Protein 3FMA (pdb70)

Sequence (440 aa):
SVESSWRYIDTQGQIHGPFTTQSQWYIGGYFASTLQISRLGSTPETLGINDIFITLGELTKLEKYDTDPFTTFDKLHVSVESSWRYIDTQGQIHGPFTTQSQWYIGGYFASTLQISRLGSTPETLGINDIFITLGELTKLEKYDTDPFTTFDKLHVQTTPVSVESSWRYIDTQGQIHGPFTTQSQWYIGGYFASTLQISRLGSTPETLGINDIFITLGELTKLEKYDTDPFTTFDKLHVQTTVSVESSWRYIDTQGQIHGPFTTQSQWYIGGYFASTLQISRLGSTPETLGINDIFITLGELTKLEKYDTDPFTTFDKLHVQTTVSVESSWRYIDTQGQIHGPFTTQSQWYIGGYFASTLQISRLGSTPETLGINDIFITLGELTKLEKYDTDPFTTFDKLHVQTTAPPPGLSIAPPPGLAPPPGLAPPPGLSAPPPGLS

Secondary structure (DSSP, 8-state):
----EEEEE-TTS-EEEEEE---HHHHHT---TT-EEEE--SS--SSS-BT--EETTT---SS--SS-HHHHHHHHH-/----EEEEE-TTS-EEEEEE---HHHHTT---TT-EEEE--SS--SSS-BT--EETTT--HHHHT---HHHHHHHHHPPP-/-PPP--EEEEE-TTS-EEEEEE---HHHHTT---TT-EEEE--SS-BSSS-TT--EETTT--HHHHT---HHHHHHHHTB---/-----EEEEE-TTS-EEEEEE---HHHHTT---TT-EEEE--SS--SSS-BT--EETTT--HHHHHT--HHHHHHHHT----/-----EEEEE-TTS-EEEEEE---HHHHTT---TT-EEEE--SS-BSSS-BT--EETTT--HHHHT---HHHHHHHHHB---/-PPTT--/-PPPTT-/-PPTT-/-PPTT--/-PPTT--

Foldseek 3Di:
DDWWFKWWADPVRDIDDRDTLPLVCVLVVNFDQQIWMATDPPDFWDLPGHPHTDGNVVLCSLVDDDSGSSVSRVVPID/DDWWFKWWADPVRDIDDRDTPPVVCVVVVNFDQQIWMATDPPDDDDLPGHPDTDGNVVVCSVVVVCPDPVVCCVVPPDDDD/DDDDWWFKWWADPVRDIDDRDTPPPVCVVVPVFDQQIWMATDPPDDDDLPGHPHTDGNVVVCSVVVVCDDPVVVCVVPPDDDD/DDDWWFKWWADPVRDIDDRDTPPVVCVVVVVFDQQIWMATDPPDDDDLPGHPHTDGNVVVCSVVVVCDDPVVVCVVPPDDDD/DDDWWFKWWADPVRDIDDRDTPPPPCVVVVNFDQQIWMATDPPDDDDLPGHPHTDGNVVVCSVVVVCDDPVVVCCVPPDDDD/DDDPPDD/DDDDPPD/DDDPPD/DDDPPPD/DDDPPDD

Solvent-accessible surface area: 25044 Å² total

Organism: Saccharomyces cerevisiae (strain ATCC 204508 / S288c) (NCBI:txid559292)

Nearest PDB structures (foldseek):
  3fma-assembly4_D  TM=1.008E+00  e=7.419E-15  Saccharomyces cerevisiae
  3k3v-assembly1_A  TM=8.662E-01  e=2.530E-12  Saccharomyces cerevisiae
  1hqz-assembly7_7  TM=4.134E-01  e=5.855E+00  Saccharomyces cerevisiae
  3fma-assembly4_D  TM=1.008E+00  e=5.013E-15  Saccharomyces cerevisiae
  3k3v-assembly1_A  TM=8.641E-01  e=2.522E-12  Saccharomyces cerevisiae

Radius of gyration: 26.79 Å; Cα contacts (8 Å, |Δi|>4): 788; chains: 10; bounding box: 60×78×61 Å

InterPro domains:
  IPR003169 GYF domain [PF02213] (208-246)
  IPR003169 GYF domain [PS50829] (205-261)
  IPR003169 GYF domain [SM00444] (206-260)
  IPR003169 GYF domain [cd00072] (205-261)
  IPR035445 GYF-like domain superfamily [G3DSA:3.30.1490.40] (191-290)
  IPR035445 GYF-like domain superfamily [SSF55277] (197-268)
  IPR051640 GRB10-interacting GYF [PTHR14445] (74-288)

CATH classification: 3.30.1490.40

GO terms:
  GO:0005515 protein binding (F, IDA)
  GO:0005634 nucleus (C, IDA)
  GO:0005789 endoplasmic reticulum membrane (C, IDA)
  GO:0006888 endoplasmic reticulum to Golgi vesicle-mediated transport (P, IGI)
  GO:0005737 cytoplasm (C, HDA)
  GO:0005829 cytosol (C, HDA)
  GO:0032984 protein-containing complex disassembly (P, IMP)
  GO:0071630 nuclear protein quality control by the ubiquitin-proteasome system (P, IMP)
  GO:0006357 regulation of transcription by RNA polymerase II (P, IMP)
  GO:0006888 endoplasmic reticulum to Golgi vesicle-mediated transport (P, IPI)

Structure (mmCIF, N/CA/C/O backbone):
data_3F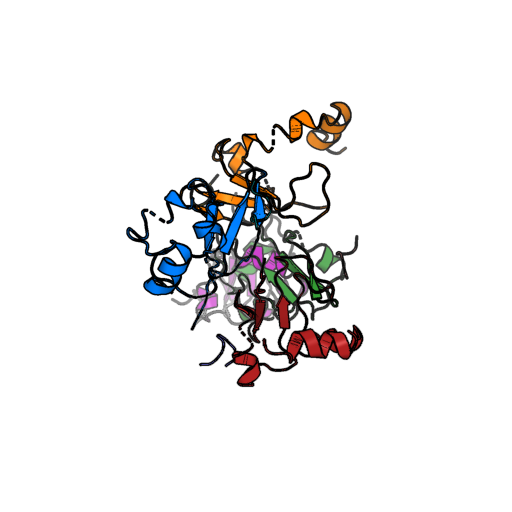MA
#
_entry.id   3FMA
#
_cell.length_a   101.4
_cell.length_b   101.4
_cell.length_c   150.7
_cell.angle_alpha   90.000
_cell.angle_beta   90.000
_cell.angle_gamma   90.000
#
_symmetry.space_group_name_H-M   'P 42 21 2'
#
loop_
_entity.id
_entity.type
_entity.pdbx_description
1 polymer 'Protein SMY2'
2 polymer 'Branchpoint-bridging protein'
3 water water
#
loop_
_atom_site.group_PDB
_atom_site.id
_atom_site.type_symbol
_atom_site.label_atom_id
_atom_site.label_alt_id
_atom_site.label_comp_id
_atom_site.label_asym_id
_atom_site.label_entity_id
_atom_site.label_seq_id
_atom_site.pdbx_PDB_ins_code
_atom_site.Cartn_x
_atom_site.Cartn_y
_atom_site.Cartn_z
_atom_site.occupancy
_atom_site.B_iso_or_equiv
_atom_site.auth_seq_id
_atom_site.auth_comp_id
_atom_site.auth_asym_id
_atom_site.auth_atom_id
_atom_site.pdbx_PDB_model_num
ATOM 1 N N . SER A 1 13 ? -27.127 -65.159 14.150 1.00 37.28 13 SER A N 1
ATOM 2 C CA . SER A 1 13 ? -28.540 -64.706 14.337 1.00 37.35 13 SER A CA 1
ATOM 3 C C . SER A 1 13 ? -28.602 -63.693 15.478 1.00 37.32 13 SER A C 1
ATOM 4 O O . SER A 1 13 ? -28.172 -63.973 16.601 1.00 37.75 13 SER A O 1
ATOM 7 N N . VAL A 1 14 ? -29.145 -62.520 15.178 1.00 36.89 14 VAL A N 1
ATOM 8 C CA . VAL A 1 14 ? -29.148 -61.374 16.092 1.00 36.42 14 VAL A CA 1
ATOM 9 C C . VAL A 1 14 ? -30.456 -61.221 16.886 1.00 36.10 14 VAL A C 1
ATOM 10 O O . VAL A 1 14 ? -31.539 -61.408 16.336 1.00 36.38 14 VAL A O 1
ATOM 14 N N . GLU A 1 15 ? -30.351 -60.884 18.168 1.00 35.38 15 GLU A N 1
ATOM 15 C CA . GLU A 1 15 ? -31.485 -60.467 18.980 1.00 34.68 15 GLU A CA 1
ATOM 16 C C . GLU A 1 15 ? -31.297 -58.971 19.283 1.00 34.41 15 GLU A C 1
ATOM 17 O O . GLU A 1 15 ? -30.186 -58.533 19.596 1.00 34.18 15 GLU A O 1
ATOM 23 N N . SER A 1 16 ? -32.367 -58.187 19.189 1.00 34.08 16 SER A N 1
ATOM 24 C CA . SER A 1 16 ? -32.301 -56.748 19.480 1.00 33.81 16 SER A CA 1
ATOM 25 C C . SER A 1 16 ? -32.202 -56.441 20.977 1.00 33.74 16 SER A C 1
ATOM 26 O O . SER A 1 16 ? -32.522 -57.285 21.809 1.00 33.56 16 SER A O 1
ATOM 29 N N . SER A 1 17 ? -31.749 -55.223 21.285 1.00 33.70 17 SER A N 1
ATOM 30 C CA . SER A 1 17 ? -31.739 -54.673 22.635 1.00 33.55 17 SER A CA 1
ATOM 31 C C . SER A 1 17 ? -32.611 -53.428 22.591 1.00 33.47 17 SER A C 1
ATOM 32 O O . SER A 1 17 ? -32.556 -52.665 21.627 1.00 33.50 17 SER A O 1
ATOM 35 N N . TRP A 1 18 ? -33.407 -53.230 23.641 1.00 33.30 18 TRP A N 1
ATOM 36 C CA . TRP A 1 18 ? -34.413 -52.166 23.686 1.00 32.99 18 TRP A CA 1
ATOM 37 C C . TRP A 1 18 ? -34.307 -51.306 24.932 1.00 32.96 18 TRP A C 1
ATOM 38 O O . TRP A 1 18 ? -33.849 -51.766 25.976 1.00 32.99 18 TRP A O 1
ATOM 49 N N . ARG A 1 19 ? -34.732 -50.057 24.826 1.00 32.80 19 ARG A N 1
ATOM 50 C CA . ARG A 1 19 ? -34.832 -49.199 25.999 1.00 32.92 19 ARG A CA 1
ATOM 51 C C . ARG A 1 19 ? -36.263 -48.682 26.082 1.00 32.33 19 ARG A C 1
ATOM 52 O O . ARG A 1 19 ? -37.020 -48.749 25.108 1.00 32.20 19 ARG A O 1
ATOM 60 N N . TYR A 1 20 ? -36.644 -48.171 27.245 1.00 31.75 20 TYR A N 1
ATOM 61 C CA . TYR A 1 20 ? -37.929 -47.489 27.366 1.00 31.00 20 TYR A CA 1
ATOM 62 C C . TYR A 1 20 ? -37.833 -46.386 28.411 1.00 30.56 20 TYR A C 1
ATOM 63 O O . TYR A 1 20 ? -36.976 -46.418 29.299 1.00 30.15 20 TYR A O 1
ATOM 72 N N . ILE A 1 21 ? -38.736 -45.423 28.280 1.00 30.25 21 ILE A N 1
ATOM 73 C CA . ILE A 1 21 ? -38.809 -44.288 29.181 1.00 30.01 21 ILE A CA 1
ATOM 74 C C . ILE A 1 21 ? -40.047 -44.460 30.058 1.00 29.90 21 ILE A C 1
ATOM 75 O O . ILE A 1 21 ? -41.164 -44.587 29.549 1.00 29.73 21 ILE A O 1
ATOM 80 N N . ASP A 1 22 ? -39.848 -44.451 31.373 1.00 29.79 22 ASP A N 1
ATOM 81 C CA . ASP A 1 22 ? -40.986 -44.502 32.275 1.00 29.86 22 ASP A CA 1
ATOM 82 C C . ASP A 1 22 ? -41.671 -43.138 32.396 1.00 29.94 22 ASP A C 1
ATOM 83 O O . ASP A 1 22 ? -41.242 -42.156 31.785 1.00 30.08 22 ASP A O 1
ATOM 88 N N . THR A 1 23 ? -42.721 -43.077 33.206 1.00 30.01 23 THR A N 1
ATOM 89 C CA . THR A 1 23 ? -43.503 -41.848 33.359 1.00 30.22 23 THR A CA 1
ATOM 90 C C . THR A 1 23 ? -42.772 -40.738 34.160 1.00 30.30 23 THR A C 1
ATOM 91 O O . THR A 1 23 ? -43.182 -39.577 34.104 1.00 30.27 23 THR A O 1
ATOM 95 N N . GLN A 1 24 ? -41.703 -41.088 34.882 1.00 30.38 24 GLN A N 1
ATOM 96 C CA . GLN A 1 24 ? -40.851 -40.109 35.583 1.00 30.52 24 GLN A CA 1
ATOM 97 C C . GLN A 1 24 ? -39.718 -39.657 34.657 1.00 30.50 24 GLN A C 1
ATOM 98 O O . GLN A 1 24 ? -38.845 -38.872 35.049 1.00 30.39 24 GLN A O 1
ATOM 104 N N . GLY A 1 25 ? -39.746 -40.168 33.427 1.00 30.48 25 GLY A N 1
ATOM 105 C CA . GLY A 1 25 ? -38.805 -39.791 32.405 1.00 30.42 25 GLY A CA 1
ATOM 106 C C . GLY A 1 25 ? -37.478 -40.495 32.494 1.00 30.68 25 GLY A C 1
ATOM 107 O O . GLY A 1 25 ? -36.547 -40.105 31.795 1.00 30.87 25 GLY A O 1
ATOM 108 N N . GLN A 1 26 ? -37.380 -41.525 33.338 1.00 30.78 26 GLN A N 1
ATOM 109 C CA . GLN A 1 26 ? -36.161 -42.323 33.448 1.00 30.80 26 GLN A CA 1
ATOM 110 C C . GLN A 1 26 ? -36.111 -43.401 32.366 1.00 30.49 26 GLN A C 1
ATOM 111 O O . GLN A 1 26 ? -37.132 -44.015 32.029 1.00 30.70 26 GLN A O 1
ATOM 117 N N . ILE A 1 27 ? -34.902 -43.606 31.849 1.00 30.00 27 ILE A N 1
ATOM 118 C CA . ILE A 1 27 ? -34.576 -44.540 30.787 1.00 29.36 27 ILE A CA 1
ATOM 119 C C . ILE A 1 27 ? -34.101 -45.829 31.407 1.00 29.49 27 ILE A C 1
ATOM 120 O O . ILE A 1 27 ? -33.132 -45.836 32.174 1.00 29.50 27 ILE A O 1
ATOM 125 N N . HIS A 1 28 ? -34.793 -46.915 31.055 1.00 29.49 28 HIS A N 1
ATOM 126 C CA . HIS A 1 28 ? -34.480 -48.264 31.501 1.00 29.27 28 HIS A CA 1
ATOM 127 C C . HIS A 1 28 ? -34.033 -49.107 30.322 1.00 29.56 28 HIS A C 1
ATOM 128 O O . HIS A 1 28 ? -34.510 -48.926 29.186 1.00 29.59 28 HIS A O 1
ATOM 135 N N . GLY A 1 29 ? -33.124 -50.038 30.602 1.00 29.72 29 GLY A N 1
ATOM 136 C CA . GLY A 1 29 ? -32.568 -50.910 29.574 1.00 29.79 29 GLY A CA 1
ATOM 137 C C . GLY A 1 29 ? -31.065 -50.771 29.467 1.00 30.13 29 GLY A C 1
ATOM 138 O O . GLY A 1 29 ? -30.441 -50.196 30.341 1.00 30.35 29 GLY A O 1
ATOM 139 N N . PRO A 1 30 ? -30.456 -51.314 28.408 1.00 30.51 30 PRO A N 1
ATOM 140 C CA . PRO A 1 30 ? -31.064 -52.124 27.323 1.00 30.62 30 PRO A CA 1
ATOM 141 C C . PRO A 1 30 ? -31.560 -53.475 27.817 1.00 30.61 30 PRO A C 1
ATOM 142 O O . PRO A 1 30 ? -30.871 -54.100 28.617 1.00 30.71 30 PRO A O 1
ATOM 146 N N . PHE A 1 31 ? -32.748 -53.881 27.356 1.00 30.55 31 PHE A N 1
ATOM 147 C CA . PHE A 1 31 ? -33.329 -55.204 27.608 1.00 30.47 31 PHE A CA 1
ATOM 148 C C . PHE A 1 31 ? -33.509 -55.932 26.270 1.00 30.80 31 PHE A C 1
ATOM 149 O O . PHE A 1 31 ? -33.827 -55.313 25.230 1.00 30.96 31 PHE A O 1
ATOM 157 N N . THR A 1 32 ? -33.301 -57.249 26.297 1.00 30.98 32 THR A N 1
ATOM 158 C CA . THR A 1 32 ? -33.400 -58.063 25.078 1.00 30.97 32 THR A CA 1
ATOM 159 C C . THR A 1 32 ? -34.851 -58.201 24.635 1.00 31.13 32 THR A C 1
ATOM 160 O O . THR A 1 32 ? -35.786 -58.041 25.447 1.00 31.28 32 THR A O 1
ATOM 164 N N . THR A 1 33 ? -35.001 -58.502 23.346 1.00 31.15 33 THR A N 1
ATOM 165 C CA . THR A 1 33 ? -36.275 -58.798 22.711 1.00 31.34 33 THR A CA 1
ATOM 166 C C . THR A 1 33 ? -37.065 -59.808 23.532 1.00 31.61 33 THR A C 1
ATOM 167 O O . THR A 1 33 ? -38.228 -59.551 23.828 1.00 31.81 33 THR A O 1
ATOM 171 N N . GLN A 1 34 ? -36.436 -60.920 23.913 1.00 31.78 34 GLN A N 1
ATOM 172 C CA . GLN A 1 34 ? -37.110 -61.937 24.727 1.00 32.23 34 GLN A CA 1
ATOM 173 C C . GLN A 1 34 ? -37.692 -61.347 26.015 1.00 32.09 34 GLN A C 1
ATOM 174 O O . GLN A 1 34 ? -38.853 -61.613 26.338 1.00 32.26 34 GLN A O 1
ATOM 201 N N . SER A 1 37 ? -40.608 -59.051 25.144 1.00 31.77 37 SER A N 1
ATOM 202 C CA . SER A 1 37 ? -41.674 -59.957 24.761 1.00 31.29 37 SER A CA 1
ATOM 203 C C . SER A 1 37 ? -42.468 -60.460 25.976 1.00 31.08 37 SER A C 1
ATOM 204 O O . SER A 1 37 ? -43.691 -60.295 26.037 1.00 30.94 37 SER A O 1
ATOM 207 N N . GLN A 1 38 ? -41.756 -61.062 26.928 1.00 30.75 38 GLN A N 1
ATOM 208 C CA . GLN A 1 38 ? -42.332 -61.556 28.164 1.00 30.72 38 GLN A CA 1
ATOM 209 C C . GLN A 1 38 ? -43.145 -60.492 28.884 1.00 30.52 38 GLN A C 1
ATOM 210 O O . GLN A 1 38 ? -44.286 -60.757 29.255 1.00 30.38 38 GLN A O 1
ATOM 216 N N . TRP A 1 39 ? -42.571 -59.298 29.060 1.00 30.32 39 TRP A N 1
ATOM 217 C CA . TRP A 1 39 ? -43.283 -58.202 29.706 1.00 30.16 39 TRP A CA 1
ATOM 218 C C . TRP A 1 39 ? -44.515 -57.746 28.931 1.00 30.04 39 TRP A C 1
ATOM 219 O O . TRP A 1 39 ? -45.550 -57.459 29.550 1.00 30.16 39 TRP A O 1
ATOM 230 N N . TYR A 1 40 ? -44.394 -57.691 27.599 1.00 29.70 40 TYR A N 1
ATOM 231 C CA . TYR A 1 40 ? -45.520 -57.408 26.710 1.00 29.39 40 TYR A CA 1
ATOM 232 C C . TYR A 1 40 ? -46.673 -58.405 26.943 1.00 29.35 40 TYR A C 1
ATOM 233 O O . TYR A 1 40 ? -47.812 -57.996 27.212 1.00 29.28 40 TYR A O 1
ATOM 242 N N . ILE A 1 41 ? -46.355 -59.700 26.832 1.00 29.24 41 ILE A N 1
ATOM 243 C CA . ILE A 1 41 ? -47.314 -60.795 26.977 1.00 29.09 41 ILE A CA 1
ATOM 244 C C . ILE A 1 41 ? -47.871 -60.763 28.405 1.00 29.37 41 ILE A C 1
ATOM 245 O O . ILE A 1 41 ? -49.019 -61.130 28.624 1.00 29.54 41 ILE A O 1
ATOM 250 N N . GLY A 1 42 ? -47.058 -60.320 29.360 1.00 29.62 42 GLY A N 1
ATOM 251 C CA . GLY A 1 42 ? -47.485 -60.148 30.745 1.00 30.08 42 GLY A CA 1
ATOM 252 C C . GLY A 1 42 ? -48.527 -59.045 30.912 1.00 30.51 42 GLY A C 1
ATOM 253 O O . GLY A 1 42 ? -49.229 -59.019 31.920 1.00 30.56 42 GLY A O 1
ATOM 254 N N . GLY A 1 43 ? -48.630 -58.145 29.931 1.00 30.69 43 GLY A N 1
ATOM 255 C CA . GLY A 1 43 ? -49.601 -57.050 29.941 1.00 30.94 43 GLY A CA 1
ATOM 256 C C . GLY A 1 43 ? -49.097 -55.818 30.675 1.00 31.17 43 GLY A C 1
ATOM 257 O O . GLY A 1 43 ? -49.898 -55.042 31.195 1.00 31.27 43 GLY A O 1
ATOM 258 N N . TYR A 1 44 ? -47.781 -55.625 30.707 1.00 31.18 44 TYR A N 1
ATOM 259 C CA . TYR A 1 44 ? -47.187 -54.585 31.542 1.00 31.32 44 TYR A CA 1
ATOM 260 C C . TYR A 1 44 ? -46.998 -53.249 30.860 1.00 31.52 44 TYR A C 1
ATOM 261 O O . TYR A 1 44 ? -46.880 -52.213 31.527 1.00 31.54 44 TYR A O 1
ATOM 270 N N . PHE A 1 45 ? -46.971 -53.293 29.534 1.00 31.65 45 PHE A N 1
ATOM 271 C CA . PHE A 1 45 ? -46.706 -52.135 28.716 1.00 31.60 45 PHE A CA 1
ATOM 272 C C . PHE A 1 45 ? -47.962 -51.450 28.229 1.00 31.46 45 PHE A C 1
ATOM 273 O O . PHE A 1 45 ? -48.845 -52.098 27.662 1.00 31.34 45 PHE A O 1
ATOM 281 N N . ALA A 1 46 ? -48.026 -50.135 28.449 1.00 31.46 46 ALA A N 1
ATOM 282 C CA . ALA A 1 46 ? -49.096 -49.317 27.875 1.00 31.38 46 ALA A CA 1
ATOM 283 C C . ALA A 1 46 ? -48.718 -48.982 26.436 1.00 31.38 46 ALA A C 1
ATOM 284 O O . ALA A 1 46 ? -47.530 -48.851 26.129 1.00 31.60 46 ALA A O 1
ATOM 286 N N . SER A 1 47 ? -49.700 -48.850 25.548 1.00 31.23 47 SER A N 1
ATOM 287 C CA . SER A 1 47 ? -49.421 -48.459 24.148 1.00 31.23 47 SER A CA 1
ATOM 288 C C . SER A 1 47 ? -48.770 -47.079 23.980 1.00 30.99 47 SER A C 1
ATOM 289 O O . SER A 1 47 ? -48.136 -46.801 22.950 1.00 31.08 47 SER A O 1
ATOM 292 N N . THR A 1 48 ? -48.935 -46.235 25.004 1.00 30.73 48 THR A N 1
ATOM 293 C CA . THR A 1 48 ? -48.326 -44.903 25.102 1.00 30.25 48 THR A CA 1
ATOM 294 C C . THR A 1 48 ? -46.851 -44.946 25.544 1.00 30.29 48 THR A C 1
ATOM 295 O O . THR A 1 48 ? -46.152 -43.935 25.453 1.00 30.50 48 THR A O 1
ATOM 299 N N . LEU A 1 49 ? -46.370 -46.094 26.020 1.00 30.26 49 LEU A N 1
ATOM 300 C CA . LEU A 1 49 ? -44.971 -46.227 26.439 1.00 30.14 49 LEU A CA 1
ATOM 301 C C . LEU A 1 49 ? -44.001 -45.983 25.293 1.00 30.04 49 LEU A C 1
ATOM 302 O O . LEU A 1 49 ? -44.076 -46.647 24.258 1.00 30.24 49 LEU A O 1
ATOM 307 N N . GLN A 1 50 ? -43.105 -45.024 25.507 1.00 29.78 50 GLN A N 1
ATOM 308 C CA . GLN A 1 50 ? -42.029 -44.710 24.577 1.00 29.45 50 GLN A CA 1
ATOM 309 C C . GLN A 1 50 ? -40.947 -45.765 24.694 1.00 29.67 50 GLN A C 1
ATOM 310 O O . GLN A 1 50 ? -40.384 -45.975 25.780 1.00 30.08 50 GLN A O 1
ATOM 316 N N . ILE A 1 51 ? -40.670 -46.425 23.576 1.00 29.60 51 ILE A N 1
ATOM 317 C CA . ILE A 1 51 ? -39.654 -47.470 23.480 1.00 29.56 51 ILE A CA 1
ATOM 318 C C . ILE A 1 51 ? -38.661 -47.159 22.354 1.00 29.45 51 ILE A C 1
ATOM 319 O O . ILE A 1 51 ? -38.934 -46.312 21.497 1.00 29.66 51 ILE A O 1
ATOM 324 N N . SER A 1 52 ? -37.521 -47.844 22.350 1.00 29.21 52 SER A N 1
ATOM 325 C CA . SER A 1 52 ? -36.513 -47.685 21.305 1.00 29.00 52 SER A CA 1
ATOM 326 C C . SER A 1 52 ? -35.720 -48.973 21.020 1.00 29.12 52 SER A C 1
ATOM 327 O O . SER A 1 52 ? -35.262 -49.639 21.950 1.00 29.27 52 SER A O 1
ATOM 330 N N . ARG A 1 53 ? -35.569 -49.313 19.740 1.00 29.01 53 ARG A N 1
ATOM 331 C CA . ARG A 1 53 ? -34.671 -50.365 19.303 1.00 29.03 53 ARG A CA 1
ATOM 332 C C . ARG A 1 53 ? -33.281 -49.759 19.158 1.00 29.13 53 ARG A C 1
ATOM 333 O O . ARG A 1 53 ? -33.096 -48.730 18.478 1.00 29.19 53 ARG A O 1
ATOM 341 N N . LEU A 1 54 ? -32.295 -50.383 19.800 1.00 28.93 54 LEU A N 1
ATOM 342 C CA . LEU A 1 54 ? -30.916 -49.889 19.711 1.00 28.61 54 LEU A CA 1
ATOM 343 C C . LEU A 1 54 ? -30.311 -50.281 18.371 1.00 28.32 54 LEU A C 1
ATOM 344 O O . LEU A 1 54 ? -30.397 -51.433 17.965 1.00 28.55 54 LEU A O 1
ATOM 349 N N . GLY A 1 55 ? -29.717 -49.314 17.682 1.00 27.99 55 GLY A N 1
ATOM 350 C CA . GLY A 1 55 ? -29.126 -49.525 16.358 1.00 27.29 55 GLY A CA 1
ATOM 351 C C . GLY A 1 55 ? -27.889 -50.396 16.372 1.00 26.92 55 GLY A C 1
ATOM 352 O O . GLY A 1 55 ? -26.829 -49.977 15.930 1.00 26.58 55 GLY A O 1
ATOM 353 N N . SER A 1 56 ? -28.025 -51.615 16.889 1.00 26.70 56 SER A N 1
ATOM 354 C CA . SER A 1 56 ? -26.898 -52.543 16.946 1.00 26.62 56 SER A CA 1
ATOM 355 C C . SER A 1 56 ? -26.589 -53.212 15.599 1.00 26.33 56 SER A C 1
ATOM 356 O O . SER A 1 56 ? -25.450 -53.612 15.376 1.00 26.23 56 SER A O 1
ATOM 359 N N . THR A 1 57 ? -27.602 -53.328 14.739 1.00 26.21 57 THR A N 1
ATOM 360 C CA . THR A 1 57 ? -27.500 -53.917 13.395 1.00 26.26 57 THR A CA 1
ATOM 361 C C . THR A 1 57 ? -28.373 -53.113 12.420 1.00 26.45 57 THR A C 1
ATOM 362 O O . THR A 1 57 ? -29.203 -52.301 12.869 1.00 26.39 57 THR A O 1
ATOM 366 N N . PRO A 1 58 ? -28.194 -53.303 11.090 1.00 26.56 58 PRO A N 1
ATOM 367 C CA . PRO A 1 58 ? -29.184 -52.654 10.215 1.00 26.78 58 PRO A CA 1
ATOM 368 C C . PRO A 1 58 ? -30.557 -53.296 10.376 1.00 27.03 58 PRO A C 1
ATOM 369 O O . PRO A 1 58 ? -30.658 -54.410 10.913 1.00 27.16 58 PRO A O 1
ATOM 373 N N . GLU A 1 59 ? -31.594 -52.586 9.939 1.00 27.27 59 GLU A N 1
ATOM 374 C CA . GLU A 1 59 ? -32.981 -53.073 9.992 1.00 27.53 59 GLU A CA 1
ATOM 375 C C . GLU A 1 59 ? -33.867 -52.372 8.971 1.00 27.56 59 GLU A C 1
ATOM 376 O O . GLU A 1 59 ? -33.657 -51.198 8.679 1.00 27.44 59 GLU A O 1
ATOM 382 N N . THR A 1 60 ? -34.865 -53.082 8.459 1.00 27.73 60 THR A N 1
ATOM 383 C CA . THR A 1 60 ? -35.634 -52.578 7.307 1.00 28.06 60 THR A CA 1
ATOM 384 C C . THR A 1 60 ? -36.890 -51.720 7.605 1.00 28.40 60 THR A C 1
ATOM 385 O O . THR A 1 60 ? -37.508 -51.186 6.681 1.00 28.28 60 THR A O 1
ATOM 389 N N . LEU A 1 61 ? -37.266 -51.579 8.874 1.00 28.94 61 LEU A N 1
ATOM 390 C CA . LEU A 1 61 ? -38.442 -50.766 9.207 1.00 29.49 61 LEU A CA 1
ATOM 391 C C . LEU A 1 61 ? -38.095 -49.271 9.303 1.00 29.88 61 LEU A C 1
ATOM 392 O O . LEU A 1 61 ? -38.894 -48.418 8.903 1.00 30.12 61 LEU A O 1
ATOM 397 N N . GLY A 1 62 ? -36.902 -48.970 9.818 1.00 30.15 62 GLY A N 1
ATOM 398 C CA . GLY A 1 62 ? -36.405 -47.605 9.970 1.00 30.29 62 GLY A CA 1
ATOM 399 C C . GLY A 1 62 ? -36.794 -47.046 11.324 1.00 30.45 62 GLY A C 1
ATOM 400 O O . GLY A 1 62 ? -37.529 -46.071 11.387 1.00 30.65 62 GLY A O 1
ATOM 401 N N . ILE A 1 63 ? -36.307 -47.668 12.399 1.00 30.48 63 ILE A N 1
ATOM 402 C CA . ILE A 1 63 ? -36.587 -47.266 13.787 1.00 30.42 63 ILE A CA 1
ATOM 403 C C . ILE A 1 63 ? -35.334 -47.293 14.661 1.00 30.47 63 ILE A C 1
ATOM 404 O O . ILE A 1 63 ? -35.415 -46.995 15.853 1.00 30.76 63 ILE A O 1
ATOM 409 N N . ASN A 1 64 ? -34.186 -47.651 14.091 1.00 30.36 64 ASN A N 1
ATOM 410 C CA . ASN A 1 64 ? -32.937 -47.614 14.842 1.00 30.37 64 ASN A CA 1
ATOM 411 C C . ASN A 1 64 ? -32.788 -46.333 15.637 1.00 30.29 64 ASN A C 1
ATOM 412 O O . ASN A 1 64 ? -32.942 -45.240 15.102 1.00 30.42 64 ASN A O 1
ATOM 417 N N . ASP A 1 65 ? -32.532 -46.500 16.927 1.00 30.31 65 ASP A N 1
ATOM 418 C CA . ASP A 1 65 ? -32.184 -45.413 17.850 1.00 30.42 65 ASP A CA 1
ATOM 419 C C . ASP A 1 65 ? -33.200 -44.256 18.014 1.00 30.38 65 ASP A C 1
ATOM 420 O O . ASP A 1 65 ? -32.855 -43.225 18.599 1.00 30.37 65 ASP A O 1
ATOM 425 N N . ILE A 1 66 ? -34.429 -44.411 17.522 1.00 30.30 66 ILE A N 1
ATOM 426 C CA . ILE A 1 66 ? -35.465 -43.390 17.735 1.00 30.19 66 ILE A CA 1
ATOM 427 C C . ILE A 1 66 ? -36.403 -43.745 18.898 1.00 30.32 66 ILE A C 1
ATOM 428 O O . ILE A 1 66 ? -36.537 -44.913 19.230 1.00 30.43 66 ILE A O 1
ATOM 433 N N . PHE A 1 67 ? -37.036 -42.753 19.525 1.00 30.47 67 PHE A N 1
ATOM 434 C CA . PHE A 1 67 ? -38.082 -43.034 20.526 1.00 30.66 67 PHE A CA 1
ATOM 435 C C . PHE A 1 67 ? -39.488 -42.808 19.955 1.00 30.86 67 PHE A C 1
ATOM 436 O O . PHE A 1 67 ? -39.850 -41.703 19.539 1.00 30.70 67 PHE A O 1
ATOM 444 N N . ILE A 1 68 ? -40.266 -43.888 19.947 1.00 31.17 68 ILE A N 1
ATOM 445 C CA . ILE A 1 68 ? -41.651 -43.905 19.476 1.00 31.38 68 ILE A CA 1
ATOM 446 C C . ILE A 1 68 ? -42.495 -44.658 20.482 1.00 31.87 68 ILE A C 1
ATOM 447 O O . ILE A 1 68 ? -41.968 -45.498 21.227 1.00 31.81 68 ILE A O 1
ATOM 452 N N . THR A 1 69 ? -43.796 -44.365 20.508 1.00 32.42 69 THR A N 1
ATOM 453 C CA . THR A 1 69 ? -44.708 -45.105 21.387 1.00 32.91 69 THR A CA 1
ATOM 454 C C . THR A 1 69 ? -44.843 -46.542 20.876 1.00 33.18 69 THR A C 1
ATOM 455 O O . THR A 1 69 ? -44.658 -46.819 19.672 1.00 32.92 69 THR A O 1
ATOM 459 N N . LEU A 1 70 ? -45.155 -47.441 21.812 1.00 33.68 70 LEU A N 1
ATOM 460 C CA . LEU A 1 70 ? -45.416 -48.854 21.507 1.00 33.99 70 LEU A CA 1
ATOM 461 C C . LEU A 1 70 ? -46.547 -48.976 20.485 1.00 34.21 70 LEU A C 1
ATOM 462 O O . LEU A 1 70 ? -46.458 -49.792 19.575 1.00 34.47 70 LEU A O 1
ATOM 467 N N . GLY A 1 71 ? -47.585 -48.152 20.638 1.00 34.54 71 GLY A N 1
ATOM 468 C CA . GLY A 1 71 ? -48.705 -48.062 19.691 1.00 34.85 71 GLY A CA 1
ATOM 469 C C . GLY A 1 71 ? -48.308 -47.709 18.272 1.00 35.12 71 GLY A C 1
ATOM 470 O O . GLY A 1 71 ? -48.913 -48.188 17.310 1.00 35.14 71 GLY A O 1
ATOM 471 N N . GLU A 1 72 ? -47.284 -46.861 18.159 1.00 35.59 72 GLU A N 1
ATOM 472 C CA . GLU A 1 72 ? -46.758 -46.427 16.871 1.00 35.77 72 GLU A CA 1
ATOM 473 C C . GLU A 1 72 ? -45.872 -47.498 16.243 1.00 35.73 72 GLU A C 1
ATOM 474 O O . GLU A 1 72 ? -45.887 -47.658 15.019 1.00 35.54 72 GLU A O 1
ATOM 480 N N . LEU A 1 73 ? -45.111 -48.218 17.072 1.00 35.76 73 LEU A N 1
ATOM 481 C CA . LEU A 1 73 ? -44.322 -49.342 16.587 1.00 36.01 73 LEU A CA 1
ATOM 482 C C . LEU A 1 73 ? -45.231 -50.344 15.889 1.00 36.37 73 LEU A C 1
ATOM 483 O O . LEU A 1 73 ? -44.862 -50.918 14.861 1.00 36.39 73 LEU A O 1
ATOM 496 N N . THR A 1 75 ? -48.407 -49.774 14.551 1.00 37.00 75 THR A N 1
ATOM 497 C CA . THR A 1 75 ? -48.945 -49.190 13.309 1.00 37.20 75 THR A CA 1
ATOM 498 C C . THR A 1 75 ? -47.961 -49.356 12.141 1.00 37.27 75 THR A C 1
ATOM 499 O O . THR A 1 75 ? -48.388 -49.531 11.002 1.00 37.47 75 THR A O 1
ATOM 503 N N . LYS A 1 76 ? -46.662 -49.304 12.443 1.00 37.45 76 LYS A N 1
ATOM 504 C CA . LYS A 1 76 ? -45.570 -49.487 11.479 1.00 37.71 76 LYS A CA 1
ATOM 505 C C . LYS A 1 76 ? -45.385 -50.925 11.002 1.00 38.06 76 LYS A C 1
ATOM 506 O O . LYS A 1 76 ? -45.099 -51.157 9.824 1.00 38.07 76 LYS A O 1
ATOM 512 N N . LEU A 1 77 ? -45.536 -51.879 11.920 1.00 38.59 77 LEU A N 1
ATOM 513 C CA . LEU A 1 77 ? -45.400 -53.304 11.609 1.00 39.08 77 LEU A CA 1
ATOM 514 C C . LEU A 1 77 ? -46.590 -53.816 10.813 1.00 39.54 77 LEU A C 1
ATOM 515 O O . LEU A 1 77 ? -46.439 -54.697 9.964 1.00 39.52 77 LEU A O 1
ATOM 520 N N . GLU A 1 78 ? -47.757 -53.244 11.118 1.00 40.20 78 GLU A N 1
ATOM 521 C CA . GLU A 1 78 ? -49.065 -53.557 10.512 1.00 40.87 78 GLU A CA 1
ATOM 522 C C . GLU A 1 78 ? -49.584 -54.965 10.831 1.00 41.24 78 GLU A C 1
ATOM 523 O O . GLU A 1 78 ? -50.730 -55.278 10.496 1.00 41.46 78 GLU A O 1
ATOM 529 N N . LYS A 1 79 ? -48.754 -55.795 11.466 1.00 41.69 79 LYS A N 1
ATOM 530 C CA . LYS A 1 79 ? -49.144 -57.125 11.946 1.00 42.18 79 LYS A CA 1
ATOM 531 C C . LYS A 1 79 ? -48.146 -57.607 12.972 1.00 42.54 79 LYS A C 1
ATOM 532 O O . LYS A 1 79 ? -46.942 -57.431 12.780 1.00 42.55 79 LYS A O 1
ATOM 538 N N . TYR A 1 80 ? -48.660 -58.201 14.052 1.00 43.00 80 TYR A N 1
ATOM 539 C CA . TYR A 1 80 ? -47.831 -58.862 15.080 1.00 43.44 80 TYR A CA 1
ATOM 540 C C . TYR A 1 80 ? -48.423 -60.251 15.408 1.00 43.07 80 TYR A C 1
ATOM 541 O O . TYR A 1 80 ? -49.633 -60.480 15.258 1.00 43.00 80 TYR A O 1
ATOM 550 N N . ASP A 1 81 ? -47.546 -61.147 15.861 1.00 42.73 81 ASP A N 1
ATOM 551 C CA . ASP A 1 81 ? -47.881 -62.528 16.183 1.00 42.36 81 ASP A CA 1
ATOM 552 C C . ASP A 1 81 ? -48.283 -62.695 17.666 1.00 41.84 81 ASP A C 1
ATOM 553 O O . ASP A 1 81 ? -49.476 -62.853 17.979 1.00 41.87 81 ASP A O 1
ATOM 558 N N . THR A 1 82 ? -47.291 -62.662 18.560 1.00 41.00 82 THR A N 1
ATOM 559 C CA . THR A 1 82 ? -47.512 -62.744 20.009 1.00 40.04 82 THR A CA 1
ATOM 560 C C . THR A 1 82 ? -47.168 -61.395 20.638 1.00 39.46 82 THR A C 1
ATOM 561 O O . THR A 1 82 ? -47.742 -61.033 21.671 1.00 39.64 82 THR A O 1
ATOM 565 N N . ASP A 1 83 ? -46.236 -60.675 20.005 1.00 38.26 83 ASP A N 1
ATOM 566 C CA . ASP A 1 83 ? -45.741 -59.378 20.464 1.00 37.17 83 ASP A CA 1
ATOM 567 C C . ASP A 1 83 ? -44.942 -58.679 19.352 1.00 36.38 83 ASP A C 1
ATOM 568 O O . ASP A 1 83 ? -44.322 -59.360 18.532 1.00 36.10 83 ASP A O 1
ATOM 573 N N . PRO A 1 84 ? -44.958 -57.323 19.326 1.00 35.65 84 PRO A N 1
ATOM 574 C CA . PRO A 1 84 ? -44.237 -56.516 18.325 1.00 34.91 84 PRO A CA 1
ATOM 575 C C . PRO A 1 84 ? -42.702 -56.653 18.319 1.00 34.17 84 PRO A C 1
ATOM 576 O O . PRO A 1 84 ? -42.099 -56.493 17.253 1.00 33.92 84 PRO A O 1
ATOM 580 N N . PHE A 1 85 ? -42.097 -56.942 19.477 1.00 33.29 85 PHE A N 1
ATOM 581 C CA . PHE A 1 85 ? -40.638 -57.066 19.609 1.00 32.61 85 PHE A CA 1
ATOM 582 C C . PHE A 1 85 ? -40.095 -58.288 18.881 1.00 32.43 85 PHE A C 1
ATOM 583 O O . PHE A 1 85 ? -39.144 -58.162 18.111 1.00 32.46 85 PHE A O 1
ATOM 591 N N . THR A 1 86 ? -40.703 -59.448 19.120 1.00 32.06 86 THR A N 1
ATOM 592 C CA . THR A 1 86 ? -40.330 -60.681 18.451 1.00 31.99 86 THR A CA 1
ATOM 593 C C . THR A 1 86 ? -40.608 -60.542 16.953 1.00 32.19 86 THR A C 1
ATOM 594 O O . THR A 1 86 ? -39.798 -60.994 16.131 1.00 32.27 86 THR A O 1
ATOM 598 N N . THR A 1 87 ? -41.739 -59.913 16.620 1.00 32.27 87 THR A N 1
ATOM 599 C CA . THR A 1 87 ? -42.177 -59.737 15.239 1.00 32.44 87 THR A CA 1
ATOM 600 C C . THR A 1 87 ? -41.122 -58.919 14.487 1.00 32.70 87 THR A C 1
ATOM 601 O O . THR A 1 87 ? -40.687 -59.314 13.389 1.00 32.76 87 THR A O 1
ATOM 605 N N . PHE A 1 88 ? -40.710 -57.806 15.106 1.00 32.74 88 PHE A N 1
ATOM 606 C CA . PHE A 1 88 ? -39.689 -56.923 14.559 1.00 32.59 88 PHE A CA 1
ATOM 607 C C . PHE A 1 88 ? -38.412 -57.676 14.186 1.00 32.50 88 PHE A C 1
ATOM 608 O O . PHE A 1 88 ? -37.987 -57.614 13.042 1.00 32.44 88 PHE A O 1
ATOM 616 N N . ASP A 1 89 ? -37.826 -58.378 15.152 1.00 32.43 89 ASP A N 1
ATOM 617 C CA . ASP A 1 89 ? -36.607 -59.146 14.938 1.00 32.58 89 ASP A CA 1
ATOM 618 C C . ASP A 1 89 ? -36.764 -60.204 13.854 1.00 32.71 89 ASP A C 1
ATOM 619 O O . ASP A 1 89 ? -35.844 -60.399 13.055 1.00 32.98 89 ASP A O 1
ATOM 624 N N . LYS A 1 90 ? -37.918 -60.867 13.826 1.00 32.53 90 LYS A N 1
ATOM 625 C CA . LYS A 1 90 ? -38.218 -61.862 12.804 1.00 32.62 90 LYS A CA 1
ATOM 626 C C . LYS A 1 90 ? -38.294 -61.220 11.403 1.00 32.53 90 LYS A C 1
ATOM 627 O O . LYS A 1 90 ? -37.650 -61.694 10.474 1.00 32.35 90 LYS A O 1
ATOM 633 N N . LEU A 1 91 ? -39.063 -60.139 11.284 1.00 32.55 91 LEU A N 1
ATOM 634 C CA . LEU A 1 91 ? -39.351 -59.507 9.998 1.00 32.60 91 LEU A CA 1
ATOM 635 C C . LEU A 1 91 ? -38.369 -58.440 9.521 1.00 32.68 91 LEU A C 1
ATOM 636 O O . LEU A 1 91 ? -38.254 -58.229 8.316 1.00 32.76 91 LEU A O 1
ATOM 641 N N . HIS A 1 92 ? -37.659 -57.770 10.423 1.00 32.70 92 HIS A N 1
ATOM 642 C CA . HIS A 1 92 ? -36.860 -56.623 9.988 1.00 32.76 92 HIS A CA 1
ATOM 643 C C . HIS A 1 92 ? -35.361 -56.618 10.287 1.00 32.57 92 HIS A C 1
ATOM 644 O O . HIS A 1 92 ? -34.672 -55.733 9.785 1.00 32.80 92 HIS A O 1
ATOM 651 N N . VAL A 1 93 ? -34.847 -57.577 11.049 1.00 32.38 93 VAL A N 1
ATOM 652 C CA . VAL A 1 93 ? -33.429 -57.532 11.461 1.00 32.27 93 VAL A CA 1
ATOM 653 C C . VAL A 1 93 ? -32.486 -58.306 10.521 1.00 32.22 93 VAL A C 1
ATOM 654 O O . VAL A 1 93 ? -32.653 -59.504 10.301 1.00 32.25 93 VAL A O 1
ATOM 658 N N . SER B 1 13 ? -15.217 -24.914 35.672 1.00 36.57 13 SER B N 1
ATOM 659 C CA . SER B 1 13 ? -16.415 -24.193 35.130 1.00 36.50 13 SER B CA 1
ATOM 660 C C . SER B 1 13 ? -17.166 -25.114 34.146 1.00 36.28 13 SER B C 1
ATOM 661 O O . SER B 1 13 ? -16.745 -25.335 32.992 1.00 36.45 13 SER B O 1
ATOM 664 N N . VAL B 1 14 ? -18.278 -25.679 34.604 1.00 35.55 14 VAL B N 1
ATOM 665 C CA . VAL B 1 14 ? -18.954 -26.690 33.803 1.00 34.73 14 VAL B CA 1
ATOM 666 C C . VAL B 1 14 ? -20.056 -26.115 32.932 1.00 33.97 14 VAL B C 1
ATOM 667 O O . VAL B 1 14 ? -20.884 -25.343 33.409 1.00 34.27 14 VAL B O 1
ATOM 671 N N . GLU B 1 15 ? -20.058 -26.496 31.660 1.00 32.73 15 GLU B N 1
ATOM 672 C CA . GLU B 1 15 ? -21.188 -26.213 30.795 1.00 31.55 15 GLU B CA 1
ATOM 673 C C . GLU B 1 15 ? -21.835 -27.560 30.490 1.00 30.96 15 GLU B C 1
ATOM 674 O O . GLU B 1 15 ? -21.132 -28.526 30.191 1.00 31.06 15 GLU B O 1
ATOM 680 N N . SER B 1 16 ? -23.160 -27.626 30.563 1.00 29.99 16 SER B N 1
ATOM 681 C CA . SER B 1 16 ? -23.894 -28.846 30.263 1.00 29.16 16 SER B CA 1
ATOM 682 C C . SER B 1 16 ? -24.033 -29.202 28.768 1.00 29.08 16 SER B C 1
ATOM 683 O O . SER B 1 16 ? -23.850 -28.366 27.888 1.00 29.00 16 SER B O 1
ATOM 686 N N . SER B 1 17 ? -24.351 -30.465 28.499 1.00 28.96 17 SER B N 1
ATOM 687 C CA . SER B 1 17 ? -24.732 -30.945 27.177 1.00 28.75 17 SER B CA 1
ATOM 688 C C . SER B 1 17 ? -26.133 -31.491 27.321 1.00 28.64 17 SER B C 1
ATOM 689 O O . SER B 1 17 ? -26.507 -31.988 28.375 1.00 28.66 17 SER B O 1
ATOM 692 N N . TRP B 1 18 ? -26.898 -31.383 26.245 1.00 28.67 18 TRP B N 1
ATOM 693 C CA . TRP B 1 18 ? -28.315 -31.665 26.250 1.00 28.68 18 TRP B CA 1
ATOM 694 C C . TRP B 1 18 ? -28.675 -32.492 25.028 1.00 28.86 18 TRP B C 1
ATOM 695 O O . TRP B 1 18 ? -28.008 -32.404 23.995 1.00 28.83 18 TRP B O 1
ATOM 706 N N . ARG B 1 19 ? -29.726 -33.293 25.159 1.00 28.89 19 ARG B N 1
ATOM 707 C CA . ARG B 1 19 ? -30.315 -34.004 24.037 1.00 29.38 19 ARG B CA 1
ATOM 708 C C . ARG B 1 19 ? -31.786 -33.634 23.970 1.00 29.06 19 ARG B C 1
ATOM 709 O O . ARG B 1 19 ? -32.347 -33.177 24.962 1.00 29.16 19 ARG B O 1
ATOM 717 N N . TYR B 1 20 ? -32.410 -33.821 22.813 1.00 28.81 20 TYR B N 1
ATOM 718 C CA . TYR B 1 20 ? -33.863 -33.680 22.700 1.00 28.57 20 TYR B CA 1
ATOM 719 C C . TYR B 1 20 ? -34.460 -34.642 21.650 1.00 28.60 20 TYR B C 1
ATOM 720 O O . TYR B 1 20 ? -33.793 -35.071 20.703 1.00 28.40 20 TYR B O 1
ATOM 729 N N . ILE B 1 21 ? -35.731 -34.969 21.855 1.00 28.62 21 ILE B N 1
ATOM 730 C CA . ILE B 1 21 ? -36.470 -35.848 20.981 1.00 28.65 21 ILE B CA 1
ATOM 731 C C . ILE B 1 21 ? -37.367 -34.995 20.076 1.00 28.87 21 ILE B C 1
ATOM 732 O O . ILE B 1 21 ? -38.124 -34.137 20.555 1.00 28.97 21 ILE B O 1
ATOM 737 N N . ASP B 1 22 ? -37.291 -35.216 18.767 1.00 28.98 22 ASP B N 1
ATOM 738 C CA . ASP B 1 22 ? -38.192 -34.487 17.874 1.00 29.25 22 ASP B CA 1
ATOM 739 C C . ASP B 1 22 ? -39.524 -35.235 17.711 1.00 29.39 22 ASP B C 1
ATOM 740 O O . ASP B 1 22 ? -39.758 -36.260 18.361 1.00 29.66 22 ASP B O 1
ATOM 745 N N . THR B 1 23 ? -40.374 -34.714 16.831 1.00 29.51 23 THR B N 1
ATOM 746 C CA . THR B 1 23 ? -41.697 -35.248 16.555 1.00 29.59 23 THR B CA 1
ATOM 747 C C . THR B 1 23 ? -41.645 -36.648 15.913 1.00 29.74 23 THR B C 1
ATOM 748 O O . THR B 1 23 ? -42.592 -37.409 16.096 1.00 29.91 23 THR B O 1
ATOM 752 N N . GLN B 1 24 ? -40.572 -36.992 15.188 1.00 29.77 24 GLN B N 1
ATOM 753 C CA . GLN B 1 24 ? -40.427 -38.339 14.575 1.00 29.78 24 GLN B CA 1
ATOM 754 C C . GLN B 1 24 ? -39.816 -39.340 15.530 1.00 29.53 24 GLN B C 1
ATOM 755 O O . GLN B 1 24 ? -39.662 -40.504 15.174 1.00 29.75 24 GLN B O 1
ATOM 761 N N . GLY B 1 25 ? -39.455 -38.890 16.726 1.00 29.21 25 GLY B N 1
ATOM 762 C CA . GLY B 1 25 ? -38.789 -39.736 17.700 1.00 28.95 25 GLY B CA 1
ATOM 763 C C . GLY B 1 25 ? -37.272 -39.768 17.626 1.00 28.77 25 GLY B C 1
ATOM 764 O O . GLY B 1 25 ? -36.640 -40.555 18.322 1.00 28.61 25 GLY B O 1
ATOM 765 N N . GLN B 1 26 ? -36.684 -38.906 16.798 1.00 28.65 26 GLN B N 1
ATOM 766 C CA . GLN B 1 26 ? -35.238 -38.848 16.649 1.00 28.47 26 GLN B CA 1
ATOM 767 C C . GLN B 1 26 ? -34.572 -38.028 17.763 1.00 28.21 26 GLN B C 1
ATOM 768 O O . GLN B 1 26 ? -35.039 -36.935 18.132 1.00 28.18 26 GLN B O 1
ATOM 774 N N . ILE B 1 27 ? -33.478 -38.586 18.279 1.00 27.81 27 ILE B N 1
ATOM 775 C CA . ILE B 1 27 ? -32.688 -37.997 19.341 1.00 27.41 27 ILE B CA 1
ATOM 776 C C . ILE B 1 27 ? -31.594 -37.141 18.738 1.00 27.40 27 ILE B C 1
ATOM 777 O O . ILE B 1 27 ? -30.718 -37.631 18.012 1.00 27.50 27 ILE B O 1
ATOM 782 N N . HIS B 1 28 ? -31.666 -35.852 19.066 1.00 27.28 28 HIS B N 1
ATOM 783 C CA . HIS B 1 28 ? -30.734 -34.839 18.583 1.00 26.95 28 HIS B CA 1
ATOM 784 C C . HIS B 1 28 ? -29.808 -34.371 19.663 1.00 26.82 28 HIS B C 1
ATOM 785 O O . HIS B 1 28 ? -30.223 -34.176 20.817 1.00 27.12 28 HIS B O 1
ATOM 792 N N . GLY B 1 29 ? -28.552 -34.200 19.271 1.00 26.61 29 GLY B N 1
ATOM 793 C CA . GLY B 1 29 ? -27.526 -33.726 20.168 1.00 26.70 29 GLY B CA 1
ATOM 794 C C . GLY B 1 29 ? -26.387 -34.697 20.312 1.00 26.89 29 GLY B C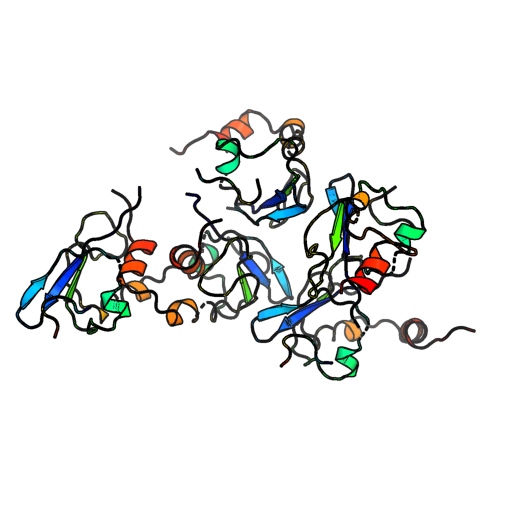 1
ATOM 795 O O . GLY B 1 29 ? -26.197 -35.539 19.442 1.00 27.09 29 GLY B O 1
ATOM 796 N N . PRO B 1 30 ? -25.607 -34.581 21.402 1.00 27.15 30 PRO B N 1
ATOM 797 C CA . PRO B 1 30 ? -25.706 -33.563 22.480 1.00 27.21 30 PRO B CA 1
ATOM 798 C C . PRO B 1 30 ? -25.260 -32.163 22.069 1.00 27.11 30 PRO B C 1
ATOM 799 O O . PRO B 1 30 ? -24.282 -32.021 21.349 1.00 27.22 30 PRO B O 1
ATOM 803 N N . PHE B 1 31 ? -25.988 -31.154 22.542 1.00 27.01 31 PHE B N 1
ATOM 804 C CA . PHE B 1 31 ? -25.722 -29.757 22.250 1.00 26.64 31 PHE B CA 1
ATOM 805 C C . PHE B 1 31 ? -25.472 -29.016 23.559 1.00 27.02 31 PHE B C 1
ATOM 806 O O . PHE B 1 31 ? -26.107 -29.312 24.592 1.00 27.11 31 PHE B O 1
ATOM 814 N N . THR B 1 32 ? -24.559 -28.046 23.522 1.00 27.12 32 THR B N 1
ATOM 815 C CA . THR B 1 32 ? -24.215 -27.279 24.716 1.00 27.32 32 THR B CA 1
ATOM 816 C C . THR B 1 32 ? -25.389 -26.398 25.149 1.00 27.76 32 THR B C 1
ATOM 817 O O . THR B 1 32 ? -26.297 -26.115 24.363 1.00 27.79 32 THR B O 1
ATOM 821 N N . THR B 1 33 ? -25.359 -25.991 26.414 1.00 28.43 33 THR B N 1
ATOM 822 C CA . THR B 1 33 ? -26.289 -25.033 27.001 1.00 29.05 33 THR B CA 1
ATOM 823 C C . THR B 1 33 ? -26.419 -23.797 26.100 1.00 29.61 33 THR B C 1
ATOM 824 O O . THR B 1 33 ? -27.521 -23.387 25.748 1.00 29.90 33 THR B O 1
ATOM 828 N N . GLN B 1 34 ? -25.274 -23.227 25.735 1.00 30.22 34 GLN B N 1
ATOM 829 C CA . GLN B 1 34 ? -25.144 -22.072 24.841 1.00 30.90 34 GLN B CA 1
ATOM 830 C C . GLN B 1 34 ? -26.028 -22.247 23.620 1.00 30.90 34 GLN B C 1
ATOM 831 O O . GLN B 1 34 ? -26.816 -21.357 23.290 1.00 30.86 34 GLN B O 1
ATOM 853 N N . SER B 1 37 ? -29.716 -22.482 24.648 1.00 31.14 37 SER B N 1
ATOM 854 C CA . SER B 1 37 ? -30.061 -21.117 25.000 1.00 31.07 37 SER B CA 1
ATOM 855 C C . SER B 1 37 ? -30.423 -20.283 23.750 1.00 30.98 37 SER B C 1
ATOM 856 O O . SER B 1 37 ? -31.502 -19.694 23.703 1.00 30.89 37 SER B O 1
ATOM 859 N N . GLN B 1 38 ? -29.537 -20.246 22.753 1.00 30.94 38 GLN B N 1
ATOM 860 C CA . GLN B 1 38 ? -29.824 -19.583 21.471 1.00 31.00 38 GLN B CA 1
ATOM 861 C C . GLN B 1 38 ? -31.164 -20.021 20.880 1.00 30.91 38 GLN B C 1
ATOM 862 O O . GLN B 1 38 ? -31.996 -19.180 20.586 1.00 30.78 38 GLN B O 1
ATOM 868 N N . TRP B 1 39 ? -31.377 -21.329 20.737 1.00 31.14 39 TRP B N 1
ATOM 869 C CA . TRP B 1 39 ? -32.630 -21.853 20.167 1.00 31.37 39 TRP B CA 1
ATOM 870 C C . TRP B 1 39 ? -33.891 -21.524 20.972 1.00 31.53 39 TRP B C 1
ATOM 871 O O . TRP B 1 39 ? -34.950 -21.291 20.367 1.00 31.61 39 TRP B O 1
ATOM 882 N N . TYR B 1 40 ? -33.768 -21.511 22.304 1.00 31.60 40 TYR B N 1
ATOM 883 C CA . TYR B 1 40 ? -34.854 -21.117 23.194 1.00 31.77 40 TYR B CA 1
ATOM 884 C C . TYR B 1 40 ? -35.241 -19.653 22.932 1.00 31.96 40 TYR B C 1
ATOM 885 O O . TYR B 1 40 ? -36.414 -19.360 22.677 1.00 32.17 40 TYR B O 1
ATOM 894 N N . ILE B 1 41 ? -34.252 -18.749 22.988 1.00 31.91 41 ILE B N 1
ATOM 895 C CA . ILE B 1 41 ? -34.412 -17.315 22.712 1.00 31.51 41 ILE B CA 1
ATOM 896 C C . ILE B 1 41 ? -35.034 -17.097 21.318 1.00 31.49 41 ILE B C 1
ATOM 897 O O . ILE B 1 41 ? -35.871 -16.202 21.149 1.00 31.52 41 ILE B O 1
ATOM 902 N N . GLY B 1 42 ? -34.635 -17.910 20.339 1.00 31.24 42 GLY B N 1
ATOM 903 C CA . GLY B 1 42 ? -35.231 -17.883 19.000 1.00 31.06 42 GLY B CA 1
ATOM 904 C C . GLY B 1 42 ? -36.677 -18.376 18.935 1.00 31.02 42 GLY B C 1
ATOM 905 O O . GLY B 1 42 ? -37.312 -18.284 17.880 1.00 30.82 42 GLY B O 1
ATOM 906 N N . GLY B 1 43 ? -37.189 -18.899 20.054 1.00 30.90 43 GLY B N 1
ATOM 907 C CA . GLY B 1 43 ? -38.579 -19.345 20.185 1.00 30.92 43 GLY B CA 1
ATOM 908 C C . GLY B 1 43 ? -38.893 -20.656 19.489 1.00 31.03 43 GLY B C 1
ATOM 909 O O . GLY B 1 43 ? -40.037 -20.886 19.112 1.00 31.08 43 GLY B O 1
ATOM 910 N N . TYR B 1 44 ? -37.882 -21.508 19.333 1.00 31.01 44 TYR B N 1
ATOM 911 C CA . TYR B 1 44 ? -37.984 -22.759 18.590 1.00 30.93 44 TYR B CA 1
ATOM 912 C C . TYR B 1 44 ? -38.454 -23.955 19.408 1.00 30.93 44 TYR B C 1
ATOM 913 O O . TYR B 1 44 ? -38.931 -24.945 18.843 1.00 31.00 44 TYR B O 1
ATOM 922 N N . PHE B 1 45 ? -38.312 -23.870 20.725 1.00 30.75 45 PHE B N 1
ATOM 923 C CA . PHE B 1 45 ? -38.665 -24.979 21.589 1.00 30.52 45 PHE B CA 1
ATOM 924 C C . PHE B 1 45 ? -40.069 -24.848 22.158 1.00 30.42 45 PHE B C 1
ATOM 925 O O . PHE B 1 45 ? -40.379 -23.887 22.866 1.00 30.37 45 PHE B O 1
ATOM 933 N N . ALA B 1 46 ? -40.911 -25.827 21.837 1.00 30.37 46 ALA B N 1
ATOM 934 C CA . ALA B 1 46 ? -42.222 -25.952 22.459 1.00 30.32 46 ALA B CA 1
ATOM 935 C C . ALA B 1 46 ? -42.043 -26.423 23.914 1.00 30.34 46 ALA B C 1
ATOM 936 O O . ALA B 1 46 ? -41.071 -27.124 24.239 1.00 30.46 46 ALA B O 1
ATOM 938 N N . SER B 1 47 ? -42.974 -26.023 24.782 1.00 30.14 47 SER B N 1
ATOM 939 C CA . SER B 1 47 ? -42.981 -26.410 26.196 1.00 29.94 47 SER B CA 1
ATOM 940 C C . SER B 1 47 ? -43.122 -27.930 26.398 1.00 29.79 47 SER B C 1
ATOM 941 O O . SER B 1 47 ? -42.741 -28.455 27.453 1.00 29.87 47 SER B O 1
ATOM 944 N N . THR B 1 48 ? -43.665 -28.614 25.387 1.00 29.41 48 THR B N 1
ATOM 945 C CA . THR B 1 48 ? -43.872 -30.063 25.426 1.00 28.95 48 THR B CA 1
ATOM 946 C C . THR B 1 48 ? -42.657 -30.871 24.945 1.00 28.95 48 THR B C 1
ATOM 947 O O . THR B 1 48 ? -42.669 -32.112 25.032 1.00 29.07 48 THR B O 1
ATOM 951 N N . LEU B 1 49 ? -41.625 -30.179 24.451 1.00 28.76 49 LEU B N 1
ATOM 952 C CA . LEU B 1 49 ? -40.411 -30.809 23.916 1.00 28.57 49 LEU B CA 1
ATOM 953 C C . LEU B 1 49 ? -39.660 -31.583 24.985 1.00 28.58 49 LEU B C 1
ATOM 954 O O . LEU B 1 49 ? -39.299 -31.031 26.032 1.00 28.85 49 LEU B O 1
ATOM 959 N N . GLN B 1 50 ? -39.435 -32.863 24.709 1.00 28.40 50 GLN B N 1
ATOM 960 C CA . GLN B 1 50 ? -38.688 -33.726 25.623 1.00 28.04 50 GLN B CA 1
ATOM 961 C C . GLN B 1 50 ? -37.222 -33.434 25.457 1.00 27.97 50 GLN B C 1
ATOM 962 O O . GLN B 1 50 ? -36.704 -33.509 24.337 1.00 28.15 50 GLN B O 1
ATOM 968 N N . ILE B 1 51 ? -36.576 -33.099 26.572 1.00 27.73 51 ILE B N 1
ATOM 969 C CA . ILE B 1 51 ? -35.152 -32.761 26.621 1.00 27.48 51 ILE B CA 1
ATOM 970 C C . ILE B 1 51 ? -34.485 -33.501 27.778 1.00 27.35 51 ILE B C 1
ATOM 971 O O . ILE B 1 51 ? -35.176 -33.997 28.686 1.00 27.37 51 ILE B O 1
ATOM 976 N N . SER B 1 52 ? -33.153 -33.557 27.744 1.00 26.92 52 SER B N 1
ATOM 977 C CA . SER B 1 52 ? -32.361 -34.212 28.779 1.00 26.41 52 SER B CA 1
ATOM 978 C C . SER B 1 52 ? -30.989 -33.576 29.008 1.00 26.26 52 SER B C 1
ATOM 979 O O . SER B 1 52 ? -30.251 -33.285 28.049 1.00 26.03 52 SER B O 1
ATOM 982 N N . ARG B 1 53 ? -30.666 -33.379 30.286 1.00 25.83 53 ARG B N 1
ATOM 983 C CA . ARG B 1 53 ? -29.354 -32.939 30.695 1.00 25.51 53 ARG B CA 1
ATOM 984 C C . ARG B 1 53 ? -28.552 -34.201 30.933 1.00 25.72 53 ARG B C 1
ATOM 985 O O . ARG B 1 53 ? -28.848 -34.991 31.844 1.00 25.87 53 ARG B O 1
ATOM 993 N N . LEU B 1 54 ? -27.537 -34.377 30.100 1.00 25.61 54 LEU B N 1
ATOM 994 C CA . LEU B 1 54 ? -26.587 -35.457 30.229 1.00 25.58 54 LEU B CA 1
ATOM 995 C C . LEU B 1 54 ? -25.870 -35.365 31.567 1.00 25.59 54 LEU B C 1
ATOM 996 O O . LEU B 1 54 ? -25.416 -34.293 31.972 1.00 25.96 54 LEU B O 1
ATOM 1001 N N . GLY B 1 55 ? -25.782 -36.480 32.279 1.00 25.45 55 GLY B N 1
ATOM 1002 C CA . GLY B 1 55 ? -25.206 -36.463 33.621 1.00 25.15 55 GLY B CA 1
ATOM 1003 C C . GLY B 1 55 ? -23.693 -36.395 33.608 1.00 25.05 55 GLY B C 1
ATOM 1004 O O . GLY B 1 55 ? -23.016 -37.318 34.056 1.00 25.26 55 GLY B O 1
ATOM 1005 N N . SER B 1 56 ? -23.146 -35.304 33.093 1.00 24.83 56 SER B N 1
ATOM 1006 C CA . SER B 1 56 ? -21.696 -35.129 33.113 1.00 24.64 56 SER B CA 1
ATOM 1007 C C . SER B 1 56 ? -21.153 -34.790 34.515 1.00 24.24 56 SER B C 1
ATOM 1008 O O . SER B 1 56 ? -20.019 -35.148 34.816 1.00 24.11 56 SER B O 1
ATOM 1011 N N . THR B 1 57 ? -21.944 -34.115 35.353 1.00 23.97 57 THR B N 1
ATOM 1012 C CA . THR B 1 57 ? -21.516 -33.744 36.721 1.00 23.94 57 THR B CA 1
ATOM 1013 C C . THR B 1 57 ? -22.647 -33.913 37.734 1.00 24.15 57 THR B C 1
ATOM 1014 O O . THR B 1 57 ? -23.805 -34.034 37.328 1.00 24.13 57 THR B O 1
ATOM 1018 N N . PRO B 1 58 ? -22.343 -33.894 39.059 1.00 24.55 58 PRO B N 1
ATOM 1019 C CA . PRO B 1 58 ? -23.475 -33.790 40.000 1.00 24.46 58 PRO B CA 1
ATOM 1020 C C . PRO B 1 58 ? -24.212 -32.469 39.821 1.00 24.81 58 PRO B C 1
ATOM 1021 O O . PRO B 1 58 ? -23.643 -31.482 39.334 1.00 24.86 58 PRO B O 1
ATOM 1025 N N . GLU B 1 59 ? -25.480 -32.474 40.204 1.00 25.29 59 GLU B N 1
ATOM 1026 C CA . GLU B 1 59 ? -26.348 -31.309 40.119 1.00 26.06 59 GLU B CA 1
ATOM 1027 C C . GLU B 1 59 ? -27.453 -31.415 41.168 1.00 26.13 59 GLU B C 1
ATOM 1028 O O . GLU B 1 59 ? -27.745 -32.499 41.648 1.00 25.98 59 GLU B O 1
ATOM 1034 N N . THR B 1 60 ? -28.087 -30.298 41.506 1.00 26.40 60 THR B N 1
ATOM 1035 C CA . THR B 1 60 ? -29.020 -30.299 42.646 1.00 26.57 60 THR B CA 1
ATOM 1036 C C . THR B 1 60 ? -30.513 -30.316 42.298 1.00 26.83 60 THR B C 1
ATOM 1037 O O . THR B 1 60 ? -31.329 -30.486 43.200 1.00 27.28 60 THR B O 1
ATOM 1041 N N . LEU B 1 61 ? -30.883 -30.162 41.033 1.00 26.94 61 LEU B N 1
ATOM 1042 C CA . LEU B 1 61 ? -32.301 -30.198 40.680 1.00 27.28 61 LEU B CA 1
ATOM 1043 C C . LEU B 1 61 ? -32.857 -31.627 40.567 1.00 27.54 61 LEU B C 1
ATOM 1044 O O . LEU B 1 61 ? -34.054 -31.812 40.697 1.00 27.85 61 LEU B O 1
ATOM 1049 N N . GLY B 1 62 ? -31.993 -32.618 40.324 1.00 27.74 62 GLY B N 1
ATOM 1050 C CA . GLY B 1 62 ? -32.367 -34.028 40.153 1.00 27.83 62 GLY B CA 1
ATOM 1051 C C . GLY B 1 62 ? -32.983 -34.251 38.786 1.00 27.98 62 GLY B C 1
ATOM 1052 O O . GLY B 1 62 ? -34.166 -34.594 38.695 1.00 28.09 62 GLY B O 1
ATOM 1053 N N . ILE B 1 63 ? -32.185 -34.039 37.734 1.00 27.87 63 ILE B N 1
ATOM 1054 C CA . ILE B 1 63 ? -32.606 -34.198 36.329 1.00 27.69 63 ILE B CA 1
ATOM 1055 C C . ILE B 1 63 ? -31.590 -34.950 35.449 1.00 27.68 63 ILE B C 1
ATOM 1056 O O . ILE B 1 63 ? -31.867 -35.150 34.263 1.00 28.15 63 ILE B O 1
ATOM 1061 N N . ASN B 1 64 ? -30.436 -35.355 35.987 1.00 27.42 64 ASN B N 1
ATOM 1062 C CA . ASN B 1 64 ? -29.429 -36.066 35.184 1.00 27.25 64 ASN B CA 1
ATOM 1063 C C . ASN B 1 64 ? -30.013 -37.225 34.404 1.00 27.22 64 ASN B C 1
ATOM 1064 O O . ASN B 1 64 ? -30.730 -38.038 34.973 1.00 27.37 64 ASN B O 1
ATOM 1069 N N . ASP B 1 65 ? -29.738 -37.266 33.100 1.00 27.12 65 ASP B N 1
ATOM 1070 C CA . ASP B 1 65 ? -30.013 -38.435 32.254 1.00 27.24 65 ASP B CA 1
ATOM 1071 C C . ASP B 1 65 ? -31.474 -38.860 32.133 1.00 27.15 65 ASP B C 1
ATOM 1072 O O . ASP B 1 65 ? -31.735 -39.968 31.685 1.00 27.25 65 ASP B O 1
ATOM 1077 N N . ILE B 1 66 ? -32.418 -38.003 32.509 1.00 27.23 66 ILE B N 1
ATOM 1078 C CA . ILE B 1 66 ? -33.847 -38.306 32.330 1.00 27.29 66 ILE B CA 1
ATOM 1079 C C . ILE B 1 66 ? -34.455 -37.472 31.193 1.00 27.52 66 ILE B C 1
ATOM 1080 O O . ILE B 1 66 ? -33.919 -36.418 30.877 1.00 27.47 66 ILE B O 1
ATOM 1085 N N . PHE B 1 67 ? -35.548 -37.925 30.570 1.00 27.68 67 PHE B N 1
ATOM 1086 C CA . PHE B 1 67 ? -36.228 -37.071 29.592 1.00 27.94 67 PHE B CA 1
ATOM 1087 C C . PHE B 1 67 ? -37.437 -36.423 30.245 1.00 28.30 67 PHE B C 1
ATOM 1088 O O . PHE B 1 67 ? -38.336 -37.113 30.715 1.00 28.44 67 PHE B O 1
ATOM 1096 N N . ILE B 1 68 ? -37.442 -35.092 30.290 1.00 28.61 68 ILE B N 1
ATOM 1097 C CA . ILE B 1 68 ? -38.601 -34.347 30.783 1.00 28.94 68 ILE B CA 1
ATOM 1098 C C . ILE B 1 68 ? -38.947 -33.284 29.773 1.00 29.34 68 ILE B C 1
ATOM 1099 O O . ILE B 1 68 ? -38.100 -32.951 28.941 1.00 29.66 68 ILE B O 1
ATOM 1104 N N . THR B 1 69 ? -40.167 -32.752 29.827 1.00 29.81 69 THR B N 1
ATOM 1105 C CA . THR B 1 69 ? -40.531 -31.680 28.883 1.00 30.29 69 THR B CA 1
ATOM 1106 C C . THR B 1 69 ? -39.901 -30.357 29.318 1.00 30.49 69 THR B C 1
ATOM 1107 O O . THR B 1 69 ? -39.586 -30.170 30.501 1.00 30.43 69 THR B O 1
ATOM 1111 N N . LEU B 1 70 ? -39.728 -29.455 28.346 1.00 30.93 70 LEU B N 1
ATOM 1112 C CA . LEU B 1 70 ? -39.237 -28.096 28.596 1.00 31.14 70 LEU B CA 1
ATOM 1113 C C . LEU B 1 70 ? -40.043 -27.418 29.701 1.00 31.40 70 LEU B C 1
ATOM 1114 O O . LEU B 1 70 ? -39.462 -26.800 30.580 1.00 31.50 70 LEU B O 1
ATOM 1119 N N . GLY B 1 71 ? -41.367 -27.559 29.646 1.00 31.73 71 GLY B N 1
ATOM 1120 C CA . GLY B 1 71 ? -42.282 -27.065 30.666 1.00 32.16 71 GLY B CA 1
ATOM 1121 C C . GLY B 1 71 ? -41.943 -27.580 32.048 1.00 32.63 71 GLY B C 1
ATOM 1122 O O . GLY B 1 71 ? -41.832 -26.781 32.996 1.00 32.69 71 GLY B O 1
ATOM 1123 N N . GLU B 1 72 ? -41.772 -28.904 32.141 1.00 32.88 72 GLU B N 1
ATOM 1124 C CA . GLU B 1 72 ? -41.468 -29.590 33.397 1.00 33.30 72 GLU B CA 1
ATOM 1125 C C . GLU B 1 72 ? -40.137 -29.102 33.985 1.00 33.47 72 GLU B C 1
ATOM 1126 O O . GLU B 1 72 ? -40.017 -28.945 35.209 1.00 33.23 72 GLU B O 1
ATOM 1132 N N . LEU B 1 73 ? -39.157 -28.850 33.112 1.00 33.63 73 LEU B N 1
ATOM 1133 C CA . LEU B 1 73 ? -37.878 -28.300 33.545 1.00 33.98 73 LEU B CA 1
ATOM 1134 C C . LEU B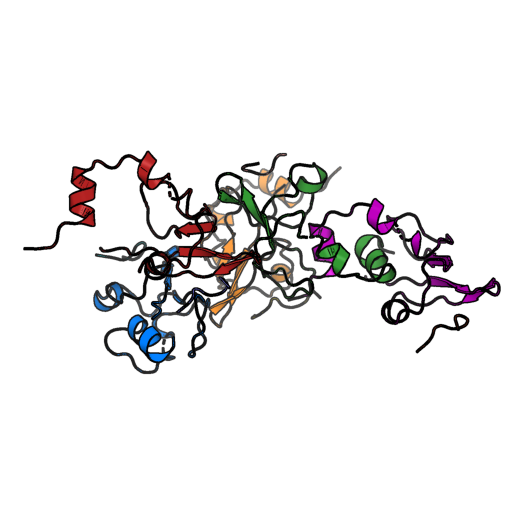 1 73 ? -38.090 -26.941 34.214 1.00 34.39 73 LEU B C 1
ATOM 1135 O O . LEU B 1 73 ? -37.535 -26.674 35.290 1.00 34.50 73 LEU B O 1
ATOM 1148 N N . THR B 1 75 ? -40.885 -25.638 35.475 1.00 34.93 75 THR B N 1
ATOM 1149 C CA . THR B 1 75 ? -41.605 -25.857 36.726 1.00 34.74 75 THR B CA 1
ATOM 1150 C C . THR B 1 75 ? -40.639 -26.301 37.830 1.00 34.79 75 THR B C 1
ATOM 1151 O O . THR B 1 75 ? -40.688 -25.732 38.922 1.00 35.03 75 THR B O 1
ATOM 1155 N N . LYS B 1 76 ? -39.771 -27.278 37.553 1.00 34.64 76 LYS B N 1
ATOM 1156 C CA . LYS B 1 76 ? -38.810 -27.763 38.556 1.00 34.58 76 LYS B CA 1
ATOM 1157 C C . LYS B 1 76 ? -37.915 -26.642 39.085 1.00 34.57 76 LYS B C 1
ATOM 1158 O O . LYS B 1 76 ? -37.699 -26.521 40.300 1.00 34.51 76 LYS B O 1
ATOM 1164 N N . LEU B 1 77 ? -37.410 -25.834 38.152 1.00 34.52 77 LEU B N 1
ATOM 1165 C CA . LEU B 1 77 ? -36.566 -24.691 38.467 1.00 34.34 77 LEU B CA 1
ATOM 1166 C C . LEU B 1 77 ? -37.268 -23.696 39.393 1.00 34.52 77 LEU B C 1
ATOM 1167 O O . LEU B 1 77 ? -36.652 -23.237 40.360 1.00 34.54 77 LEU B O 1
ATOM 1172 N N . GLU B 1 78 ? -38.539 -23.385 39.113 1.00 34.61 78 GLU B N 1
ATOM 1173 C CA . GLU B 1 78 ? -39.320 -22.485 39.965 1.00 34.77 78 GLU B CA 1
ATOM 1174 C C . GLU B 1 78 ? -39.533 -23.089 41.339 1.00 34.55 78 GLU B C 1
ATOM 1175 O O . GLU B 1 78 ? -39.166 -22.472 42.333 1.00 34.74 78 GLU B O 1
ATOM 1181 N N . LYS B 1 79 ? -40.117 -24.289 41.371 1.00 34.17 79 LYS B N 1
ATOM 1182 C CA . LYS B 1 79 ? -40.467 -25.001 42.595 1.00 33.96 79 LYS B CA 1
ATOM 1183 C C . LYS B 1 79 ? -39.305 -25.114 43.572 1.00 33.58 79 LYS B C 1
ATOM 1184 O O . LYS B 1 79 ? -39.523 -25.115 44.799 1.00 33.64 79 LYS B O 1
ATOM 1190 N N . TYR B 1 80 ? -38.091 -25.201 43.025 1.00 32.93 80 TYR B N 1
ATOM 1191 C CA . TYR B 1 80 ? -36.869 -25.318 43.820 1.00 32.38 80 TYR B CA 1
ATOM 1192 C C . TYR B 1 80 ? -36.660 -24.151 44.793 1.00 32.07 80 TYR B C 1
ATOM 1193 O O . TYR B 1 80 ? -36.030 -24.311 45.839 1.00 32.15 80 TYR B O 1
ATOM 1202 N N . ASP B 1 81 ? -37.197 -22.988 44.438 1.00 31.69 81 ASP B N 1
ATOM 1203 C CA . ASP B 1 81 ? -37.151 -21.776 45.262 1.00 31.28 81 ASP B CA 1
ATOM 1204 C C . ASP B 1 81 ? -35.695 -21.372 45.627 1.00 30.62 81 ASP B C 1
ATOM 1205 O O . ASP B 1 81 ? -35.342 -21.240 46.812 1.00 30.45 81 ASP B O 1
ATOM 1210 N N . THR B 1 82 ? -34.847 -21.201 44.603 1.00 29.61 82 THR B N 1
ATOM 1211 C CA . THR B 1 82 ? -33.513 -20.625 44.838 1.00 28.95 82 THR B CA 1
ATOM 1212 C C . THR B 1 82 ? -33.774 -19.155 45.211 1.00 28.53 82 THR B C 1
ATOM 1213 O O . THR B 1 82 ? -34.426 -18.440 44.446 1.00 28.43 82 THR B O 1
ATOM 1217 N N . ASP B 1 83 ? -33.292 -18.720 46.376 1.00 27.87 83 ASP B N 1
ATOM 1218 C CA . ASP B 1 83 ? -33.554 -17.358 46.876 1.00 27.44 83 ASP B CA 1
ATOM 1219 C C . ASP B 1 83 ? -33.256 -16.262 45.812 1.00 27.25 83 ASP B C 1
ATOM 1220 O O . ASP B 1 83 ? -32.271 -16.374 45.029 1.00 27.22 83 ASP B O 1
ATOM 1225 N N . PRO B 1 84 ? -34.111 -15.220 45.772 1.00 26.74 84 PRO B N 1
ATOM 1226 C CA . PRO B 1 84 ? -33.970 -14.134 44.800 1.00 26.48 84 PRO B CA 1
ATOM 1227 C C . PRO B 1 84 ? -32.594 -13.439 44.777 1.00 26.28 84 PRO B C 1
ATOM 1228 O O . PRO B 1 84 ? -32.148 -13.037 43.695 1.00 26.36 84 PRO B O 1
ATOM 1232 N N . PHE B 1 85 ? -31.933 -13.307 45.930 1.00 25.85 85 PHE B N 1
ATOM 1233 C CA . PHE B 1 85 ? -30.654 -12.588 46.012 1.00 25.55 85 PHE B CA 1
ATOM 1234 C C . PHE B 1 85 ? -29.530 -13.373 45.358 1.00 25.66 85 PHE B C 1
ATOM 1235 O O . PHE B 1 85 ? -28.725 -12.787 44.597 1.00 25.56 85 PHE B O 1
ATOM 1243 N N . THR B 1 86 ? -29.484 -14.676 45.657 1.00 25.39 86 THR B N 1
ATOM 1244 C CA . THR B 1 86 ? -28.531 -15.588 45.042 1.00 25.39 86 THR B CA 1
ATOM 1245 C C . THR B 1 86 ? -28.834 -15.697 43.544 1.00 25.57 86 THR B C 1
ATOM 1246 O O . THR B 1 86 ? -27.912 -15.720 42.730 1.00 25.70 86 THR B O 1
ATOM 1250 N N . THR B 1 87 ? -30.116 -15.764 43.186 1.00 25.75 87 THR B N 1
ATOM 1251 C CA . THR B 1 87 ? -30.525 -15.935 41.783 1.00 25.65 87 THR B CA 1
ATOM 1252 C C . THR B 1 87 ? -29.985 -14.739 41.018 1.00 25.44 87 THR B C 1
ATOM 1253 O O . THR B 1 87 ? -29.239 -14.918 40.046 1.00 25.19 87 THR B O 1
ATOM 1257 N N . PHE B 1 88 ? -30.352 -13.542 41.491 1.00 25.38 88 PHE B N 1
ATOM 1258 C CA . PHE B 1 88 ? -29.908 -12.292 40.894 1.00 25.06 88 PHE B CA 1
ATOM 1259 C C . PHE B 1 88 ? -28.400 -12.312 40.705 1.00 25.38 88 PHE B C 1
ATOM 1260 O O . PHE B 1 88 ? -27.935 -12.178 39.572 1.00 25.19 88 PHE B O 1
ATOM 1268 N N . ASP B 1 89 ? -27.659 -12.480 41.801 1.00 25.85 89 ASP B N 1
ATOM 1269 C CA . ASP B 1 89 ? -26.199 -12.577 41.749 1.00 26.64 89 ASP B CA 1
ATOM 1270 C C . ASP B 1 89 ? -25.697 -13.581 40.691 1.00 27.28 89 ASP B C 1
ATOM 1271 O O . ASP B 1 89 ? -24.804 -13.260 39.910 1.00 27.54 89 ASP B O 1
ATOM 1276 N N . LYS B 1 90 ? -26.274 -14.780 40.643 1.00 27.96 90 LYS B N 1
ATOM 1277 C CA . LYS B 1 90 ? -25.804 -15.806 39.707 1.00 28.69 90 LYS B CA 1
ATOM 1278 C C . LYS B 1 90 ? -26.211 -15.534 38.256 1.00 28.98 90 LYS B C 1
ATOM 1279 O O . LYS B 1 90 ? -25.531 -16.002 37.338 1.00 29.57 90 LYS B O 1
ATOM 1285 N N . LEU B 1 91 ? -27.292 -14.786 38.043 1.00 29.00 91 LEU B N 1
ATOM 1286 C CA . LEU B 1 91 ? -27.830 -14.587 36.697 1.00 29.08 91 LEU B CA 1
ATOM 1287 C C . LEU B 1 91 ? -27.616 -13.229 36.050 1.00 29.49 91 LEU B C 1
ATOM 1288 O O . LEU B 1 91 ? -27.524 -13.156 34.823 1.00 29.62 91 LEU B O 1
ATOM 1293 N N . HIS B 1 92 ? -27.531 -12.159 36.843 1.00 29.80 92 HIS B N 1
ATOM 1294 C CA . HIS B 1 92 ? -27.513 -10.815 36.273 1.00 30.03 92 HIS B CA 1
ATOM 1295 C C . HIS B 1 92 ? -26.276 -9.996 36.536 1.00 30.42 92 HIS B C 1
ATOM 1296 O O . HIS B 1 92 ? -26.037 -9.029 35.818 1.00 30.67 92 HIS B O 1
ATOM 1303 N N . VAL B 1 93 ? -25.485 -10.371 37.531 1.00 31.07 93 VAL B N 1
ATOM 1304 C CA . VAL B 1 93 ? -24.310 -9.575 37.898 1.00 31.66 93 VAL B CA 1
ATOM 1305 C C . VAL B 1 93 ? -23.174 -9.709 36.881 1.00 32.51 93 VAL B C 1
ATOM 1306 O O . VAL B 1 93 ? -22.677 -10.803 36.598 1.00 32.73 93 VAL B O 1
ATOM 1310 N N . GLN B 1 94 ? -22.789 -8.562 36.343 1.00 33.50 94 GLN B N 1
ATOM 1311 C CA . GLN B 1 94 ? -21.646 -8.448 35.455 1.00 34.72 94 GLN B CA 1
ATOM 1312 C C . GLN B 1 94 ? -20.434 -8.016 36.282 1.00 35.38 94 GLN B C 1
ATOM 1313 O O . GLN B 1 94 ? -20.580 -7.498 37.391 1.00 35.50 94 GLN B O 1
ATOM 1319 N N . THR B 1 95 ? -19.235 -8.235 35.746 1.00 36.27 95 THR B N 1
ATOM 1320 C CA . THR B 1 95 ? -17.994 -7.960 36.491 1.00 36.87 95 THR B CA 1
ATOM 1321 C C . THR B 1 95 ? -17.751 -6.463 36.693 1.00 37.31 95 THR B C 1
ATOM 1322 O O . THR B 1 95 ? -18.394 -5.597 36.079 1.00 37.57 95 THR B O 1
ATOM 1326 N N . THR B 1 96 ? -16.801 -6.200 37.579 1.00 37.66 96 THR B N 1
ATOM 1327 C CA . THR B 1 96 ? -16.314 -4.883 37.947 1.00 37.91 96 THR B CA 1
ATOM 1328 C C . THR B 1 96 ? -15.587 -4.161 36.801 1.00 37.97 96 THR B C 1
ATOM 1329 O O . THR B 1 96 ? -16.185 -3.744 35.806 1.00 38.04 96 THR B O 1
ATOM 1333 N N . PRO C 1 11 ? -27.604 -19.186 11.293 1.00 38.41 11 PRO C N 1
ATOM 1334 C CA . PRO C 1 11 ? -26.321 -19.857 11.030 1.00 38.38 11 PRO C CA 1
ATOM 1335 C C . PRO C 1 11 ? -25.615 -20.273 12.341 1.00 38.39 11 PRO C C 1
ATOM 1336 O O . PRO C 1 11 ? -24.600 -19.684 12.734 1.00 38.41 11 PRO C O 1
ATOM 1340 N N . VAL C 1 12 ? -26.157 -21.294 13.005 1.00 38.44 12 VAL C N 1
ATOM 1341 C CA . VAL C 1 12 ? -25.743 -21.681 14.387 1.00 38.32 12 VAL C CA 1
ATOM 1342 C C . VAL C 1 12 ? -24.306 -22.203 14.585 1.00 37.99 12 VAL C C 1
ATOM 1343 O O . VAL C 1 12 ? -23.805 -23.044 13.816 1.00 38.24 12 VAL C O 1
ATOM 1347 N N . SER C 1 13 ? -23.672 -21.685 15.636 1.00 37.29 13 SER C N 1
ATOM 1348 C CA . SER C 1 13 ? -22.282 -21.987 15.963 1.00 36.59 13 SER C CA 1
ATOM 1349 C C . SER C 1 13 ? -22.199 -23.204 16.877 1.00 36.00 13 SER C C 1
ATOM 1350 O O . SER C 1 13 ? -22.695 -23.194 18.008 1.00 35.96 13 SER C O 1
ATOM 1353 N N . VAL C 1 14 ? -21.558 -24.251 16.369 1.00 35.14 14 VAL C N 1
ATOM 1354 C CA . VAL C 1 14 ? -21.518 -25.548 17.043 1.00 34.13 14 VAL C CA 1
ATOM 1355 C C . VAL C 1 14 ? -20.264 -25.736 17.900 1.00 33.20 14 VAL C C 1
ATOM 1356 O O . VAL C 1 14 ? -19.149 -25.583 17.405 1.00 33.16 14 VAL C O 1
ATOM 1360 N N . GLU C 1 15 ? -20.462 -26.064 19.175 1.00 31.92 15 GLU C N 1
ATOM 1361 C CA . GLU C 1 15 ? -19.375 -26.466 20.068 1.00 30.70 15 GLU C CA 1
ATOM 1362 C C . GLU C 1 15 ? -19.572 -27.957 20.322 1.00 30.17 15 GLU C C 1
ATOM 1363 O O . GLU C 1 15 ? -20.694 -28.401 20.508 1.00 29.82 15 GLU C O 1
ATOM 1369 N N . SER C 1 16 ? -18.491 -28.726 20.324 1.00 29.53 16 SER C N 1
ATOM 1370 C CA . SER C 1 16 ? -18.596 -30.167 20.490 1.00 28.97 16 SER C CA 1
ATOM 1371 C C . SER C 1 16 ? -18.693 -30.620 21.942 1.00 28.85 16 SER C C 1
ATOM 1372 O O . SER C 1 16 ? -18.347 -29.865 22.846 1.00 28.70 16 SER C O 1
ATOM 1375 N N . SER C 1 17 ? -19.181 -31.851 22.130 1.00 28.69 17 SER C N 1
ATOM 1376 C CA . SER C 1 17 ? -19.154 -32.551 23.411 1.00 28.61 17 SER C CA 1
ATOM 1377 C C . SER C 1 17 ? -18.201 -33.711 23.280 1.00 28.61 17 SER C C 1
ATOM 1378 O O . SER C 1 17 ? -18.120 -34.343 22.231 1.00 28.89 17 SER C O 1
ATOM 1381 N N . TRP C 1 18 ? -17.478 -33.992 24.351 1.00 28.59 18 TRP C N 1
ATOM 1382 C CA . TRP C 1 18 ? -16.459 -35.034 24.335 1.00 28.56 18 TRP C CA 1
ATOM 1383 C C . TRP C 1 18 ? -16.599 -36.011 25.499 1.00 28.54 18 TRP C C 1
ATOM 1384 O O . TRP C 1 18 ? -17.126 -35.655 26.551 1.00 28.47 18 TRP C O 1
ATOM 1395 N N . ARG C 1 19 ? -16.119 -37.231 25.301 1.00 28.53 19 ARG C N 1
ATOM 1396 C CA . ARG C 1 19 ? -16.025 -38.222 26.371 1.00 28.99 19 ARG C CA 1
ATOM 1397 C C . ARG C 1 19 ? -14.593 -38.708 26.454 1.00 28.72 19 ARG C C 1
ATOM 1398 O O . ARG C 1 19 ? -13.859 -38.675 25.469 1.00 28.69 19 ARG C O 1
ATOM 1406 N N . TYR C 1 20 ? -14.188 -39.154 27.633 1.00 28.57 20 TYR C N 1
ATOM 1407 C CA . TYR C 1 20 ? -12.922 -39.869 27.747 1.00 28.35 20 TYR C CA 1
ATOM 1408 C C . TYR C 1 20 ? -13.054 -41.067 28.690 1.00 28.33 20 TYR C C 1
ATOM 1409 O O . TYR C 1 20 ? -13.958 -41.126 29.551 1.00 28.19 20 TYR C O 1
ATOM 1418 N N . ILE C 1 21 ? -12.138 -42.011 28.507 1.00 28.30 21 ILE C N 1
ATOM 1419 C CA . ILE C 1 21 ? -12.077 -43.204 29.333 1.00 28.32 21 ILE C CA 1
ATOM 1420 C C . ILE C 1 21 ? -10.848 -43.068 30.225 1.00 28.47 21 ILE C C 1
ATOM 1421 O O . ILE C 1 21 ? -9.747 -42.867 29.720 1.00 28.50 21 ILE C O 1
ATOM 1426 N N . ASP C 1 22 ? -11.035 -43.171 31.541 1.00 28.69 22 ASP C N 1
ATOM 1427 C CA . ASP C 1 22 ? -9.912 -43.118 32.468 1.00 28.95 22 ASP C CA 1
ATOM 1428 C C . ASP C 1 22 ? -9.247 -44.494 32.523 1.00 29.18 22 ASP C C 1
ATOM 1429 O O . ASP C 1 22 ? -9.774 -45.468 31.969 1.00 29.36 22 ASP C O 1
ATOM 1434 N N . THR C 1 23 ? -8.102 -44.571 33.197 1.00 29.43 23 THR C N 1
ATOM 1435 C CA . THR C 1 23 ? -7.315 -45.811 33.290 1.00 29.49 23 THR C CA 1
ATOM 1436 C C . THR C 1 23 ? -8.040 -46.945 34.029 1.00 29.53 23 THR C C 1
ATOM 1437 O O . THR C 1 23 ? -7.612 -48.087 33.921 1.00 29.71 23 THR C O 1
ATOM 1441 N N . GLN C 1 24 ? -9.118 -46.649 34.756 1.00 29.49 24 GLN C N 1
ATOM 1442 C CA . GLN C 1 24 ? -9.963 -47.709 35.346 1.00 29.42 24 GLN C CA 1
ATOM 1443 C C . GLN C 1 24 ? -11.088 -48.128 34.387 1.00 29.12 24 GLN C C 1
ATOM 1444 O O . GLN C 1 24 ? -11.969 -48.898 34.766 1.00 29.18 24 GLN C O 1
ATOM 1450 N N . GLY C 1 25 ? -11.079 -47.626 33.155 1.00 28.78 25 GLY C N 1
ATOM 1451 C CA . GLY C 1 25 ? -12.129 -47.935 32.203 1.00 28.41 25 GLY C CA 1
ATOM 1452 C C . GLY C 1 25 ? -13.422 -47.148 32.364 1.00 28.35 25 GLY C C 1
ATOM 1453 O O . GLY C 1 25 ? -14.384 -47.376 31.631 1.00 28.29 25 GLY C O 1
ATOM 1454 N N . GLN C 1 26 ? -13.454 -46.213 33.307 1.00 28.23 26 GLN C N 1
ATOM 1455 C CA . GLN C 1 26 ? -14.643 -45.414 33.558 1.00 28.22 26 GLN C CA 1
ATOM 1456 C C . GLN C 1 26 ? -14.797 -44.269 32.557 1.00 27.81 26 GLN C C 1
ATOM 1457 O O . GLN C 1 26 ? -13.831 -43.589 32.258 1.00 27.90 26 GLN C O 1
ATOM 1463 N N . ILE C 1 27 ? -16.017 -44.069 32.063 1.00 27.54 27 ILE C N 1
ATOM 1464 C CA . ILE C 1 27 ? -16.333 -43.090 31.014 1.00 27.23 27 ILE C CA 1
ATOM 1465 C C . ILE C 1 27 ? -16.828 -41.764 31.575 1.00 27.21 27 ILE C C 1
ATOM 1466 O O . ILE C 1 27 ? -17.909 -41.710 32.157 1.00 27.20 27 ILE C O 1
ATOM 1471 N N . HIS C 1 28 ? -16.044 -40.700 31.372 1.00 27.10 28 HIS C N 1
ATOM 1472 C CA . HIS C 1 28 ? -16.402 -39.351 31.831 1.00 26.87 28 HIS C CA 1
ATOM 1473 C C . HIS C 1 28 ? -16.872 -38.444 30.696 1.00 26.74 28 HIS C C 1
ATOM 1474 O O . HIS C 1 28 ? -16.387 -38.528 29.559 1.00 26.83 28 HIS C O 1
ATOM 1481 N N . GLY C 1 29 ? -17.823 -37.578 31.019 1.00 26.60 29 GLY C N 1
ATOM 1482 C CA . GLY C 1 29 ? -18.412 -36.671 30.048 1.00 26.48 29 GLY C CA 1
ATOM 1483 C C . GLY C 1 29 ? -19.925 -36.758 29.920 1.00 26.55 29 GLY C C 1
ATOM 1484 O O . GLY C 1 29 ? -20.575 -37.333 30.778 1.00 26.41 29 GLY C O 1
ATOM 1485 N N . PRO C 1 30 ? -20.506 -36.150 28.866 1.00 26.66 30 PRO C N 1
ATOM 1486 C CA . PRO C 1 30 ? -19.834 -35.245 27.921 1.00 26.71 30 PRO C CA 1
ATOM 1487 C C . PRO C 1 30 ? -19.368 -33.927 28.549 1.00 26.47 30 PRO C C 1
ATOM 1488 O O . PRO C 1 30 ? -20.003 -33.384 29.443 1.00 26.44 30 PRO C O 1
ATOM 1492 N N . PHE C 1 31 ? -18.232 -33.458 28.059 1.00 26.33 31 PHE C N 1
ATOM 1493 C CA . PHE C 1 31 ? -17.658 -32.175 28.392 1.00 25.99 31 PHE C CA 1
ATOM 1494 C C . PHE C 1 31 ? -17.488 -31.384 27.087 1.00 26.34 31 PHE C C 1
ATOM 1495 O O . PHE C 1 31 ? -17.209 -31.957 26.008 1.00 26.13 31 PHE C O 1
ATOM 1503 N N . THR C 1 32 ? -17.656 -30.065 27.180 1.00 26.58 32 THR C N 1
ATOM 1504 C CA . THR C 1 32 ? -17.548 -29.206 26.013 1.00 26.70 32 THR C CA 1
ATOM 1505 C C . THR C 1 32 ? -16.087 -29.088 25.595 1.00 27.06 32 THR C C 1
ATOM 1506 O O . THR C 1 32 ? -15.169 -29.310 26.394 1.00 26.92 32 THR C O 1
ATOM 1510 N N . THR C 1 33 ? -15.894 -28.738 24.329 1.00 27.66 33 THR C N 1
ATOM 1511 C CA . THR C 1 33 ? -14.595 -28.435 23.753 1.00 28.23 33 THR C CA 1
ATOM 1512 C C . THR C 1 33 ? -13.825 -27.468 24.647 1.00 28.97 33 THR C C 1
ATOM 1513 O O . THR C 1 33 ? -12.628 -27.666 24.889 1.00 29.16 33 THR C O 1
ATOM 1517 N N . GLN C 1 34 ? -14.519 -26.440 25.138 1.00 29.60 34 GLN C N 1
ATOM 1518 C CA . GLN C 1 34 ? -13.888 -25.420 25.961 1.00 30.48 34 GLN C CA 1
ATOM 1519 C C . GLN C 1 34 ? -13.289 -25.982 27.248 1.00 30.43 34 GLN C C 1
ATOM 1520 O O . GLN C 1 34 ? -12.169 -25.600 27.603 1.00 30.81 34 GLN C O 1
ATOM 1547 N N . SER C 1 37 ? -10.306 -28.210 26.238 1.00 30.91 37 SER C N 1
ATOM 1548 C CA . SER C 1 37 ? -9.229 -27.273 25.925 1.00 30.92 37 SER C CA 1
ATOM 1549 C C . SER C 1 37 ? -8.441 -26.867 27.172 1.00 30.83 37 SER C C 1
ATOM 1550 O O . SER C 1 37 ? -7.236 -27.055 27.228 1.00 30.85 37 SER C O 1
ATOM 1553 N N . GLN C 1 38 ? -9.137 -26.329 28.167 1.00 30.79 38 GLN C N 1
ATOM 1554 C CA . GLN C 1 38 ? -8.529 -25.926 29.430 1.00 30.91 38 GLN C CA 1
ATOM 1555 C C . GLN C 1 38 ? -7.757 -27.036 30.108 1.00 30.88 38 GLN C C 1
ATOM 1556 O O . GLN C 1 38 ? -6.631 -26.806 30.537 1.00 30.72 38 GLN C O 1
ATOM 1562 N N . TRP C 1 39 ? -8.348 -28.232 30.189 1.00 31.02 39 TRP C N 1
ATOM 1563 C CA . TRP C 1 39 ? -7.643 -29.381 30.758 1.00 31.15 39 TRP C CA 1
ATOM 1564 C C . TRP C 1 39 ? -6.422 -29.773 29.917 1.00 31.36 39 TRP C C 1
ATOM 1565 O O . TRP C 1 39 ? -5.396 -30.161 30.475 1.00 31.49 39 TRP C O 1
ATOM 1576 N N . TYR C 1 40 ? -6.522 -29.666 28.593 1.00 31.55 40 TYR C N 1
ATOM 1577 C CA . TYR C 1 40 ? -5.360 -29.897 27.737 1.00 31.82 40 TYR C CA 1
ATOM 1578 C C . TYR C 1 40 ? -4.308 -28.826 28.013 1.00 31.84 40 TYR C C 1
ATOM 1579 O O . TYR C 1 40 ? -3.152 -29.172 28.247 1.00 32.07 40 TYR C O 1
ATOM 1588 N N . ILE C 1 41 ? -4.727 -27.554 27.987 1.00 31.65 41 ILE C N 1
ATOM 1589 C CA . ILE C 1 41 ? -3.894 -26.368 28.248 1.00 31.38 41 ILE C CA 1
ATOM 1590 C C . ILE C 1 41 ? -3.196 -26.449 29.616 1.00 31.39 41 ILE C C 1
ATOM 1591 O O . ILE C 1 41 ? -2.072 -25.966 29.764 1.00 31.41 41 ILE C O 1
ATOM 1596 N N . GLY C 1 42 ? -3.866 -27.060 30.592 1.00 31.20 42 GLY C N 1
ATOM 1597 C CA . GLY C 1 42 ? -3.305 -27.273 31.920 1.00 31.06 42 GLY C CA 1
ATOM 1598 C C . GLY C 1 42 ? -2.458 -28.527 32.022 1.00 31.08 42 GLY C C 1
ATOM 1599 O O . GLY C 1 42 ? -1.973 -28.850 33.107 1.00 30.94 42 GLY C O 1
ATOM 1600 N N . GLY C 1 43 ? -2.296 -29.225 30.894 1.00 31.12 43 GLY C N 1
ATOM 1601 C CA . GLY C 1 43 ? -1.471 -30.429 30.771 1.00 31.13 43 GLY C CA 1
ATOM 1602 C C . GLY C 1 43 ? -1.910 -31.649 31.553 1.00 31.18 43 GLY C C 1
ATOM 1603 O O . GLY C 1 43 ? -1.072 -32.380 32.085 1.00 31.45 43 GLY C O 1
ATOM 1604 N N . TYR C 1 44 ? -3.213 -31.885 31.626 1.00 31.09 44 TYR C N 1
ATOM 1605 C CA . TYR C 1 44 ? -3.746 -33.002 32.406 1.00 30.91 44 TYR C CA 1
ATOM 1606 C C . TYR C 1 44 ? -3.962 -34.280 31.593 1.00 30.87 44 TYR C C 1
ATOM 1607 O O . TYR C 1 44 ? -4.141 -35.366 32.155 1.00 30.79 44 TYR C O 1
ATOM 1616 N N . PHE C 1 45 ? -3.937 -34.140 30.272 1.00 30.81 45 PHE C N 1
ATOM 1617 C CA . PHE C 1 45 ? -4.192 -35.233 29.356 1.00 30.61 45 PHE C CA 1
ATOM 1618 C C . PHE C 1 45 ? -2.933 -35.911 28.822 1.00 30.62 45 PHE C C 1
ATOM 1619 O O . PHE C 1 45 ? -2.081 -35.261 28.209 1.00 30.60 45 PHE C O 1
ATOM 1627 N N . ALA C 1 46 ? -2.829 -37.222 29.048 1.00 30.58 46 ALA C N 1
ATOM 1628 C CA . ALA C 1 46 ? -1.812 -38.047 28.390 1.00 30.39 46 ALA C CA 1
ATOM 1629 C C . ALA C 1 46 ? -2.191 -38.247 26.913 1.00 30.26 46 ALA C C 1
ATOM 1630 O O . ALA C 1 46 ? -3.371 -38.402 26.590 1.00 30.28 46 ALA C O 1
ATOM 1632 N N . SER C 1 47 ? -1.195 -38.238 26.028 1.00 30.03 47 SER C N 1
ATOM 1633 C CA . SER C 1 47 ? -1.381 -38.502 24.591 1.00 29.83 47 SER C CA 1
ATOM 1634 C C . SER C 1 47 ? -2.075 -39.850 24.308 1.00 29.69 47 SER C C 1
ATOM 1635 O O . SER C 1 47 ? -2.759 -40.014 23.290 1.00 29.71 47 SER C O 1
ATOM 1638 N N . THR C 1 48 ? -1.883 -40.795 25.227 1.00 29.43 48 THR C N 1
ATOM 1639 C CA . THR C 1 48 ? -2.477 -42.131 25.175 1.00 29.12 48 THR C CA 1
ATOM 1640 C C . THR C 1 48 ? -3.967 -42.171 25.545 1.00 29.05 48 THR C C 1
ATOM 1641 O O . THR C 1 48 ? -4.619 -43.198 25.324 1.00 29.05 48 THR C O 1
ATOM 1645 N N . LEU C 1 49 ? -4.491 -41.069 26.096 1.00 28.83 49 LEU C N 1
ATOM 1646 C CA . LEU C 1 49 ? -5.885 -40.972 26.541 1.00 28.55 49 LEU C CA 1
ATOM 1647 C C . LEU C 1 49 ? -6.922 -41.123 25.422 1.00 28.49 49 LEU C C 1
ATOM 1648 O O . LEU C 1 49 ? -6.935 -40.344 24.458 1.00 28.61 49 LEU C O 1
ATOM 1653 N N . GLN C 1 50 ? -7.787 -42.129 25.576 1.00 28.18 50 GLN C N 1
ATOM 1654 C CA . GLN C 1 50 ? -8.883 -42.377 24.646 1.00 27.80 50 GLN C CA 1
ATOM 1655 C C . GLN C 1 50 ? -9.975 -41.331 24.824 1.00 27.69 50 GLN C C 1
ATOM 1656 O O . GLN C 1 50 ? -10.550 -41.176 25.915 1.00 27.86 50 GLN C O 1
ATOM 1662 N N . ILE C 1 51 ? -10.247 -40.615 23.743 1.00 27.25 51 ILE C N 1
ATOM 1663 C CA . ILE C 1 51 ? -11.248 -39.562 23.744 1.00 27.01 51 ILE C CA 1
ATOM 1664 C C . ILE C 1 51 ? -12.276 -39.839 22.664 1.00 26.74 51 ILE C C 1
ATOM 1665 O O . ILE C 1 51 ? -12.038 -40.643 21.773 1.00 26.75 51 ILE C O 1
ATOM 1670 N N . SER C 1 52 ? -13.421 -39.178 22.751 1.00 26.47 52 SER C N 1
ATOM 1671 C CA . SER C 1 52 ? -14.442 -39.333 21.723 1.00 26.14 52 SER C CA 1
ATOM 1672 C C . SER C 1 52 ? -15.242 -38.057 21.517 1.00 25.93 52 SER C C 1
ATOM 1673 O O . SER C 1 52 ? -15.652 -37.409 22.486 1.00 25.65 52 SER C O 1
ATOM 1676 N N . ARG C 1 53 ? -15.456 -37.727 20.245 1.00 25.53 53 ARG C N 1
ATOM 1677 C CA . ARG C 1 53 ? -16.291 -36.602 19.873 1.00 25.41 53 ARG C CA 1
ATOM 1678 C C . ARG C 1 53 ? -17.669 -37.150 19.523 1.00 25.49 53 ARG C C 1
ATOM 1679 O O . ARG C 1 53 ? -17.856 -37.837 18.513 1.00 25.64 53 ARG C O 1
ATOM 1687 N N . LEU C 1 54 ? -18.626 -36.828 20.379 1.00 25.35 54 LEU C N 1
ATOM 1688 C CA . LEU C 1 54 ? -20.020 -37.199 20.215 1.00 25.32 54 LEU C CA 1
ATOM 1689 C C . LEU C 1 54 ? -20.542 -36.682 18.864 1.00 25.30 54 LEU C C 1
ATOM 1690 O O . LEU C 1 54 ? -20.296 -35.533 18.445 1.00 25.23 54 LEU C O 1
ATOM 1695 N N . GLY C 1 55 ? -21.250 -37.557 18.160 1.00 25.20 55 GLY C N 1
ATOM 1696 C CA . GLY C 1 55 ? -21.680 -37.276 16.789 1.00 24.59 55 GLY C CA 1
ATOM 1697 C C . GLY C 1 55 ? -22.857 -36.338 16.704 1.00 24.40 55 GLY C C 1
ATOM 1698 O O . GLY C 1 55 ? -23.839 -36.657 16.048 1.00 24.34 55 GLY C O 1
ATOM 1699 N N . SER C 1 56 ? -22.754 -35.179 17.352 1.00 24.27 56 SER C N 1
ATOM 1700 C CA . SER C 1 56 ? -23.859 -34.208 17.373 1.00 24.25 56 SER C CA 1
ATOM 1701 C C . SER C 1 56 ? -24.119 -33.550 16.007 1.00 23.96 56 SER C C 1
ATOM 1702 O O . SER C 1 56 ? -25.248 -33.135 15.728 1.00 23.65 56 SER C O 1
ATOM 1705 N N . THR C 1 57 ? -23.084 -33.475 15.168 1.00 23.83 57 THR C N 1
ATOM 1706 C CA . THR C 1 57 ? -23.165 -32.838 13.848 1.00 23.71 57 THR C CA 1
ATOM 1707 C C . THR C 1 57 ? -22.243 -33.497 12.835 1.00 23.97 57 THR C C 1
ATOM 1708 O O . THR C 1 57 ? -21.275 -34.142 13.258 1.00 23.95 57 THR C O 1
ATOM 1712 N N . PRO C 1 58 ? -22.515 -33.338 11.509 1.00 24.16 58 PRO C N 1
ATOM 1713 C CA . PRO C 1 58 ? -21.525 -33.779 10.514 1.00 24.42 58 PRO C CA 1
ATOM 1714 C C . PRO C 1 58 ? -20.171 -33.103 10.715 1.00 24.94 58 PRO C C 1
ATOM 1715 O O . PRO C 1 58 ? -20.102 -31.959 11.187 1.00 25.21 58 PRO C O 1
ATOM 1719 N N . GLU C 1 59 ? -19.107 -33.816 10.366 1.00 25.37 59 GLU C N 1
ATOM 1720 C CA . GLU C 1 59 ? -17.743 -33.317 10.504 1.00 25.93 59 GLU C CA 1
ATOM 1721 C C . GLU C 1 59 ? -16.835 -34.025 9.504 1.00 26.07 59 GLU C C 1
ATOM 1722 O O . GLU C 1 59 ? -17.048 -35.202 9.202 1.00 2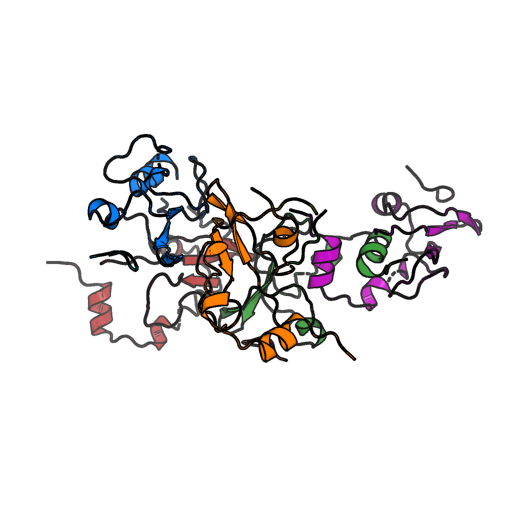5.89 59 GLU C O 1
ATOM 1728 N N . THR C 1 60 ? -15.826 -33.308 9.008 1.00 26.27 60 THR C N 1
ATOM 1729 C CA . THR C 1 60 ? -14.998 -33.797 7.892 1.00 26.43 60 THR C CA 1
ATOM 1730 C C . THR C 1 60 ? -13.792 -34.648 8.281 1.00 26.65 60 THR C C 1
ATOM 1731 O O . THR C 1 60 ? -13.209 -35.279 7.407 1.00 26.55 60 THR C O 1
ATOM 1735 N N . LEU C 1 61 ? -13.411 -34.677 9.560 1.00 26.96 61 LEU C N 1
ATOM 1736 C CA . LEU C 1 61 ? -12.224 -35.455 9.934 1.00 27.17 61 LEU C CA 1
ATOM 1737 C C . LEU C 1 61 ? -12.495 -36.967 9.935 1.00 27.49 61 LEU C C 1
ATOM 1738 O O . LEU C 1 61 ? -11.575 -37.761 9.711 1.00 27.65 61 LEU C O 1
ATOM 1743 N N . GLY C 1 62 ? -13.754 -37.342 10.171 1.00 27.66 62 GLY C N 1
ATOM 1744 C CA . GLY C 1 62 ? -14.187 -38.745 10.265 1.00 27.66 62 GLY C CA 1
ATOM 1745 C C . GLY C 1 62 ? -13.840 -39.334 11.622 1.00 27.65 62 GLY C C 1
ATOM 1746 O O . GLY C 1 62 ? -13.171 -40.366 11.685 1.00 27.88 62 GLY C O 1
ATOM 1747 N N . ILE C 1 63 ? -14.275 -38.682 12.703 1.00 27.41 63 ILE C N 1
ATOM 1748 C CA . ILE C 1 63 ? -14.013 -39.182 14.063 1.00 27.23 63 ILE C CA 1
ATOM 1749 C C . ILE C 1 63 ? -15.279 -39.421 14.909 1.00 27.00 63 ILE C C 1
ATOM 1750 O O . ILE C 1 63 ? -15.185 -40.025 15.976 1.00 26.94 63 ILE C O 1
ATOM 1755 N N . ASN C 1 64 ? -16.435 -38.952 14.434 1.00 26.72 64 ASN C N 1
ATOM 1756 C CA . ASN C 1 64 ? -17.709 -39.070 15.154 1.00 26.74 64 ASN C CA 1
ATOM 1757 C C . ASN C 1 64 ? -17.949 -40.404 15.853 1.00 26.71 64 ASN C C 1
ATOM 1758 O O . ASN C 1 64 ? -17.974 -41.465 15.212 1.00 26.70 64 ASN C O 1
ATOM 1763 N N . ASP C 1 65 ? -18.099 -40.331 17.174 1.00 26.63 65 ASP C N 1
ATOM 1764 C CA . ASP C 1 65 ? -18.498 -41.473 18.005 1.00 26.65 65 ASP C CA 1
ATOM 1765 C C . ASP C 1 65 ? -17.498 -42.617 18.051 1.00 26.74 65 ASP C C 1
ATOM 1766 O O . ASP C 1 65 ? -17.877 -43.728 18.389 1.00 26.98 65 ASP C O 1
ATOM 1771 N N . ILE C 1 66 ? -16.239 -42.364 17.721 1.00 26.82 66 ILE C N 1
ATOM 1772 C CA . ILE C 1 66 ? -15.215 -43.405 17.804 1.00 26.98 66 ILE C CA 1
ATOM 1773 C C . ILE C 1 66 ? -14.303 -43.069 18.972 1.00 27.24 66 ILE C C 1
ATOM 1774 O O . ILE C 1 66 ? -14.304 -41.937 19.415 1.00 27.39 66 ILE C O 1
ATOM 1779 N N . PHE C 1 67 ? -13.551 -44.038 19.484 1.00 27.67 67 PHE C N 1
ATOM 1780 C CA . PHE C 1 67 ? -12.607 -43.793 20.582 1.00 27.98 67 PHE C CA 1
ATOM 1781 C C . PHE C 1 67 ? -11.171 -43.922 20.072 1.00 28.32 67 PHE C C 1
ATOM 1782 O O . PHE C 1 67 ? -10.688 -45.034 19.779 1.00 28.19 67 PHE C O 1
ATOM 1790 N N . ILE C 1 68 ? -10.507 -42.768 19.969 1.00 28.59 68 ILE C N 1
ATOM 1791 C CA . ILE C 1 68 ? -9.096 -42.684 19.554 1.00 28.89 68 ILE C CA 1
ATOM 1792 C C . ILE C 1 68 ? -8.291 -42.003 20.651 1.00 29.36 68 ILE C C 1
ATOM 1793 O O . ILE C 1 68 ? -8.839 -41.232 21.447 1.00 29.32 68 ILE C O 1
ATOM 1798 N N . THR C 1 69 ? -6.995 -42.296 20.687 1.00 29.87 69 THR C N 1
ATOM 1799 C CA . THR C 1 69 ? -6.115 -41.707 21.685 1.00 30.37 69 THR C CA 1
ATOM 1800 C C . THR C 1 69 ? -5.914 -40.255 21.284 1.00 30.64 69 THR C C 1
ATOM 1801 O O . THR C 1 69 ? -6.061 -39.920 20.101 1.00 30.74 69 THR C O 1
ATOM 1805 N N . LEU C 1 70 ? -5.590 -39.403 22.256 1.00 31.05 70 LEU C N 1
ATOM 1806 C CA . LEU C 1 70 ? -5.339 -37.970 22.008 1.00 31.30 70 LEU C CA 1
ATOM 1807 C C . LEU C 1 70 ? -4.249 -37.760 20.959 1.00 31.54 70 LEU C C 1
ATOM 1808 O O . LEU C 1 70 ? -4.351 -36.857 20.116 1.00 31.62 70 LEU C O 1
ATOM 1813 N N . GLY C 1 71 ? -3.222 -38.607 21.037 1.00 31.81 71 GLY C N 1
ATOM 1814 C CA . GLY C 1 71 ? -2.142 -38.663 20.062 1.00 32.30 71 GLY C CA 1
ATOM 1815 C C . GLY C 1 71 ? -2.699 -38.768 18.661 1.00 32.56 71 GLY C C 1
ATOM 1816 O O . GLY C 1 71 ? -2.398 -37.931 17.813 1.00 32.81 71 GLY C O 1
ATOM 1817 N N . GLU C 1 72 ? -3.529 -39.784 18.441 1.00 32.86 72 GLU C N 1
ATOM 1818 C CA . GLU C 1 72 ? -4.126 -40.051 17.133 1.00 33.18 72 GLU C CA 1
ATOM 1819 C C . GLU C 1 72 ? -4.994 -38.912 16.626 1.00 33.28 72 GLU C C 1
ATOM 1820 O O . GLU C 1 72 ? -4.975 -38.638 15.427 1.00 33.18 72 GLU C O 1
ATOM 1826 N N . LEU C 1 73 ? -5.734 -38.256 17.523 1.00 33.61 73 LEU C N 1
ATOM 1827 C CA . LEU C 1 73 ? -6.547 -37.105 17.127 1.00 33.99 73 LEU C CA 1
ATOM 1828 C C . LEU C 1 73 ? -5.664 -36.017 16.506 1.00 34.46 73 LEU C C 1
ATOM 1829 O O . LEU C 1 73 ? -6.000 -35.488 15.441 1.00 34.63 73 LEU C O 1
ATOM 1842 N N . THR C 1 75 ? -2.590 -36.413 15.234 1.00 34.73 75 THR C N 1
ATOM 1843 C CA . THR C 1 75 ? -2.045 -36.982 13.995 1.00 34.53 75 THR C CA 1
ATOM 1844 C C . THR C 1 75 ? -3.055 -36.811 12.856 1.00 34.50 75 THR C C 1
ATOM 1845 O O . THR C 1 75 ? -2.692 -36.340 11.773 1.00 34.53 75 THR C O 1
ATOM 1849 N N . LYS C 1 76 ? -4.311 -37.181 13.115 1.00 34.45 76 LYS C N 1
ATOM 1850 C CA . LYS C 1 76 ? -5.397 -37.020 12.147 1.00 34.40 76 LYS C CA 1
ATOM 1851 C C . LYS C 1 76 ? -5.532 -35.565 11.688 1.00 34.40 76 LYS C C 1
ATOM 1852 O O . LYS C 1 76 ? -5.681 -35.307 10.488 1.00 34.45 76 LYS C O 1
ATOM 1858 N N . LEU C 1 77 ? -5.464 -34.633 12.642 1.00 34.32 77 LEU C N 1
ATOM 1859 C CA . LEU C 1 77 ? -5.577 -33.194 12.360 1.00 34.19 77 LEU C CA 1
ATOM 1860 C C . LEU C 1 77 ? -4.485 -32.672 11.405 1.00 34.15 77 LEU C C 1
ATOM 1861 O O . LEU C 1 77 ? -4.812 -31.989 10.431 1.00 33.94 77 LEU C O 1
ATOM 1866 N N . GLU C 1 78 ? -3.225 -33.014 11.686 1.00 34.24 78 GLU C N 1
ATOM 1867 C CA . GLU C 1 78 ? -2.087 -32.678 10.827 1.00 34.49 78 GLU C CA 1
ATOM 1868 C C . GLU C 1 78 ? -2.253 -33.302 9.458 1.00 34.28 78 GLU C C 1
ATOM 1869 O O . GLU C 1 78 ? -2.244 -32.591 8.452 1.00 34.34 78 GLU C O 1
ATOM 1875 N N . LYS C 1 79 ? -2.421 -34.625 9.446 1.00 33.94 79 LYS C N 1
ATOM 1876 C CA . LYS C 1 79 ? -2.439 -35.418 8.224 1.00 33.64 79 LYS C CA 1
ATOM 1877 C C . LYS C 1 79 ? -3.545 -34.994 7.256 1.00 33.24 79 LYS C C 1
ATOM 1878 O O . LYS C 1 79 ? -3.442 -35.282 6.062 1.00 33.34 79 LYS C O 1
ATOM 1884 N N . TYR C 1 80 ? -4.578 -34.312 7.750 1.00 32.64 80 TYR C N 1
ATOM 1885 C CA . TYR C 1 80 ? -5.652 -33.822 6.884 1.00 32.14 80 TYR C CA 1
ATOM 1886 C C . TYR C 1 80 ? -5.155 -32.741 5.911 1.00 31.97 80 TYR C C 1
ATOM 1887 O O . TYR C 1 80 ? -5.667 -32.605 4.788 1.00 31.98 80 TYR C O 1
ATOM 1896 N N . ASP C 1 81 ? -4.155 -31.981 6.344 1.00 31.48 81 ASP C N 1
ATOM 1897 C CA . ASP C 1 81 ? -3.574 -30.917 5.520 1.00 31.18 81 ASP C CA 1
ATOM 1898 C C . ASP C 1 81 ? -4.640 -29.855 5.148 1.00 30.52 81 ASP C C 1
ATOM 1899 O O . ASP C 1 81 ? -4.914 -29.622 3.964 1.00 30.41 81 ASP C O 1
ATOM 1904 N N . THR C 1 82 ? -5.257 -29.242 6.167 1.00 29.61 82 THR C N 1
ATOM 1905 C CA . THR C 1 82 ? -6.072 -28.056 5.934 1.00 28.89 82 THR C CA 1
ATOM 1906 C C . THR C 1 82 ? -5.045 -26.978 5.530 1.00 28.56 82 THR C C 1
ATOM 1907 O O . THR C 1 82 ? -4.024 -26.800 6.224 1.00 28.35 82 THR C O 1
ATOM 1911 N N . ASP C 1 83 ? -5.299 -26.286 4.411 1.00 27.91 83 ASP C N 1
ATOM 1912 C CA . ASP C 1 83 ? -4.380 -25.243 3.904 1.00 27.29 83 ASP C CA 1
ATOM 1913 C C . ASP C 1 83 ? -4.058 -24.172 4.984 1.00 26.83 83 ASP C C 1
ATOM 1914 O O . ASP C 1 83 ? -4.921 -23.857 5.826 1.00 26.63 83 ASP C O 1
ATOM 1919 N N . PRO C 1 84 ? -2.826 -23.624 4.963 1.00 26.33 84 PRO C N 1
ATOM 1920 C CA . PRO C 1 84 ? -2.428 -22.639 5.967 1.00 26.20 84 PRO C CA 1
ATOM 1921 C C . PRO C 1 84 ? -3.293 -21.369 6.001 1.00 26.01 84 PRO C C 1
ATOM 1922 O O . PRO C 1 84 ? -3.508 -20.810 7.087 1.00 26.17 84 PRO C O 1
ATOM 1926 N N . PHE C 1 85 ? -3.790 -20.942 4.839 1.00 25.60 85 PHE C N 1
ATOM 1927 C CA . PHE C 1 85 ? -4.580 -19.715 4.726 1.00 25.14 85 PHE C CA 1
ATOM 1928 C C . PHE C 1 85 ? -5.917 -19.850 5.440 1.00 25.11 85 PHE C C 1
ATOM 1929 O O . PHE C 1 85 ? -6.262 -18.975 6.243 1.00 25.12 85 PHE C O 1
ATOM 1937 N N . THR C 1 86 ? -6.647 -20.933 5.161 1.00 25.00 86 THR C N 1
ATOM 1938 C CA . THR C 1 86 ? -7.904 -21.238 5.853 1.00 24.94 86 THR C CA 1
ATOM 1939 C C . THR C 1 86 ? -7.629 -21.460 7.345 1.00 25.19 86 THR C C 1
ATOM 1940 O O . THR C 1 86 ? -8.361 -20.938 8.187 1.00 25.20 86 THR C O 1
ATOM 1944 N N . THR C 1 87 ? -6.569 -22.211 7.657 1.00 25.38 87 THR C N 1
ATOM 1945 C CA . THR C 1 87 ? -6.197 -22.531 9.037 1.00 25.49 87 THR C CA 1
ATOM 1946 C C . THR C 1 87 ? -5.994 -21.240 9.817 1.00 25.48 87 THR C C 1
ATOM 1947 O O . THR C 1 87 ? -6.606 -21.066 10.888 1.00 25.31 87 THR C O 1
ATOM 1951 N N . PHE C 1 88 ? -5.156 -20.350 9.266 1.00 25.36 88 PHE C N 1
ATOM 1952 C CA . PHE C 1 88 ? -4.937 -19.028 9.843 1.00 25.14 88 PHE C CA 1
ATOM 1953 C C . PHE C 1 88 ? -6.266 -18.326 10.111 1.00 25.41 88 PHE C C 1
ATOM 1954 O O . PHE C 1 88 ? -6.509 -17.872 11.229 1.00 25.38 88 PHE C O 1
ATOM 1962 N N . ASP C 1 89 ? -7.115 -18.255 9.086 1.00 25.75 89 ASP C N 1
ATOM 1963 C CA . ASP C 1 89 ? -8.384 -17.537 9.183 1.00 26.34 89 ASP C CA 1
ATOM 1964 C C . ASP C 1 89 ? -9.355 -18.080 10.235 1.00 27.06 89 ASP C C 1
ATOM 1965 O O . ASP C 1 89 ? -10.009 -17.303 10.936 1.00 27.20 89 ASP C O 1
ATOM 1970 N N . LYS C 1 90 ? -9.434 -19.403 10.351 1.00 27.84 90 LYS C N 1
ATOM 1971 C CA . LYS C 1 90 ? -10.369 -20.029 11.274 1.00 28.49 90 LYS C CA 1
ATOM 1972 C C . LYS C 1 90 ? -9.897 -20.016 12.724 1.00 28.71 90 LYS C C 1
ATOM 1973 O O . LYS C 1 90 ? -10.718 -20.066 13.641 1.00 28.89 90 LYS C O 1
ATOM 1979 N N . LEU C 1 91 ? -8.584 -19.944 12.913 1.00 28.96 91 LEU C N 1
ATOM 1980 C CA . LEU C 1 91 ? -7.972 -20.061 14.234 1.00 29.07 91 LEU C CA 1
ATOM 1981 C C . LEU C 1 91 ? -7.468 -18.771 14.850 1.00 29.47 91 LEU C C 1
ATOM 1982 O O . LEU C 1 91 ? -7.539 -18.621 16.063 1.00 29.66 91 LEU C O 1
ATOM 1987 N N . HIS C 1 92 ? -6.975 -17.837 14.040 1.00 29.94 92 HIS C N 1
ATOM 1988 C CA . HIS C 1 92 ? -6.296 -16.655 14.587 1.00 30.35 92 HIS C CA 1
ATOM 1989 C C . HIS C 1 92 ? -6.938 -15.294 14.375 1.00 30.67 92 HIS C C 1
ATOM 1990 O O . HIS C 1 92 ? -6.640 -14.355 15.120 1.00 30.74 92 HIS C O 1
ATOM 1997 N N . VAL C 1 93 ? -7.814 -15.192 13.385 1.00 31.05 93 VAL C N 1
ATOM 1998 C CA . VAL C 1 93 ? -8.413 -13.914 13.027 1.00 31.44 93 VAL C CA 1
ATOM 1999 C C . VAL C 1 93 ? -9.470 -13.518 14.047 1.00 32.14 93 VAL C C 1
ATOM 2000 O O . VAL C 1 93 ? -10.467 -14.209 14.225 1.00 32.17 93 VAL C O 1
ATOM 2004 N N . GLN C 1 94 ? -9.207 -12.407 14.720 1.00 33.16 94 GLN C N 1
ATOM 2005 C CA . GLN C 1 94 ? -10.188 -11.761 15.585 1.00 34.31 94 GLN C CA 1
ATOM 2006 C C . GLN C 1 94 ? -10.971 -10.773 14.706 1.00 34.98 94 GLN C C 1
ATOM 2007 O O . GLN C 1 94 ? -10.672 -10.588 13.519 1.00 34.94 94 GLN C O 1
ATOM 2013 N N . THR C 1 95 ? -11.968 -10.116 15.286 1.00 35.78 95 THR C N 1
ATOM 2014 C CA . THR C 1 95 ? -12.917 -9.343 14.488 1.00 36.47 95 THR C CA 1
ATOM 2015 C C . THR C 1 95 ? -12.582 -7.861 14.379 1.00 36.78 95 THR C C 1
ATOM 2016 O O . THR C 1 95 ? -11.830 -7.303 15.181 1.00 37.00 95 THR C O 1
ATOM 2020 N N . THR C 1 96 ? -13.167 -7.259 13.351 1.00 37.08 96 THR C N 1
ATOM 2021 C CA . THR C 1 96 ? -13.215 -5.828 13.103 1.00 37.38 96 THR C CA 1
ATOM 2022 C C . THR C 1 96 ? -13.669 -5.034 14.331 1.00 37.47 96 THR C C 1
ATOM 2023 O O . THR C 1 96 ? -12.859 -4.474 15.070 1.00 37.69 96 THR C O 1
ATOM 2027 N N . VAL D 1 12 ? -37.417 -63.538 37.162 1.00 39.27 12 VAL D N 1
ATOM 2028 C CA . VAL D 1 12 ? -37.240 -62.457 36.123 1.00 39.22 12 VAL D CA 1
ATOM 2029 C C . VAL D 1 12 ? -35.830 -62.533 35.486 1.00 38.95 12 VAL D C 1
ATOM 2030 O O . VAL D 1 12 ? -34.881 -61.869 35.967 1.00 39.31 12 VAL D O 1
ATOM 2034 N N . SER D 1 13 ? -35.692 -63.325 34.416 1.00 38.06 13 SER D N 1
ATOM 2035 C CA . SER D 1 13 ? -34.365 -63.676 33.868 1.00 37.27 13 SER D CA 1
ATOM 2036 C C . SER D 1 13 ? -33.706 -62.642 32.925 1.00 36.60 13 SER D C 1
ATOM 2037 O O . SER D 1 13 ? -34.136 -62.412 31.785 1.00 36.68 13 SER D O 1
ATOM 2040 N N . VAL D 1 14 ? -32.639 -62.036 33.431 1.00 35.61 14 VAL D N 1
ATOM 2041 C CA . VAL D 1 14 ? -31.916 -60.977 32.740 1.00 34.52 14 VAL D CA 1
ATOM 2042 C C . VAL D 1 14 ? -30.775 -61.514 31.879 1.00 33.64 14 VAL D C 1
ATOM 2043 O O . VAL D 1 14 ? -29.980 -62.350 32.319 1.00 33.67 14 VAL D O 1
ATOM 2047 N N . GLU D 1 15 ? -30.712 -61.021 30.650 1.00 32.39 15 GLU D N 1
ATOM 2048 C CA . GLU D 1 15 ? -29.595 -61.291 29.779 1.00 31.24 15 GLU D CA 1
ATOM 2049 C C . GLU D 1 15 ? -28.974 -59.937 29.453 1.00 30.63 15 GLU D C 1
ATOM 2050 O O . GLU D 1 15 ? -29.663 -59.036 29.008 1.00 30.25 15 GLU D O 1
ATOM 2056 N N . SER D 1 16 ? -27.672 -59.816 29.678 1.00 29.94 16 SER D N 1
ATOM 2057 C CA . SER D 1 16 ? -26.942 -58.584 29.448 1.00 29.33 16 SER D CA 1
ATOM 2058 C C . SER D 1 16 ? -26.755 -58.237 27.976 1.00 29.33 16 SER D C 1
ATOM 2059 O O . SER D 1 16 ? -26.858 -59.113 27.109 1.00 29.47 16 SER D O 1
ATOM 2062 N N . SER D 1 17 ? -26.508 -56.945 27.717 1.00 29.00 17 SER D N 1
ATOM 2063 C CA . SER D 1 17 ? -26.064 -56.444 26.422 1.00 28.71 17 SER D CA 1
ATOM 2064 C C . SER D 1 17 ? -24.657 -55.936 26.628 1.00 28.74 17 SER D C 1
ATOM 2065 O O . SER D 1 17 ? -24.292 -55.537 27.741 1.00 28.87 17 SER D O 1
ATOM 2068 N N . TRP D 1 18 ? -23.876 -55.958 25.552 1.00 28.63 18 TRP D N 1
ATOM 2069 C CA . TRP D 1 18 ? -22.467 -55.625 25.592 1.00 28.60 18 TRP D CA 1
ATOM 2070 C C . TRP D 1 18 ? -22.084 -54.761 24.406 1.00 28.71 18 TRP D C 1
ATOM 2071 O O . TRP D 1 18 ? -22.724 -54.808 23.349 1.00 28.59 18 TRP D O 1
ATOM 2082 N N . ARG D 1 19 ? -21.034 -53.975 24.606 1.00 28.80 19 ARG D N 1
ATOM 2083 C CA . ARG D 1 19 ? -20.403 -53.223 23.535 1.00 29.14 19 ARG D CA 1
ATOM 2084 C C . ARG D 1 19 ? -18.930 -53.588 23.495 1.00 28.83 19 ARG D C 1
ATOM 2085 O O . ARG D 1 19 ? -18.359 -53.989 24.508 1.00 28.66 19 ARG D O 1
ATOM 2093 N N . TYR D 1 20 ? -18.323 -53.451 22.323 1.00 28.66 20 TYR D N 1
ATOM 2094 C CA . TYR D 1 20 ? -16.876 -53.551 22.202 1.00 28.50 20 TYR D CA 1
ATOM 2095 C C . TYR D 1 20 ? -16.326 -52.464 21.271 1.00 28.52 20 TYR D C 1
ATOM 2096 O O . TYR D 1 20 ? -17.033 -51.975 20.376 1.00 28.47 20 TYR D O 1
ATOM 2105 N N . ILE D 1 21 ? -15.065 -52.102 21.504 1.00 28.54 21 ILE D N 1
ATOM 2106 C CA . ILE D 1 21 ? -14.341 -51.143 20.675 1.00 28.55 21 ILE D CA 1
ATOM 2107 C C . ILE D 1 21 ? -13.334 -51.904 19.817 1.00 28.85 21 ILE D C 1
ATOM 2108 O O . ILE D 1 21 ? -12.520 -52.684 20.345 1.00 28.88 21 ILE D O 1
ATOM 2113 N N . ASP D 1 22 ? -13.391 -51.675 18.503 1.00 29.05 22 ASP D N 1
ATOM 2114 C CA . ASP D 1 22 ? -12.458 -52.332 17.580 1.00 29.35 22 ASP D CA 1
ATOM 2115 C C . ASP D 1 22 ? -11.146 -51.547 17.514 1.00 29.46 22 ASP D C 1
ATOM 2116 O O . ASP D 1 22 ? -10.979 -50.552 18.225 1.00 29.64 22 ASP D O 1
ATOM 2121 N N . THR D 1 23 ? -10.238 -51.998 16.655 1.00 29.43 23 THR D N 1
ATOM 2122 C CA . THR D 1 23 ? -8.926 -51.393 16.488 1.00 29.44 23 THR D CA 1
ATOM 2123 C C . THR D 1 23 ? -8.964 -50.031 15.755 1.00 29.55 23 THR D C 1
ATOM 2124 O O . THR D 1 23 ? -7.998 -49.276 15.841 1.00 29.62 23 THR D O 1
ATOM 2128 N N . GLN D 1 24 ? -10.055 -49.717 15.045 1.00 29.61 24 GLN D N 1
ATOM 2129 C CA . GLN D 1 24 ? -10.249 -48.393 14.411 1.00 29.55 24 GLN D CA 1
ATOM 2130 C C . GLN D 1 24 ? -10.929 -47.417 15.371 1.00 29.32 24 GLN D C 1
ATOM 2131 O O . GLN D 1 24 ? -11.161 -46.257 15.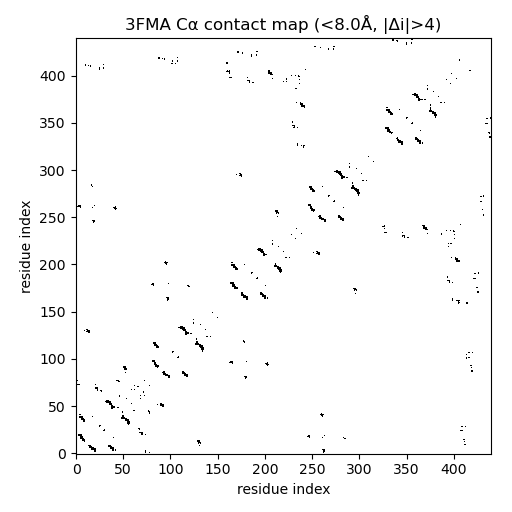008 1.00 29.30 24 GLN D O 1
ATOM 2137 N N . GLY D 1 25 ? -11.251 -47.886 16.581 1.00 29.10 25 GLY D N 1
ATOM 2138 C CA . GLY D 1 25 ? -11.914 -47.078 17.602 1.00 28.68 25 GLY D CA 1
ATOM 2139 C C . GLY D 1 25 ? -13.429 -47.055 17.514 1.00 28.61 25 GLY D C 1
ATOM 2140 O O . GLY D 1 25 ? -14.079 -46.385 18.308 1.00 28.51 25 GLY D O 1
ATOM 2141 N N . GLN D 1 26 ? -13.992 -47.795 16.560 1.00 28.54 26 GLN D N 1
ATOM 2142 C CA . GLN D 1 26 ? -15.436 -47.889 16.379 1.00 28.54 26 GLN D CA 1
ATOM 2143 C C . GLN D 1 26 ? -16.096 -48.775 17.448 1.00 28.16 26 GLN D C 1
ATOM 2144 O O . GLN D 1 26 ? -15.541 -49.804 17.838 1.00 28.16 26 GLN D O 1
ATOM 2150 N N . ILE D 1 27 ? -17.275 -48.349 17.905 1.00 27.83 27 ILE D N 1
ATOM 2151 C CA . ILE D 1 27 ? -18.062 -49.004 18.962 1.00 27.28 27 ILE D CA 1
ATOM 2152 C C . ILE D 1 27 ? -19.165 -49.855 18.352 1.00 27.24 27 ILE D C 1
ATOM 2153 O O . ILE D 1 27 ? -20.007 -49.320 17.622 1.00 27.25 27 ILE D O 1
ATOM 2158 N N . HIS D 1 28 ? -19.164 -51.156 18.657 1.00 27.13 28 HIS D N 1
ATOM 2159 C CA . HIS D 1 28 ? -20.166 -52.097 18.122 1.00 27.02 28 HIS D CA 1
ATOM 2160 C C . HIS D 1 28 ? -21.060 -52.663 19.200 1.00 26.93 28 HIS D C 1
ATOM 2161 O O . HIS D 1 28 ? -20.597 -53.015 20.287 1.00 26.95 28 HIS D O 1
ATOM 2168 N N . GLY D 1 29 ? -22.342 -52.747 18.874 1.00 26.81 29 GLY D N 1
ATOM 2169 C CA . GLY D 1 29 ? -23.345 -53.239 19.803 1.00 26.79 29 GLY D CA 1
ATOM 2170 C C . GLY D 1 29 ? -24.521 -52.293 19.980 1.00 26.80 29 GLY D C 1
ATOM 2171 O O . GLY D 1 29 ? -24.707 -51.400 19.163 1.00 26.88 29 GLY D O 1
ATOM 2172 N N . PRO D 1 30 ? -25.346 -52.485 21.029 1.00 26.84 30 PRO D N 1
ATOM 2173 C CA . PRO D 1 30 ? -25.298 -53.548 22.052 1.00 26.86 30 PRO D CA 1
ATOM 2174 C C . PRO D 1 30 ? -25.571 -54.931 21.459 1.00 26.70 30 PRO D C 1
ATOM 2175 O O . PRO D 1 30 ? -26.491 -55.067 20.664 1.00 26.92 30 PRO D O 1
ATOM 2179 N N . PHE D 1 31 ? -24.766 -55.930 21.815 1.00 26.54 31 PHE D N 1
ATOM 2180 C CA . PHE D 1 31 ? -25.027 -57.324 21.443 1.00 26.12 31 PHE D CA 1
ATOM 2181 C C . PHE D 1 31 ? -25.279 -58.133 22.720 1.00 26.34 31 PHE D C 1
ATOM 2182 O O . PHE D 1 31 ? -24.662 -57.868 23.755 1.00 26.09 31 PHE D O 1
ATOM 2190 N N . THR D 1 32 ? -26.175 -59.120 22.637 1.00 26.74 32 THR D N 1
ATOM 2191 C CA . THR D 1 32 ? -26.560 -59.964 23.783 1.00 27.07 32 THR D CA 1
ATOM 2192 C C . THR D 1 32 ? -25.417 -60.874 24.244 1.00 27.52 32 THR D C 1
ATOM 2193 O O . THR D 1 32 ? -24.517 -61.192 23.467 1.00 27.66 32 THR D O 1
ATOM 2197 N N . THR D 1 33 ? -25.472 -61.288 25.506 1.00 28.14 33 THR D N 1
ATOM 2198 C CA . THR D 1 33 ? -24.538 -62.249 26.093 1.00 28.81 33 THR D CA 1
ATOM 2199 C C . THR D 1 33 ? -24.383 -63.464 25.188 1.00 29.49 33 THR D C 1
ATOM 2200 O O . THR D 1 33 ? -23.263 -63.907 24.950 1.00 29.79 33 THR D O 1
ATOM 2204 N N . GLN D 1 34 ? -25.507 -63.971 24.682 1.00 30.17 34 GLN D N 1
ATOM 2205 C CA . GLN D 1 34 ? -25.534 -65.135 23.815 1.00 30.98 34 GLN D CA 1
ATOM 2206 C C . GLN D 1 34 ? -24.669 -64.937 22.567 1.00 31.23 34 GLN D C 1
ATOM 2207 O O . GLN D 1 34 ? -23.916 -65.843 22.185 1.00 31.27 34 GLN D O 1
ATOM 2229 N N . SER D 1 37 ? -21.053 -64.782 23.607 1.00 31.30 37 SER D N 1
ATOM 2230 C CA . SER D 1 37 ? -20.674 -66.132 23.987 1.00 31.24 37 SER D CA 1
ATOM 2231 C C . SER D 1 37 ? -20.250 -66.896 22.747 1.00 31.09 37 SER D C 1
ATOM 2232 O O . SER D 1 37 ? -19.152 -67.447 22.710 1.00 31.21 37 SER D O 1
ATOM 2235 N N . GLN D 1 38 ? -21.118 -66.906 21.743 1.00 30.97 38 GLN D N 1
ATOM 2236 C CA . GLN D 1 38 ? -20.849 -67.574 20.469 1.00 31.12 38 GLN D CA 1
ATOM 2237 C C . GLN D 1 38 ? -19.562 -67.113 19.763 1.00 31.13 38 GLN D C 1
ATOM 2238 O O . GLN D 1 38 ? -18.814 -67.952 19.246 1.00 31.08 38 GLN D O 1
ATOM 2244 N N . TRP D 1 39 ? -19.312 -65.796 19.757 1.00 31.26 39 TRP D N 1
ATOM 2245 C CA . TRP D 1 39 ? -18.087 -65.219 19.179 1.00 31.30 39 TRP D CA 1
ATOM 2246 C C . TRP D 1 39 ? -16.820 -65.559 19.960 1.00 31.39 39 TRP D C 1
ATOM 2247 O O . TRP D 1 39 ? -15.770 -65.808 19.348 1.00 31.33 39 TRP D O 1
ATOM 2258 N N . TYR D 1 40 ? -16.924 -65.555 21.291 1.00 31.43 40 TYR D N 1
ATOM 2259 C CA . TYR D 1 40 ? -15.836 -65.995 22.143 1.00 31.68 40 TYR D CA 1
ATOM 2260 C C . TYR D 1 40 ? -15.514 -67.459 21.804 1.00 31.73 40 TYR D C 1
ATOM 2261 O O . TYR D 1 40 ? -14.358 -67.804 21.539 1.00 31.83 40 TYR D O 1
ATOM 2270 N N . ILE D 1 41 ? -16.556 -68.295 21.802 1.00 31.54 41 ILE D N 1
ATOM 2271 C CA . ILE D 1 41 ? -16.462 -69.724 21.523 1.00 31.37 41 ILE D CA 1
ATOM 2272 C C . ILE D 1 41 ? -15.787 -69.983 20.168 1.00 31.37 41 ILE D C 1
ATOM 2273 O O . ILE D 1 41 ? -15.071 -70.973 20.020 1.00 31.47 41 ILE D O 1
ATOM 2278 N N . GLY D 1 42 ? -16.003 -69.099 19.201 1.00 31.16 42 GLY D N 1
ATOM 2279 C CA . GLY D 1 42 ? -15.335 -69.203 17.910 1.00 31.05 42 GLY D CA 1
ATOM 2280 C C . GLY D 1 42 ? -13.925 -68.625 17.853 1.00 31.03 42 GLY D C 1
ATOM 2281 O O . GLY D 1 42 ? -13.314 -68.613 16.775 1.00 30.96 42 GLY D O 1
ATOM 2282 N N . GLY D 1 43 ? -13.414 -68.147 18.991 1.00 30.90 43 GLY D N 1
ATOM 2283 C CA . GLY D 1 43 ? -12.073 -67.562 19.096 1.00 30.91 43 GLY D CA 1
ATOM 2284 C C . GLY D 1 43 ? -11.842 -66.214 18.423 1.00 31.05 43 GLY D C 1
ATOM 2285 O O . GLY D 1 43 ? -10.695 -65.809 18.224 1.00 31.05 43 GLY D O 1
ATOM 2286 N N . TYR D 1 44 ? -12.919 -65.509 18.083 1.00 31.10 44 TYR D N 1
ATOM 2287 C CA . TYR D 1 44 ? -12.841 -64.223 17.379 1.00 31.04 44 TYR D CA 1
ATOM 2288 C C . TYR D 1 44 ? -12.413 -63.018 18.224 1.00 30.97 44 TYR D C 1
ATOM 2289 O O . TYR D 1 44 ? -12.206 -61.934 17.677 1.00 31.06 44 TYR D O 1
ATOM 2298 N N . PHE D 1 45 ? -12.288 -63.193 19.538 1.00 30.90 45 PHE D N 1
ATOM 2299 C CA . PHE D 1 45 ? -11.950 -62.099 20.456 1.00 30.63 45 PHE D CA 1
ATOM 2300 C C . PHE D 1 45 ? -10.548 -62.213 21.050 1.00 30.53 45 PHE D C 1
ATOM 2301 O O . PHE D 1 45 ? -10.241 -63.186 21.740 1.00 30.56 45 PHE D O 1
ATOM 2309 N N . ALA D 1 46 ? -9.703 -61.220 20.788 1.00 30.51 46 ALA D N 1
ATOM 2310 C CA . ALA D 1 46 ? -8.402 -61.109 21.453 1.00 30.39 46 ALA D CA 1
ATOM 2311 C C . ALA D 1 46 ? -8.615 -60.699 22.913 1.00 30.38 46 ALA D C 1
ATOM 2312 O O . ALA D 1 46 ? -9.557 -59.952 23.215 1.00 30.59 46 ALA D O 1
ATOM 2314 N N . SER D 1 47 ? -7.754 -61.180 23.813 1.00 30.14 47 SER D N 1
ATOM 2315 C CA . SER D 1 47 ? -7.815 -60.821 25.242 1.00 29.81 47 SER D CA 1
ATOM 2316 C C . SER D 1 47 ? -7.723 -59.306 25.504 1.00 29.66 47 SER D C 1
ATOM 2317 O O . SER D 1 47 ? -8.219 -58.833 26.523 1.00 29.87 47 SER D O 1
ATOM 2320 N N . THR D 1 48 ? -7.103 -58.563 24.582 1.00 29.36 48 THR D N 1
ATOM 2321 C CA . THR D 1 48 ? -6.921 -57.111 24.685 1.00 28.92 48 THR D CA 1
ATOM 2322 C C . THR D 1 48 ? -8.150 -56.290 24.274 1.00 28.87 48 THR D C 1
ATOM 2323 O O . THR D 1 48 ? -8.201 -55.095 24.568 1.00 28.96 48 THR D O 1
ATOM 2327 N N . LEU D 1 49 ? -9.122 -56.912 23.603 1.00 28.68 49 LEU D N 1
ATOM 2328 C CA . LEU D 1 49 ? -10.349 -56.237 23.149 1.00 28.49 49 LEU D CA 1
ATOM 2329 C C . LEU D 1 49 ? -11.138 -55.568 24.276 1.00 28.39 49 LEU D C 1
ATOM 2330 O O . LEU D 1 49 ? -11.513 -56.226 25.254 1.00 28.56 49 LEU D O 1
ATOM 2335 N N . GLN D 1 50 ? -11.391 -54.268 24.132 1.00 28.17 50 GLN D N 1
ATOM 2336 C CA . GLN D 1 50 ? -12.167 -53.525 25.138 1.00 27.74 50 GLN D CA 1
ATOM 2337 C C . GLN D 1 50 ? -13.648 -53.828 24.991 1.00 27.74 50 GLN D C 1
ATOM 2338 O O . GLN D 1 50 ? -14.229 -53.679 23.902 1.00 27.81 50 GLN D O 1
ATOM 2344 N N . ILE D 1 51 ? -14.233 -54.260 26.105 1.00 27.38 51 ILE D N 1
ATOM 2345 C CA . ILE D 1 51 ? -15.634 -54.644 26.178 1.00 27.11 51 ILE D CA 1
ATOM 2346 C C . ILE D 1 51 ? -16.351 -53.876 27.295 1.00 26.80 51 ILE D C 1
ATOM 2347 O O . ILE D 1 51 ? -15.712 -53.314 28.189 1.00 26.79 51 ILE D O 1
ATOM 2352 N N . SER D 1 52 ? -17.677 -53.861 27.240 1.00 26.38 52 SER D N 1
ATOM 2353 C CA . SER D 1 52 ? -18.481 -53.186 28.251 1.00 26.12 52 SER D CA 1
ATOM 2354 C C . SER D 1 52 ? -19.842 -53.829 28.422 1.00 26.02 52 SER D C 1
ATOM 2355 O O . SER D 1 52 ? -20.544 -54.085 27.440 1.00 25.90 52 SER D O 1
ATOM 2358 N N . ARG D 1 53 ? -20.193 -54.067 29.680 1.00 25.62 53 ARG D N 1
ATOM 2359 C CA . ARG D 1 53 ? -21.495 -54.542 30.016 1.00 25.39 53 ARG D CA 1
ATOM 2360 C C . ARG D 1 53 ? -22.326 -53.320 30.304 1.00 25.51 53 ARG D C 1
ATOM 2361 O O . ARG D 1 53 ? -22.050 -52.571 31.251 1.00 25.71 53 ARG D O 1
ATOM 2369 N N . LEU D 1 54 ? -23.358 -53.130 29.496 1.00 25.44 54 LEU D N 1
ATOM 2370 C CA . LEU D 1 54 ? -24.294 -52.044 29.718 1.00 25.59 54 LEU D CA 1
ATOM 2371 C C . LEU D 1 54 ? -25.036 -52.268 31.040 1.00 25.57 54 LEU D C 1
ATOM 2372 O O . LEU D 1 54 ? -25.561 -53.359 31.307 1.00 25.83 54 LEU D O 1
ATOM 2377 N N . GLY D 1 55 ? -25.045 -51.219 31.865 1.00 25.37 55 GLY D N 1
ATOM 2378 C CA . GLY D 1 55 ? -25.645 -51.233 33.191 1.00 24.75 55 GLY D CA 1
ATOM 2379 C C . GLY D 1 55 ? -27.156 -51.287 33.240 1.00 24.65 55 GLY D C 1
ATOM 2380 O O . GLY D 1 55 ? -27.794 -50.447 33.881 1.00 24.28 55 GLY D O 1
ATOM 2381 N N . SER D 1 56 ? -27.735 -52.288 32.577 1.00 24.65 56 SER D N 1
ATOM 2382 C CA . SER D 1 56 ? -29.197 -52.479 32.585 1.00 24.45 56 SER D CA 1
ATOM 2383 C C . SER D 1 56 ? -29.739 -53.012 33.924 1.00 24.01 56 SER D C 1
ATOM 2384 O O . SER D 1 56 ? -30.921 -52.862 34.211 1.00 23.82 56 SER D O 1
ATOM 2387 N N . THR D 1 57 ? -28.888 -53.636 34.729 1.00 23.64 57 THR D N 1
ATOM 2388 C CA . THR D 1 57 ? -29.293 -54.097 36.062 1.00 23.52 57 THR D CA 1
ATOM 2389 C C . THR D 1 57 ? -28.146 -53.901 37.043 1.00 23.77 57 THR D C 1
ATOM 2390 O O . THR D 1 57 ? -26.992 -53.748 36.597 1.00 23.63 57 THR D O 1
ATOM 2394 N N . PRO D 1 58 ? -28.448 -53.922 38.367 1.00 23.86 58 PRO D N 1
ATOM 2395 C CA . PRO D 1 58 ? -27.355 -54.080 39.323 1.00 24.15 58 PRO D CA 1
ATOM 2396 C C . PRO D 1 58 ? -26.638 -55.407 39.092 1.00 24.51 58 PRO D C 1
ATOM 2397 O O . PRO D 1 58 ? -27.241 -56.364 38.594 1.00 24.51 58 PRO D O 1
ATOM 2401 N N . GLU D 1 59 ? -25.360 -55.439 39.453 1.00 25.05 59 GLU D N 1
ATOM 2402 C CA . GLU D 1 59 ? -24.496 -56.613 39.343 1.00 25.81 59 GLU D CA 1
ATOM 2403 C C . GLU D 1 59 ? -23.414 -56.536 40.400 1.00 25.83 59 GLU D C 1
ATOM 2404 O O . GLU D 1 59 ? -23.052 -55.451 40.820 1.00 25.54 59 GLU D O 1
ATOM 2410 N N . THR D 1 60 ? -22.879 -57.676 40.823 1.00 26.29 60 THR D N 1
ATOM 2411 C CA . THR D 1 60 ? -21.961 -57.670 41.984 1.00 26.63 60 THR D CA 1
ATOM 2412 C C . THR D 1 60 ? -20.463 -57.546 41.649 1.00 26.91 60 THR D C 1
ATOM 2413 O O . THR D 1 60 ? -19.656 -57.388 42.566 1.00 26.89 60 THR D O 1
ATOM 2417 N N . LEU D 1 61 ? -20.092 -57.601 40.366 1.00 27.14 61 LEU D N 1
ATOM 2418 C CA . LEU D 1 61 ? -18.674 -57.582 39.990 1.00 27.30 61 LEU D CA 1
ATOM 2419 C C . LEU D 1 61 ? -18.063 -56.183 40.003 1.00 27.47 61 LEU D C 1
ATOM 2420 O O . LEU D 1 61 ? -16.855 -56.033 40.247 1.00 27.68 61 LEU D O 1
ATOM 2425 N N . GLY D 1 62 ? -18.897 -55.178 39.733 1.00 27.59 62 GLY D N 1
ATOM 2426 C CA . GLY D 1 62 ? -18.486 -53.771 39.643 1.00 27.47 62 GLY D CA 1
ATOM 2427 C C . GLY D 1 62 ? -17.951 -53.444 38.259 1.00 27.56 62 GLY D C 1
ATOM 2428 O O . GLY D 1 62 ? -16.850 -52.905 38.148 1.00 27.68 62 GLY D O 1
ATOM 2429 N N . ILE D 1 63 ? -18.707 -53.775 37.205 1.00 27.48 63 ILE D N 1
ATOM 2430 C CA . ILE D 1 63 ? -18.301 -53.479 35.815 1.00 27.23 63 ILE D CA 1
ATOM 2431 C C . ILE D 1 63 ? -19.325 -52.681 34.982 1.00 27.12 63 ILE D C 1
ATOM 2432 O O . ILE D 1 63 ? -19.026 -52.330 33.852 1.00 27.42 63 ILE D O 1
ATOM 2437 N N . ASN D 1 64 ? -20.519 -52.405 35.502 1.00 26.95 64 ASN D N 1
ATOM 2438 C CA . ASN D 1 64 ? -21.508 -51.621 34.755 1.00 26.78 64 ASN D CA 1
ATOM 2439 C C . ASN D 1 64 ? -20.914 -50.397 34.071 1.00 26.76 64 ASN D C 1
ATOM 2440 O O . ASN D 1 64 ? -20.228 -49.600 34.694 1.00 26.41 64 ASN D O 1
ATOM 2445 N N . ASP D 1 65 ? -21.172 -50.312 32.765 1.00 26.87 65 ASP D N 1
ATOM 2446 C CA . ASP D 1 65 ? -20.856 -49.172 31.914 1.00 26.95 65 ASP D CA 1
ATOM 2447 C C . ASP D 1 65 ? -19.370 -48.798 31.805 1.00 27.08 65 ASP D C 1
ATOM 2448 O O . ASP D 1 65 ? -19.062 -47.683 31.397 1.00 27.19 65 ASP D O 1
ATOM 2453 N N . ILE D 1 66 ? -18.448 -49.695 32.145 1.00 27.18 66 ILE D N 1
ATOM 2454 C CA . ILE D 1 66 ? -17.019 -49.363 31.983 1.00 27.33 66 ILE D CA 1
ATOM 2455 C C . ILE D 1 66 ? -16.404 -50.098 30.785 1.00 27.59 66 ILE D C 1
ATOM 2456 O O . ILE D 1 66 ? -16.955 -51.099 30.350 1.00 27.69 66 ILE D O 1
ATOM 2461 N N . PHE D 1 67 ? -15.296 -49.610 30.234 1.00 27.83 67 PHE D N 1
ATOM 2462 C CA . PHE D 1 67 ? -14.596 -50.390 29.199 1.00 28.16 67 PHE D CA 1
ATOM 2463 C C . PHE D 1 67 ? -13.373 -51.027 29.819 1.00 28.40 67 PHE D C 1
ATOM 2464 O O . PHE D 1 67 ? -12.459 -50.330 30.273 1.00 28.62 67 PHE D O 1
ATOM 2472 N N . ILE D 1 68 ? -13.378 -52.353 29.854 1.00 28.60 68 ILE D N 1
ATOM 2473 C CA . ILE D 1 68 ? -12.205 -53.121 30.274 1.00 28.91 68 ILE D CA 1
ATOM 2474 C C . ILE D 1 68 ? -11.907 -54.151 29.193 1.00 29.28 68 ILE D C 1
ATOM 2475 O O . ILE D 1 68 ? -12.801 -54.512 28.416 1.00 29.29 68 ILE D O 1
ATOM 2480 N N . THR D 1 69 ? -10.654 -54.599 29.146 1.00 29.68 69 THR D N 1
ATOM 2481 C CA . THR D 1 69 ? -10.224 -55.590 28.172 1.00 30.16 69 THR D CA 1
ATOM 2482 C C . THR D 1 69 ? -10.824 -56.940 28.569 1.00 30.55 69 THR D C 1
ATOM 2483 O O . THR D 1 69 ? -11.140 -57.166 29.762 1.00 30.55 69 THR D O 1
ATOM 2487 N N . LEU D 1 70 ? -10.970 -57.824 27.577 1.00 30.93 70 LEU D N 1
ATOM 2488 C CA . LEU D 1 70 ? -11.488 -59.195 27.798 1.00 31.34 70 LEU D CA 1
ATOM 2489 C C . LEU D 1 70 ? -10.712 -59.949 28.887 1.00 31.52 70 LEU D C 1
ATOM 2490 O O . LEU D 1 70 ? -11.332 -60.642 29.705 1.00 31.41 70 LEU D O 1
ATOM 2495 N N . GLY D 1 71 ? -9.383 -59.784 28.869 1.00 31.73 71 GLY D N 1
ATOM 2496 C CA . GLY D 1 71 ? -8.464 -60.350 29.845 1.00 32.17 71 GLY D CA 1
ATOM 2497 C C . GLY D 1 71 ? -8.784 -59.881 31.247 1.00 32.54 71 GLY D C 1
ATOM 2498 O O . GLY D 1 71 ? -8.860 -60.694 32.182 1.00 32.68 71 GLY D O 1
ATOM 2499 N N . GLU D 1 72 ? -8.987 -58.571 31.378 1.00 32.85 72 GLU D N 1
ATOM 2500 C CA . GLU D 1 72 ? -9.286 -57.949 32.663 1.00 33.24 72 GLU D CA 1
ATOM 2501 C C . GLU D 1 72 ? -10.623 -58.429 33.205 1.00 33.37 72 GLU D C 1
ATOM 2502 O O . GLU D 1 72 ? -10.748 -58.624 34.426 1.00 33.29 72 GLU D O 1
ATOM 2508 N N . LEU D 1 73 ? -11.598 -58.632 32.310 1.00 33.55 73 LEU D N 1
ATOM 2509 C CA . LEU D 1 73 ? -12.899 -59.182 32.712 1.00 33.84 73 LEU D CA 1
ATOM 2510 C C . LEU D 1 73 ? -12.719 -60.540 33.381 1.00 34.22 73 LEU D C 1
ATOM 2511 O O . LEU D 1 73 ? -13.338 -60.805 34.413 1.00 34.23 73 LEU D O 1
ATOM 2524 N N . THR D 1 75 ? -9.902 -61.898 34.742 1.00 34.70 75 THR D N 1
ATOM 2525 C CA . THR D 1 75 ? -9.179 -61.682 35.992 1.00 34.50 75 THR D CA 1
ATOM 2526 C C . THR D 1 75 ? -10.149 -61.221 37.087 1.00 34.48 75 THR D C 1
ATOM 2527 O O . THR D 1 75 ? -10.065 -61.698 38.219 1.00 34.46 75 THR D O 1
ATOM 2531 N N . LYS D 1 76 ? -11.060 -60.305 36.743 1.00 34.41 76 LYS D N 1
ATOM 2532 C CA . LYS D 1 76 ? -12.077 -59.813 37.674 1.00 34.40 76 LYS D CA 1
ATOM 2533 C C . LYS D 1 76 ? -12.927 -60.990 38.160 1.00 34.32 76 LYS D C 1
ATOM 2534 O O . LYS D 1 76 ? -13.151 -61.131 39.363 1.00 34.42 76 LYS D O 1
ATOM 2540 N N . LEU D 1 77 ? -13.381 -61.830 37.229 1.00 34.17 77 LEU D N 1
ATOM 2541 C CA . LEU D 1 77 ? -14.172 -63.030 37.558 1.00 34.01 77 LEU D CA 1
ATOM 2542 C C . LEU D 1 77 ? -13.455 -63.961 38.533 1.00 34.09 77 LEU D C 1
ATOM 2543 O O . LEU D 1 77 ? -14.061 -64.354 39.531 1.00 34.05 77 LEU D O 1
ATOM 2548 N N . GLU D 1 78 ? -12.185 -64.278 38.255 1.00 34.20 78 GLU D N 1
ATOM 2549 C CA . GLU D 1 78 ? -11.368 -65.129 39.138 1.00 34.42 78 GLU D CA 1
ATOM 2550 C C . GLU D 1 78 ? -11.129 -64.489 40.495 1.00 34.25 78 GLU D C 1
ATOM 2551 O O . GLU D 1 78 ? -11.412 -65.118 41.509 1.00 34.31 78 GLU D O 1
ATOM 2557 N N . LYS D 1 79 ? -10.622 -63.252 40.500 1.00 34.01 79 LYS D N 1
ATOM 2558 C CA . LYS D 1 79 ? -10.280 -62.531 41.734 1.00 33.69 79 LYS D CA 1
ATOM 2559 C C . LYS D 1 79 ? -11.446 -62.323 42.688 1.00 33.29 79 LYS D C 1
ATOM 2560 O O . LYS D 1 79 ? -11.215 -62.231 43.890 1.00 33.32 79 LYS D O 1
ATOM 2566 N N . TYR D 1 80 ? -12.672 -62.265 42.160 1.00 32.81 80 TYR D N 1
ATOM 2567 C CA . TYR D 1 80 ? -13.890 -62.162 42.982 1.00 32.31 80 TYR D CA 1
ATOM 2568 C C . TYR D 1 80 ? -14.028 -63.349 43.943 1.00 32.14 80 TYR D C 1
ATOM 2569 O O . TYR D 1 80 ? -14.557 -63.214 45.057 1.00 32.26 80 TYR D O 1
ATOM 2578 N N . ASP D 1 81 ? -13.539 -64.498 43.484 1.00 31.61 81 ASP D N 1
ATOM 2579 C CA . ASP D 1 81 ? -13.545 -65.753 44.221 1.00 31.24 81 ASP D CA 1
ATOM 2580 C C . ASP D 1 81 ? -14.962 -66.202 44.654 1.00 30.56 81 ASP D C 1
ATOM 2581 O O . ASP D 1 81 ? -15.218 -66.472 45.835 1.00 30.69 81 ASP D O 1
ATOM 2586 N N . THR D 1 82 ? -15.878 -66.272 43.688 1.00 29.56 82 THR D N 1
ATOM 2587 C CA . THR D 1 82 ? -17.166 -66.921 43.906 1.00 28.77 82 THR D CA 1
ATOM 2588 C C . THR D 1 82 ? -16.832 -68.365 44.336 1.00 28.34 82 THR D C 1
ATOM 2589 O O . THR D 1 82 ? -15.957 -69.016 43.742 1.00 28.07 82 THR D O 1
ATOM 2593 N N . ASP D 1 83 ? -17.498 -68.864 45.375 1.00 27.72 83 ASP D N 1
ATOM 2594 C CA . ASP D 1 83 ? -17.176 -70.206 45.867 1.00 27.33 83 ASP D CA 1
ATOM 2595 C C . ASP D 1 83 ? -17.3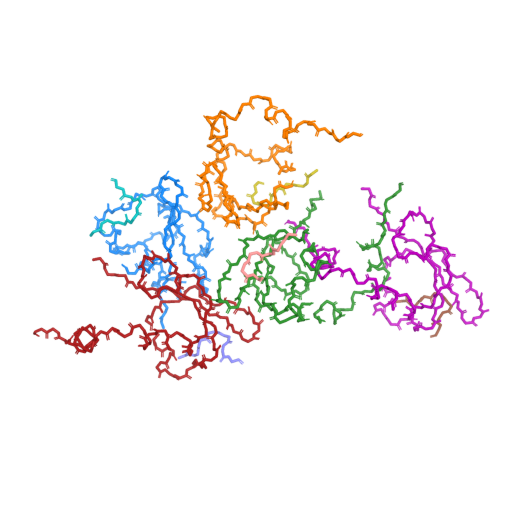98 -71.270 44.766 1.00 26.96 83 ASP D C 1
ATOM 2596 O O . ASP D 1 83 ? -18.311 -71.118 43.939 1.00 26.91 83 ASP D O 1
ATOM 2601 N N . PRO D 1 84 ? -16.563 -72.332 44.754 1.00 26.57 84 PRO D N 1
ATOM 2602 C CA . PRO D 1 84 ? -16.691 -73.373 43.740 1.00 26.35 84 PRO D CA 1
ATOM 2603 C C . PRO D 1 84 ? -18.032 -74.115 43.738 1.00 26.16 84 PRO D C 1
ATOM 2604 O O . PRO D 1 84 ? -18.418 -74.638 42.680 1.00 26.35 84 PRO D O 1
ATOM 2608 N N . PHE D 1 85 ? -18.719 -74.159 44.885 1.00 25.64 85 PHE D N 1
ATOM 2609 C CA . PHE D 1 85 ? -19.981 -74.898 45.024 1.00 25.17 85 PHE D CA 1
ATOM 2610 C C . PHE D 1 85 ? -21.098 -74.167 44.291 1.00 25.25 85 PHE D C 1
ATOM 2611 O O . PHE D 1 85 ? -21.808 -74.782 43.476 1.00 24.96 85 PHE D O 1
ATOM 2619 N N . THR D 1 86 ? -21.227 -72.868 44.582 1.00 25.19 86 THR D N 1
ATOM 2620 C CA . THR D 1 86 ? -22.176 -71.984 43.918 1.00 25.23 86 THR D CA 1
ATOM 2621 C C . THR D 1 86 ? -21.870 -71.935 42.416 1.00 25.48 86 THR D C 1
ATOM 2622 O O . THR D 1 86 ? -22.788 -72.076 41.597 1.00 25.62 86 THR D O 1
ATOM 2626 N N . THR D 1 87 ? -20.594 -71.751 42.067 1.00 25.56 87 THR D N 1
ATOM 2627 C CA . THR D 1 87 ? -20.150 -71.727 40.667 1.00 25.52 87 THR D CA 1
ATOM 2628 C C . THR D 1 87 ? -20.658 -72.965 39.920 1.00 25.48 87 THR D C 1
ATOM 2629 O O . THR D 1 87 ? -21.295 -72.832 38.863 1.00 25.52 87 THR D O 1
ATOM 2633 N N . PHE D 1 88 ? -20.387 -74.141 40.488 1.00 25.37 88 PHE D N 1
ATOM 2634 C CA . PHE D 1 88 ? -20.792 -75.413 39.907 1.00 25.14 88 PHE D CA 1
ATOM 2635 C C . PHE D 1 88 ? -22.300 -75.437 39.698 1.00 25.47 88 PHE D C 1
ATOM 2636 O O . PHE D 1 88 ? -22.749 -75.785 38.618 1.00 25.47 88 PHE D O 1
ATOM 2644 N N . ASP D 1 89 ? -23.067 -75.064 40.721 1.00 25.90 89 ASP D N 1
ATOM 2645 C CA . ASP D 1 89 ? -24.522 -75.020 40.608 1.00 26.54 89 ASP D CA 1
ATOM 2646 C C . ASP D 1 89 ? -25.031 -74.008 39.577 1.00 27.11 89 ASP D C 1
ATOM 2647 O O . ASP D 1 89 ? -25.980 -74.292 38.855 1.00 27.20 89 ASP D O 1
ATOM 2652 N N . LYS D 1 90 ? -24.411 -72.839 39.487 1.00 27.87 90 LYS D N 1
ATOM 2653 C CA . LYS D 1 90 ? -24.881 -71.861 38.510 1.00 28.77 90 LYS D CA 1
ATOM 2654 C C . LYS D 1 90 ? -24.511 -72.208 37.052 1.00 28.93 90 LYS D C 1
ATOM 2655 O O . LYS D 1 90 ? -25.263 -71.870 36.140 1.00 29.31 90 LYS D O 1
ATOM 2661 N N . LEU D 1 91 ? -23.377 -72.878 36.851 1.00 29.01 91 LEU D N 1
ATOM 2662 C CA . LEU D 1 91 ? -22.828 -73.165 35.524 1.00 29.02 91 LEU D CA 1
ATOM 2663 C C . LEU D 1 91 ? -23.024 -74.569 34.957 1.00 29.42 91 LEU D C 1
ATOM 2664 O O . LEU D 1 91 ? -23.208 -74.712 33.754 1.00 29.54 91 LEU D O 1
ATOM 2669 N N . HIS D 1 92 ? -23.006 -75.602 35.797 1.00 29.80 92 HIS D N 1
ATOM 2670 C CA . HIS D 1 92 ? -23.006 -76.994 35.290 1.00 30.23 92 HIS D CA 1
ATOM 2671 C C . HIS D 1 92 ? -24.220 -77.868 35.559 1.00 30.51 92 HIS D C 1
ATOM 2672 O O . HIS D 1 92 ? -24.421 -78.835 34.834 1.00 30.76 92 HIS D O 1
ATOM 2679 N N . VAL D 1 93 ? -25.011 -77.538 36.570 1.00 30.96 93 VAL D N 1
ATOM 2680 C CA . VAL D 1 93 ? -26.189 -78.308 36.934 1.00 31.43 93 VAL D CA 1
ATOM 2681 C C . VAL D 1 93 ? -27.318 -78.123 35.920 1.00 32.29 93 VAL D C 1
ATOM 2682 O O . VAL D 1 93 ? -27.756 -77.020 35.652 1.00 32.44 93 VAL D O 1
ATOM 2686 N N . GLN D 1 94 ? -27.759 -79.247 35.367 1.00 33.61 94 GLN D N 1
ATOM 2687 C CA . GLN D 1 94 ? -28.897 -79.355 34.459 1.00 34.63 94 GLN D CA 1
ATOM 2688 C C . GLN D 1 94 ? -30.069 -79.869 35.287 1.00 35.29 94 GLN D C 1
ATOM 2689 O O . GLN D 1 94 ? -29.863 -80.510 36.328 1.00 35.49 94 GLN D O 1
ATOM 2695 N N . THR D 1 95 ? -31.291 -79.592 34.831 1.00 36.08 95 THR D N 1
ATOM 2696 C CA . THR D 1 95 ? -32.528 -79.881 35.595 1.00 36.64 95 THR D CA 1
ATOM 2697 C C . THR D 1 95 ? -32.799 -81.385 35.788 1.00 37.04 95 THR D C 1
ATOM 2698 O O . THR D 1 95 ? -32.085 -82.239 35.239 1.00 37.32 95 THR D O 1
ATOM 2702 N N . THR D 1 96 ? -33.830 -81.704 36.568 1.00 37.33 96 THR D N 1
ATOM 2703 C CA . THR D 1 96 ? -34.195 -83.086 36.879 1.00 37.49 96 THR D CA 1
ATOM 2704 C C . THR D 1 96 ? -34.843 -83.810 35.696 1.00 37.49 96 THR D C 1
ATOM 2705 O O . THR D 1 96 ? -34.358 -83.732 34.570 1.00 37.49 96 THR D O 1
ATOM 2709 N N . VAL E 1 12 ? -20.374 -11.781 12.109 1.00 37.36 12 VAL E N 1
ATOM 2710 C CA . VAL E 1 12 ? -19.611 -10.680 11.391 1.00 37.74 12 VAL E CA 1
ATOM 2711 C C . VAL E 1 12 ? -18.277 -11.237 10.802 1.00 37.56 12 VAL E C 1
ATOM 2712 O O . VAL E 1 12 ? -17.163 -10.832 11.174 1.00 37.88 12 VAL E O 1
ATOM 2716 N N . SER E 1 13 ? -18.423 -12.173 9.864 1.00 37.15 13 SER E N 1
ATOM 2717 C CA . SER E 1 13 ? -17.331 -13.058 9.472 1.00 36.61 13 SER E CA 1
ATOM 2718 C C . SER E 1 13 ? -16.291 -12.433 8.573 1.00 36.13 13 SER E C 1
ATOM 2719 O O . SER E 1 13 ? -16.609 -11.832 7.543 1.00 36.21 13 SER E O 1
ATOM 2722 N N . VAL E 1 14 ? -15.042 -12.596 8.991 1.00 35.33 14 VAL E N 1
ATOM 2723 C CA . VAL E 1 14 ? -13.899 -12.013 8.287 1.00 34.40 14 VAL E CA 1
ATOM 2724 C C . VAL E 1 14 ? -13.168 -13.062 7.453 1.00 33.50 14 VAL E C 1
ATOM 2725 O O . VAL E 1 14 ? -12.829 -14.137 7.964 1.00 33.46 14 VAL E O 1
ATOM 2729 N N . GLU E 1 15 ? -12.948 -12.733 6.182 1.00 32.06 15 GLU E N 1
ATOM 2730 C CA . GLU E 1 15 ? -12.057 -13.476 5.315 1.00 30.84 15 GLU E CA 1
ATOM 2731 C C . GLU E 1 15 ? -10.873 -12.550 4.978 1.00 30.30 15 GLU E C 1
ATOM 2732 O O . GLU E 1 15 ? -11.077 -11.390 4.628 1.00 30.10 15 GLU E O 1
ATOM 2738 N N . SER E 1 16 ? -9.652 -13.070 5.075 1.00 29.49 16 SER E N 1
ATOM 2739 C CA . SER E 1 16 ? -8.442 -12.308 4.787 1.00 28.97 16 SER E CA 1
ATOM 2740 C C . SER E 1 16 ? -8.111 -12.097 3.307 1.00 28.92 16 SER E C 1
ATOM 2741 O O . SER E 1 16 ? -8.575 -12.829 2.426 1.00 28.96 16 SER E O 1
ATOM 2744 N N . SER E 1 17 ? -7.304 -11.070 3.074 1.00 28.80 17 SER E N 1
ATOM 2745 C CA . SER E 1 17 ? -6.676 -10.785 1.795 1.00 28.74 17 SER E CA 1
ATOM 2746 C C . SER E 1 17 ? -5.185 -10.956 1.983 1.00 28.75 17 SER E C 1
ATOM 2747 O O . SER E 1 17 ? -4.622 -10.666 3.045 1.00 28.82 17 SER E O 1
ATOM 2750 N N . TRP E 1 18 ? -4.569 -11.438 0.921 1.00 28.78 18 TRP E N 1
ATOM 2751 C CA . TRP E 1 18 ? -3.198 -11.870 0.920 1.00 28.76 18 TRP E CA 1
ATOM 2752 C C . TRP E 1 18 ? -2.465 -11.346 -0.305 1.00 28.81 18 TRP E C 1
ATOM 2753 O O . TRP E 1 18 ? -3.083 -11.104 -1.360 1.00 28.83 18 TRP E O 1
ATOM 2764 N N . ARG E 1 19 ? -1.154 -11.198 -0.163 1.00 28.62 19 ARG E N 1
ATOM 2765 C CA . ARG E 1 19 ? -0.282 -10.869 -1.271 1.00 28.95 19 ARG E CA 1
ATOM 2766 C C . ARG E 1 19 ? 0.844 -11.869 -1.329 1.00 28.72 19 ARG E C 1
ATOM 2767 O O . ARG E 1 19 ? 1.184 -12.497 -0.309 1.00 28.60 19 ARG E O 1
ATOM 2775 N N . TYR E 1 20 ? 1.431 -12.011 -2.513 1.00 28.35 20 TYR E N 1
ATOM 2776 C CA . TYR E 1 20 ? 2.663 -12.779 -2.645 1.00 28.19 20 TYR E CA 1
ATOM 2777 C C . TYR E 1 20 ? 3.663 -12.128 -3.614 1.00 28.29 20 TYR E C 1
ATOM 2778 O O . TYR E 1 20 ? 3.314 -11.250 -4.412 1.00 28.14 20 TYR E O 1
ATOM 2787 N N . ILE E 1 21 ? 4.911 -12.572 -3.519 1.00 28.36 21 ILE E N 1
ATOM 2788 C CA . ILE E 1 21 ? 5.991 -12.049 -4.341 1.00 28.44 21 ILE E CA 1
ATOM 2789 C C . ILE E 1 21 ? 6.454 -13.198 -5.217 1.00 28.58 21 ILE E C 1
ATOM 2790 O O . ILE E 1 21 ? 6.833 -14.268 -4.715 1.00 28.53 21 ILE E O 1
ATOM 2795 N N . ASP E 1 22 ? 6.419 -12.971 -6.527 1.00 28.77 22 ASP E N 1
ATOM 2796 C CA . ASP E 1 22 ? 6.931 -13.980 -7.441 1.00 29.16 22 ASP E CA 1
ATOM 2797 C C . ASP E 1 22 ? 8.461 -13.898 -7.503 1.00 29.40 22 ASP E C 1
ATOM 2798 O O . ASP E 1 22 ? 9.084 -13.017 -6.887 1.00 29.45 22 ASP E O 1
ATOM 2803 N N . THR E 1 23 ? 9.047 -14.818 -8.264 1.00 29.55 23 THR E N 1
ATOM 2804 C CA . THR E 1 23 ? 10.494 -14.920 -8.429 1.00 29.59 23 THR E CA 1
ATOM 2805 C C . THR E 1 23 ? 11.108 -13.710 -9.158 1.00 29.75 23 THR E C 1
ATOM 2806 O O . THR E 1 23 ? 12.327 -13.522 -9.091 1.00 29.98 23 THR E O 1
ATOM 2810 N N . GLN E 1 24 ? 10.292 -12.892 -9.832 1.00 29.69 24 GLN E N 1
ATOM 2811 C CA . GLN E 1 24 ? 10.786 -11.686 -10.521 1.00 29.66 24 GLN E CA 1
ATOM 2812 C C . GLN E 1 24 ? 10.702 -10.437 -9.641 1.00 29.41 24 GLN E C 1
ATOM 2813 O O . GLN E 1 24 ? 11.061 -9.339 -10.084 1.00 29.29 24 GLN E O 1
ATOM 2819 N N . GLY E 1 25 ? 10.219 -10.608 -8.406 1.00 29.20 25 GLY E N 1
ATOM 2820 C CA . GLY E 1 25 ? 10.055 -9.515 -7.454 1.00 28.63 25 GLY E CA 1
ATOM 2821 C C . GLY E 1 25 ? 8.712 -8.809 -7.510 1.00 28.46 25 GLY E C 1
ATOM 2822 O O . GLY E 1 25 ? 8.458 -7.896 -6.724 1.00 28.30 25 GLY E O 1
ATOM 2823 N N . GLN E 1 26 ? 7.843 -9.229 -8.426 1.00 28.27 26 GLN E N 1
ATOM 2824 C CA . GLN E 1 26 ? 6.524 -8.625 -8.571 1.00 28.13 26 GLN E CA 1
ATOM 2825 C C . GLN E 1 26 ? 5.550 -9.124 -7.500 1.00 27.68 26 GLN E C 1
ATOM 2826 O O . GLN E 1 26 ? 5.516 -10.313 -7.170 1.00 27.55 26 GLN E O 1
ATOM 2832 N N . ILE E 1 27 ? 4.778 -8.174 -6.983 1.00 27.28 27 ILE E N 1
ATOM 2833 C CA . ILE E 1 27 ? 3.815 -8.360 -5.923 1.00 26.90 27 ILE E CA 1
ATOM 2834 C C . ILE E 1 27 ? 2.429 -8.536 -6.512 1.00 27.04 27 ILE E C 1
ATOM 2835 O O . ILE E 1 27 ? 1.916 -7.624 -7.172 1.00 27.21 27 ILE E O 1
ATOM 2840 N N . HIS E 1 28 ? 1.816 -9.690 -6.248 1.00 26.93 28 HIS E N 1
ATOM 2841 C CA . HIS E 1 28 ? 0.488 -10.002 -6.758 1.00 26.81 28 HIS E CA 1
ATOM 2842 C C . HIS E 1 28 ? -0.545 -10.001 -5.645 1.00 26.83 28 HIS E C 1
ATOM 2843 O O . HIS E 1 28 ? -0.257 -10.352 -4.497 1.00 27.40 28 HIS E O 1
ATOM 2850 N N . GLY E 1 29 ? -1.753 -9.595 -5.990 1.00 26.45 29 GLY E N 1
ATOM 2851 C CA . GLY E 1 29 ? -2.829 -9.563 -5.048 1.00 26.43 29 GLY E CA 1
ATOM 2852 C C . GLY E 1 29 ? -3.400 -8.185 -4.850 1.00 26.62 29 GLY E C 1
ATOM 2853 O O . GLY E 1 29 ? -3.198 -7.330 -5.685 1.00 26.55 29 GLY E O 1
ATOM 2854 N N . PRO E 1 30 ? -4.141 -7.957 -3.747 1.00 26.82 30 PRO E N 1
ATOM 2855 C CA . PRO E 1 30 ? -4.512 -8.958 -2.740 1.00 26.93 30 PRO E CA 1
ATOM 2856 C C . PRO E 1 30 ? -5.542 -9.996 -3.225 1.00 26.79 30 PRO E C 1
ATOM 2857 O O . PRO E 1 30 ? -6.506 -9.658 -3.885 1.00 27.01 30 PRO E O 1
ATOM 2861 N N . PHE E 1 31 ? -5.316 -11.255 -2.893 1.00 26.50 31 PHE E N 1
ATOM 2862 C CA . PHE E 1 31 ? -6.274 -12.302 -3.184 1.00 26.17 31 PHE E CA 1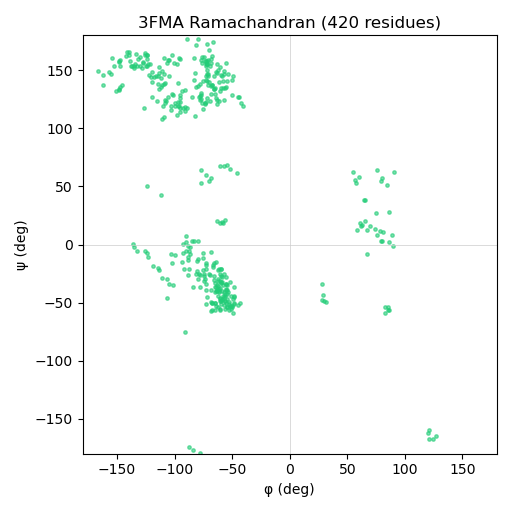
ATOM 2863 C C . PHE E 1 31 ? -6.881 -12.793 -1.869 1.00 26.51 31 PHE E C 1
ATOM 2864 O O . PHE E 1 31 ? -6.225 -12.760 -0.809 1.00 26.39 31 PHE E O 1
ATOM 2872 N N . THR E 1 32 ? -8.136 -13.232 -1.931 1.00 26.60 32 THR E N 1
ATOM 2873 C CA . THR E 1 32 ? -8.829 -13.741 -0.747 1.00 26.73 32 THR E CA 1
ATOM 2874 C C . THR E 1 32 ? -8.259 -15.108 -0.362 1.00 27.06 32 THR E C 1
ATOM 2875 O O . THR E 1 32 ? -7.706 -15.823 -1.192 1.00 27.09 32 THR E O 1
ATOM 2879 N N . THR E 1 33 ? -8.391 -15.450 0.909 1.00 27.74 33 THR E N 1
ATOM 2880 C CA . THR E 1 33 ? -8.087 -16.783 1.440 1.00 28.38 33 THR E CA 1
ATOM 2881 C C . THR E 1 33 ? -8.608 -17.930 0.545 1.00 28.90 33 THR E C 1
ATOM 2882 O O . THR E 1 33 ? -7.859 -18.852 0.212 1.00 29.00 33 THR E O 1
ATOM 2886 N N . GLN E 1 34 ? -9.879 -17.857 0.163 1.00 29.36 34 GLN E N 1
ATOM 2887 C CA . GLN E 1 34 ? -10.504 -18.861 -0.689 1.00 30.43 34 GLN E CA 1
ATOM 2888 C C . GLN E 1 34 ? -9.663 -19.101 -1.960 1.00 30.60 34 GLN E C 1
ATOM 2889 O O . GLN E 1 34 ? -9.361 -20.253 -2.307 1.00 30.49 34 GLN E O 1
ATOM 2911 N N . SER E 1 37 ? -6.316 -20.609 -0.985 1.00 31.15 37 SER E N 1
ATOM 2912 C CA . SER E 1 37 ? -6.580 -22.031 -0.709 1.00 31.00 37 SER E CA 1
ATOM 2913 C C . SER E 1 37 ? -6.615 -22.885 -1.989 1.00 30.86 37 SER E C 1
ATOM 2914 O O . SER E 1 37 ? -5.827 -23.829 -2.128 1.00 30.76 37 SER E O 1
ATOM 2917 N N . GLN E 1 38 ? -7.515 -22.545 -2.912 1.00 30.78 38 GLN E N 1
ATOM 2918 C CA . GLN E 1 38 ? -7.613 -23.225 -4.212 1.00 30.75 38 GLN E CA 1
ATOM 2919 C C . GLN E 1 38 ? -6.239 -23.441 -4.852 1.00 30.79 38 GLN E C 1
ATOM 2920 O O . GLN E 1 38 ? -5.900 -24.557 -5.212 1.00 30.64 38 GLN E O 1
ATOM 2926 N N . TRP E 1 39 ? -5.444 -22.375 -4.957 1.00 31.12 39 TRP E N 1
ATOM 2927 C CA . TRP E 1 39 ? -4.106 -22.467 -5.531 1.00 31.32 39 TRP E CA 1
ATOM 2928 C C . TRP E 1 39 ? -3.138 -23.364 -4.753 1.00 31.64 39 TRP E C 1
ATOM 2929 O O . TRP E 1 39 ? -2.288 -24.025 -5.370 1.00 31.69 39 TRP E O 1
ATOM 2940 N N . TYR E 1 40 ? -3.274 -23.374 -3.423 1.00 31.91 40 TYR E N 1
ATOM 2941 C CA . TYR E 1 40 ? -2.497 -24.255 -2.554 1.00 32.17 40 TYR E CA 1
ATOM 2942 C C . TYR E 1 40 ? -2.933 -25.707 -2.814 1.00 32.22 40 TYR E C 1
ATOM 2943 O O . TYR E 1 40 ? -2.086 -26.540 -3.154 1.00 32.44 40 TYR E O 1
ATOM 2952 N N . ILE E 1 41 ? -4.231 -26.007 -2.672 1.00 32.04 41 ILE E N 1
ATOM 2953 C CA . ILE E 1 41 ? -4.794 -27.335 -2.994 1.00 31.62 41 ILE E CA 1
ATOM 2954 C C . ILE E 1 41 ? -4.311 -27.819 -4.385 1.00 31.53 41 ILE E C 1
ATOM 2955 O O . ILE E 1 41 ? -4.052 -29.009 -4.568 1.00 31.60 41 ILE E O 1
ATOM 2960 N N . GLY E 1 42 ? -4.180 -26.902 -5.342 1.00 31.32 42 GLY E N 1
ATOM 2961 C CA . GLY E 1 42 ? -3.689 -27.217 -6.689 1.00 31.05 42 GLY E CA 1
ATOM 2962 C C . GLY E 1 42 ? -2.183 -27.364 -6.844 1.00 30.98 42 GLY E C 1
ATOM 2963 O O . GLY E 1 42 ? -1.700 -27.569 -7.959 1.00 30.97 42 GLY E O 1
ATOM 2964 N N . GLY E 1 43 ? -1.446 -27.258 -5.738 1.00 30.91 43 GLY E N 1
ATOM 2965 C CA . GLY E 1 43 ? 0.015 -27.403 -5.704 1.00 30.96 43 GLY E CA 1
ATOM 2966 C C . GLY E 1 43 ? 0.820 -26.357 -6.460 1.00 31.06 43 GLY E C 1
ATOM 2967 O O . GLY E 1 43 ? 1.841 -26.674 -7.074 1.00 31.17 43 GLY E O 1
ATOM 2968 N N . TYR E 1 44 ? 0.372 -25.108 -6.415 1.00 31.03 44 TYR E N 1
ATOM 2969 C CA . TYR E 1 44 ? 1.016 -24.056 -7.197 1.00 30.98 44 TYR E CA 1
ATOM 2970 C C . TYR E 1 44 ? 1.984 -23.186 -6.404 1.00 30.86 44 TYR E C 1
ATOM 2971 O O . TYR E 1 44 ? 2.697 -22.374 -6.984 1.00 30.88 44 TYR E O 1
ATOM 2980 N N . PHE E 1 45 ? 1.997 -23.358 -5.088 1.00 30.76 45 PHE E N 1
ATOM 2981 C CA . PHE E 1 45 ? 2.835 -22.567 -4.213 1.00 30.58 45 PHE E CA 1
ATOM 2982 C C . PHE E 1 45 ? 3.982 -23.392 -3.656 1.00 30.55 45 PHE E C 1
ATOM 2983 O O . PHE E 1 45 ? 3.752 -24.412 -2.998 1.00 30.70 45 PHE E O 1
ATOM 2991 N N . ALA E 1 46 ? 5.209 -22.944 -3.922 1.00 30.48 46 ALA E N 1
ATOM 2992 C CA . ALA E 1 46 ? 6.408 -23.507 -3.303 1.00 30.31 46 ALA E CA 1
ATOM 2993 C C . ALA E 1 46 ? 6.451 -23.049 -1.843 1.00 30.32 46 ALA E C 1
ATOM 2994 O O . ALA E 1 46 ? 5.904 -21.991 -1.506 1.00 30.42 46 ALA E O 1
ATOM 2996 N N . SER E 1 47 ? 7.096 -23.831 -0.976 1.00 30.16 47 SER E N 1
ATOM 2997 C CA . SER E 1 47 ? 7.196 -23.495 0.454 1.00 29.92 47 SER E CA 1
ATOM 2998 C C . SER E 1 47 ? 8.044 -22.236 0.712 1.00 29.76 47 SER E C 1
ATOM 2999 O O . SER E 1 47 ? 7.955 -21.638 1.794 1.00 29.82 47 SER E O 1
ATOM 3002 N N . THR E 1 48 ? 8.844 -21.850 -0.286 1.00 29.36 48 THR E N 1
ATOM 3003 C CA . THR E 1 48 ? 9.712 -20.672 -0.226 1.00 29.08 48 THR E CA 1
ATOM 3004 C C . THR E 1 48 ? 9.039 -19.354 -0.654 1.00 29.01 48 THR E C 1
ATOM 3005 O O . THR E 1 48 ? 9.633 -18.277 -0.506 1.00 29.08 48 THR E O 1
ATOM 3009 N N . LEU E 1 49 ? 7.819 -19.439 -1.187 1.00 28.81 49 LEU E N 1
ATOM 3010 C CA . LEU E 1 49 ? 7.079 -18.266 -1.665 1.00 28.53 49 LEU E CA 1
ATOM 3011 C C . LEU E 1 49 ? 6.759 -17.332 -0.507 1.00 28.39 49 LEU E C 1
ATOM 3012 O O . LEU E 1 49 ? 6.184 -17.744 0.509 1.00 28.46 49 LEU E O 1
ATOM 3017 N N . GLN E 1 50 ? 7.159 -16.080 -0.682 1.00 28.19 50 GLN E N 1
ATOM 3018 C CA . GLN E 1 50 ? 6.915 -15.026 0.300 1.00 27.91 50 GLN E CA 1
ATOM 3019 C C . GLN E 1 50 ? 5.484 -14.583 0.153 1.00 27.85 50 GLN E C 1
ATOM 3020 O O . GLN E 1 50 ? 5.024 -14.266 -0.955 1.00 27.96 50 GLN E O 1
ATOM 3026 N N . ILE E 1 51 ? 4.787 -14.582 1.283 1.00 27.58 51 ILE E N 1
ATOM 3027 C CA . ILE E 1 51 ? 3.362 -14.268 1.331 1.00 27.25 51 ILE E CA 1
ATOM 3028 C C . ILE E 1 51 ? 3.116 -13.264 2.445 1.00 26.88 51 ILE E C 1
ATOM 3029 O O . ILE E 1 51 ? 3.923 -13.133 3.374 1.00 26.79 51 ILE E O 1
ATOM 3034 N N . SER E 1 52 ? 1.997 -12.564 2.362 1.00 26.51 52 SER E N 1
ATOM 3035 C CA . SER E 1 52 ? 1.662 -11.619 3.413 1.00 26.21 52 SER E CA 1
ATOM 3036 C C . SER E 1 52 ? 0.173 -11.573 3.635 1.00 26.10 52 SER E C 1
ATOM 3037 O O . SER E 1 52 ? -0.601 -11.551 2.665 1.00 26.03 52 SER E O 1
ATOM 3040 N N . ARG E 1 53 ? -0.206 -11.553 4.910 1.00 25.66 53 ARG E N 1
ATOM 3041 C CA . ARG E 1 53 ? -1.589 -11.354 5.294 1.00 25.38 53 ARG E CA 1
ATOM 3042 C C . ARG E 1 53 ? -1.774 -9.874 5.587 1.00 25.39 53 ARG E C 1
ATOM 3043 O O . ARG E 1 53 ? -1.162 -9.320 6.495 1.00 25.54 53 ARG E O 1
ATOM 3051 N N . LEU E 1 54 ? -2.633 -9.235 4.810 1.00 25.29 54 LEU E N 1
ATOM 3052 C CA . LEU E 1 54 ? -2.916 -7.821 5.009 1.00 25.37 54 LEU E CA 1
ATOM 3053 C C . LEU E 1 54 ? -3.610 -7.619 6.349 1.00 25.37 54 LEU E C 1
ATOM 3054 O O . LEU E 1 54 ? -4.551 -8.360 6.711 1.00 25.73 54 LEU E O 1
ATOM 3059 N N . GLY E 1 55 ? -3.129 -6.628 7.094 1.00 25.00 55 GLY E N 1
ATOM 3060 C CA . GLY E 1 55 ? -3.630 -6.357 8.428 1.00 24.37 55 GLY E CA 1
ATOM 3061 C C . GLY E 1 55 ? -5.004 -5.729 8.447 1.00 24.16 55 GLY E C 1
ATOM 3062 O O . GLY E 1 55 ? -5.160 -4.647 8.967 1.00 23.92 55 GLY E O 1
ATOM 3063 N N . SER E 1 56 ? -6.010 -6.401 7.896 1.00 24.15 56 SER E N 1
ATOM 3064 C CA . SER E 1 56 ? -7.369 -5.856 7.914 1.00 24.28 56 SER E CA 1
ATOM 3065 C C . SER E 1 56 ? -8.056 -5.973 9.282 1.00 24.09 56 SER E C 1
ATOM 3066 O O . SER E 1 56 ? -8.983 -5.214 9.550 1.00 24.13 56 SER E O 1
ATOM 3069 N N . THR E 1 57 ? -7.605 -6.894 10.137 1.00 23.84 57 THR E N 1
ATOM 3070 C CA . THR E 1 57 ? -8.183 -7.097 11.478 1.00 23.80 57 THR E CA 1
ATOM 3071 C C . THR E 1 57 ? -7.117 -7.540 12.480 1.00 24.26 57 THR E C 1
ATOM 3072 O O . THR E 1 57 ? -6.080 -8.076 12.051 1.00 24.41 57 THR E O 1
ATOM 3076 N N . PRO E 1 58 ? -7.358 -7.360 13.806 1.00 24.47 58 PRO E N 1
ATOM 3077 C CA . PRO E 1 58 ? -6.467 -8.024 14.779 1.00 24.70 58 PRO E CA 1
ATOM 3078 C C . PRO E 1 58 ? -6.403 -9.538 14.528 1.00 25.12 58 PRO E C 1
ATOM 3079 O O . PRO E 1 58 ? -7.318 -10.108 13.924 1.00 25.36 58 PRO E O 1
ATOM 3083 N N . GLU E 1 59 ? -5.322 -10.170 14.970 1.00 25.51 59 GLU E N 1
ATOM 3084 C CA . GLU E 1 59 ? -5.095 -11.596 14.772 1.00 26.14 59 GLU E CA 1
ATOM 3085 C C . GLU E 1 59 ? -4.031 -12.080 15.755 1.00 26.38 59 GLU E C 1
ATOM 3086 O O . GLU E 1 59 ? -3.100 -11.348 16.073 1.00 26.40 59 GLU E O 1
ATOM 3092 N N . THR E 1 60 ? -4.167 -13.320 16.216 1.00 26.55 60 THR E N 1
ATOM 3093 C CA . THR E 1 60 ? -3.344 -13.826 17.324 1.00 26.56 60 THR E CA 1
ATOM 3094 C C . THR E 1 60 ? -1.997 -14.458 16.947 1.00 26.85 60 THR E C 1
ATOM 3095 O O . THR E 1 60 ? -1.190 -14.711 17.841 1.00 27.08 60 THR E O 1
ATOM 3099 N N . LEU E 1 61 ? -1.740 -14.709 15.664 1.00 27.15 61 LEU E N 1
ATOM 3100 C CA . LEU E 1 61 ? -0.476 -15.351 15.270 1.00 27.45 61 LEU E CA 1
ATOM 3101 C C . LEU E 1 61 ? 0.715 -14.379 15.172 1.00 27.68 61 LEU E C 1
ATOM 3102 O O . LEU E 1 61 ? 1.863 -14.811 15.315 1.00 27.83 61 LEU E O 1
ATOM 3107 N N . GLY E 1 62 ? 0.440 -13.093 14.931 1.00 27.82 62 GLY E N 1
ATOM 3108 C CA . GLY E 1 62 ? 1.471 -12.056 14.760 1.00 27.92 62 GLY E CA 1
ATOM 3109 C C . GLY E 1 62 ? 2.097 -12.035 13.369 1.00 27.99 62 GLY E C 1
ATOM 3110 O O . GLY E 1 62 ? 3.318 -12.165 13.222 1.00 28.28 62 GLY E O 1
ATOM 3111 N N . ILE E 1 63 ? 1.269 -11.877 12.340 1.00 27.88 63 ILE E N 1
ATOM 3112 C CA . ILE E 1 63 ? 1.749 -11.871 10.944 1.00 27.65 63 ILE E CA 1
ATOM 3113 C C . ILE E 1 63 ? 1.197 -10.710 10.106 1.00 27.43 63 ILE E C 1
ATOM 3114 O O . ILE E 1 63 ? 1.605 -10.548 8.952 1.00 27.82 63 ILE E O 1
ATOM 3119 N N . ASN E 1 64 ? 0.282 -9.925 10.673 1.00 27.04 64 ASN E N 1
ATOM 3120 C CA . ASN E 1 64 ? -0.247 -8.751 9.999 1.00 26.77 64 ASN E CA 1
ATOM 3121 C C . ASN E 1 64 ? 0.852 -7.986 9.302 1.00 26.71 64 ASN E C 1
ATOM 3122 O O . ASN E 1 64 ? 1.829 -7.603 9.924 1.00 26.57 64 ASN E O 1
ATOM 3127 N N . ASP E 1 65 ? 0.686 -7.832 7.992 1.00 26.71 65 ASP E N 1
ATOM 3128 C CA . ASP E 1 65 ? 1.532 -6.982 7.151 1.00 26.75 65 ASP E CA 1
ATOM 3129 C C . ASP E 1 65 ? 3.010 -7.360 7.038 1.00 26.68 65 ASP E C 1
ATOM 3130 O O . ASP E 1 65 ? 3.780 -6.530 6.608 1.00 26.70 65 ASP E O 1
ATOM 3135 N N . ILE E 1 66 ? 3.416 -8.573 7.397 1.00 26.81 66 ILE E N 1
ATOM 3136 C CA . ILE E 1 66 ? 4.822 -8.976 7.204 1.00 27.05 66 ILE E CA 1
ATOM 3137 C C . ILE E 1 66 ? 4.997 -9.890 5.982 1.00 27.33 66 ILE E C 1
ATOM 3138 O O . ILE E 1 66 ? 4.023 -10.429 5.489 1.00 27.71 66 ILE E O 1
ATOM 3143 N N . PHE E 1 67 ? 6.211 -10.060 5.471 1.00 27.59 67 PHE E N 1
ATOM 3144 C CA . PHE E 1 67 ? 6.443 -11.054 4.413 1.00 27.85 67 PHE E CA 1
ATOM 3145 C C . PHE E 1 67 ? 7.247 -12.228 4.984 1.00 28.31 67 PHE E C 1
ATOM 3146 O O . PHE E 1 67 ? 8.438 -12.093 5.319 1.00 28.15 67 PHE E O 1
ATOM 3154 N N . ILE E 1 68 ? 6.559 -13.368 5.099 1.00 28.70 68 ILE E N 1
ATOM 3155 C CA . ILE E 1 68 ? 7.157 -14.639 5.512 1.00 29.06 68 ILE E CA 1
ATOM 3156 C C . ILE E 1 68 ? 6.902 -15.680 4.432 1.00 29.52 68 ILE E C 1
ATOM 3157 O O . ILE E 1 68 ? 5.929 -15.548 3.662 1.00 29.70 68 ILE E O 1
ATOM 3162 N N . THR E 1 69 ? 7.764 -16.700 4.374 1.00 29.87 69 THR E N 1
ATOM 3163 C CA . THR E 1 69 ? 7.610 -17.759 3.369 1.00 30.27 69 THR E CA 1
ATOM 3164 C C . THR E 1 69 ? 6.442 -18.659 3.763 1.00 30.50 69 THR E C 1
ATOM 3165 O O . THR E 1 69 ? 6.056 -18.729 4.941 1.00 30.49 69 THR E O 1
ATOM 3169 N N . LEU E 1 70 ? 5.890 -19.348 2.769 1.00 30.90 70 LEU E N 1
ATOM 3170 C CA . LEU E 1 70 ? 4.793 -20.289 3.009 1.00 31.31 70 LEU E CA 1
ATOM 3171 C C . LEU E 1 70 ? 5.182 -21.313 4.072 1.00 31.61 70 LEU E C 1
ATOM 3172 O O . LEU E 1 70 ? 4.366 -21.621 4.947 1.00 31.73 70 LEU E O 1
ATOM 3177 N N . GLY E 1 71 ? 6.422 -21.807 3.970 1.00 31.87 71 GLY E N 1
ATOM 3178 C CA . GLY E 1 71 ? 7.042 -22.719 4.923 1.00 32.26 71 GLY E CA 1
ATOM 3179 C C . GLY E 1 71 ? 6.913 -22.213 6.343 1.00 32.64 71 GLY E C 1
ATOM 3180 O O . GLY E 1 71 ? 6.405 -22.924 7.223 1.00 32.69 71 GLY E O 1
ATOM 3181 N N . GLU E 1 72 ? 7.359 -20.972 6.537 1.00 32.98 72 GLU E N 1
ATOM 3182 C CA . GLU E 1 72 ? 7.368 -20.305 7.839 1.00 33.35 72 GLU E CA 1
ATOM 3183 C C . GLU E 1 72 ? 5.973 -20.068 8.386 1.00 33.59 72 GLU E C 1
ATOM 3184 O O . GLU E 1 72 ? 5.795 -20.115 9.609 1.00 33.61 72 GLU E O 1
ATOM 3190 N N . LEU E 1 73 ? 4.997 -19.821 7.505 1.00 33.85 73 LEU E N 1
ATOM 3191 C CA . LEU E 1 73 ? 3.616 -19.637 7.959 1.00 34.28 73 LEU E CA 1
ATOM 3192 C C . LEU E 1 73 ? 3.087 -20.914 8.620 1.00 34.69 73 LEU E C 1
ATOM 3193 O O . LEU E 1 73 ? 2.457 -20.867 9.684 1.00 34.96 73 LEU E O 1
ATOM 3206 N N . THR E 1 75 ? 4.914 -23.447 9.914 1.00 34.82 75 THR E N 1
ATOM 3207 C CA . THR E 1 75 ? 5.696 -23.621 11.138 1.00 34.61 75 THR E CA 1
ATOM 3208 C C . THR E 1 75 ? 5.061 -22.789 12.256 1.00 34.59 75 THR E C 1
ATOM 3209 O O . THR E 1 75 ? 4.820 -23.320 13.343 1.00 34.59 75 THR E O 1
ATOM 3213 N N . LYS E 1 76 ? 4.783 -21.512 11.972 1.00 34.49 76 LYS E N 1
ATOM 3214 C CA . LYS E 1 76 ? 4.133 -20.603 12.927 1.00 34.55 76 LYS E CA 1
ATOM 3215 C C . LYS E 1 76 ? 2.804 -21.143 13.459 1.00 34.60 76 LYS E C 1
ATOM 3216 O O . LYS E 1 76 ? 2.630 -21.221 14.681 1.00 34.81 76 LYS E O 1
ATOM 3222 N N . LEU E 1 77 ? 1.892 -21.515 12.551 1.00 34.51 77 LEU E N 1
ATOM 3223 C CA . LEU E 1 77 ? 0.583 -22.106 12.901 1.00 34.26 77 LEU E CA 1
ATOM 3224 C C . LEU E 1 77 ? 0.716 -23.321 13.800 1.00 34.23 77 LEU E C 1
ATOM 3225 O O . LEU E 1 77 ? -0.077 -23.491 14.725 1.00 34.14 77 LEU E O 1
ATOM 3230 N N . GLU E 1 78 ? 1.731 -24.134 13.510 1.00 34.34 78 GLU E N 1
ATOM 3231 C CA . GLU E 1 78 ? 2.041 -25.343 14.255 1.00 34.53 78 GLU E CA 1
ATOM 3232 C C . GLU E 1 78 ? 2.547 -25.006 15.652 1.00 34.39 78 GLU E C 1
ATOM 3233 O O . GLU E 1 78 ? 1.958 -25.455 16.639 1.00 34.37 78 GLU E O 1
ATOM 3239 N N . LYS E 1 79 ? 3.620 -24.211 15.714 1.00 34.10 79 LYS E N 1
ATOM 3240 C CA . LYS E 1 79 ? 4.275 -23.844 16.970 1.00 33.79 79 LYS E CA 1
ATOM 3241 C C . LYS E 1 79 ? 3.360 -23.102 17.943 1.00 33.43 79 LYS E C 1
ATOM 3242 O O . LYS E 1 79 ? 3.627 -23.088 19.149 1.00 33.60 79 LYS E O 1
ATOM 3248 N N . TYR E 1 80 ? 2.287 -22.502 17.432 1.00 32.87 80 TYR E N 1
ATOM 3249 C CA . TYR E 1 80 ? 1.293 -21.847 18.284 1.00 32.32 80 TYR E CA 1
ATOM 3250 C C . TYR E 1 80 ? 0.632 -22.822 19.277 1.00 32.15 80 TYR E C 1
ATOM 3251 O O . TYR E 1 80 ? 0.245 -22.432 20.382 1.00 32.26 80 TYR E O 1
ATOM 3260 N N . ASP E 1 81 ? 0.511 -24.082 18.866 1.00 31.67 81 ASP E N 1
ATOM 3261 C CA . ASP E 1 81 ? -0.130 -25.134 19.639 1.00 31.29 81 ASP E CA 1
ATOM 3262 C C . ASP E 1 81 ? -1.567 -24.767 20.055 1.00 30.69 81 ASP E C 1
ATOM 3263 O O . ASP E 1 81 ? -1.864 -24.651 21.244 1.00 30.88 81 ASP E O 1
ATOM 3268 N N . THR E 1 82 ? -2.452 -24.564 19.081 1.00 29.76 82 THR E N 1
ATOM 3269 C CA . THR E 1 82 ? -3.873 -24.459 19.386 1.00 29.02 82 THR E CA 1
ATOM 3270 C C . THR E 1 82 ? -4.311 -25.882 19.746 1.00 28.68 82 THR E C 1
ATOM 3271 O O . THR E 1 82 ? -4.085 -26.816 18.959 1.00 28.47 82 THR E O 1
ATOM 3275 N N . ASP E 1 83 ? -4.921 -26.046 20.925 1.00 27.98 83 ASP E N 1
ATOM 3276 C CA . ASP E 1 83 ? -5.374 -27.362 21.396 1.00 27.31 83 ASP E CA 1
ATOM 3277 C C . ASP E 1 83 ? -6.193 -28.126 20.314 1.00 26.89 83 ASP E C 1
ATOM 3278 O O . ASP E 1 83 ? -6.928 -27.489 19.530 1.00 26.72 83 ASP E O 1
ATOM 3283 N N . PRO E 1 84 ? -6.059 -29.474 20.273 1.00 26.32 84 PRO E N 1
ATOM 3284 C CA . PRO E 1 84 ? -6.720 -30.290 19.247 1.00 26.10 84 PRO E CA 1
ATOM 3285 C C . PRO E 1 84 ? -8.250 -30.209 19.216 1.00 25.89 84 PRO E C 1
ATOM 3286 O O . PRO E 1 84 ? -8.834 -30.317 18.129 1.00 26.04 84 PRO E O 1
ATOM 3290 N N . PHE E 1 85 ? -8.876 -30.018 20.378 1.00 25.50 85 PHE E N 1
ATOM 3291 C CA . PHE E 1 85 ? -10.335 -29.944 20.478 1.00 25.14 85 PHE E CA 1
ATOM 3292 C C . PHE E 1 85 ? -10.862 -28.673 19.795 1.00 25.21 85 PHE E C 1
ATOM 3293 O O . PHE E 1 85 ? -11.775 -28.756 18.957 1.00 25.03 85 PHE E O 1
ATOM 3301 N N . THR E 1 86 ? -10.289 -27.513 20.135 1.00 25.15 86 THR E N 1
ATOM 3302 C CA . THR E 1 86 ? -10.615 -26.264 19.425 1.00 25.10 86 THR E CA 1
ATOM 3303 C C . THR E 1 86 ? -10.248 -26.370 17.948 1.00 25.37 86 THR E C 1
ATOM 3304 O O . THR E 1 86 ? -11.007 -25.915 17.082 1.00 25.58 86 THR E O 1
ATOM 3308 N N . THR E 1 87 ? -9.096 -26.975 17.665 1.00 25.53 87 THR E N 1
ATOM 3309 C CA . THR E 1 87 ? -8.634 -27.144 16.290 1.00 25.57 87 THR E CA 1
ATOM 3310 C C . THR E 1 87 ? -9.729 -27.857 15.501 1.00 25.45 87 THR E C 1
ATOM 3311 O O . THR E 1 87 ? -10.180 -27.349 14.455 1.00 25.30 87 THR E O 1
ATOM 3315 N N . PHE E 1 88 ? -10.151 -29.007 16.034 1.00 25.30 88 PHE E N 1
ATOM 3316 C CA . PHE E 1 88 ? -11.214 -29.816 15.438 1.00 25.13 88 PHE E CA 1
ATOM 3317 C C . PHE E 1 88 ? -12.493 -29.010 15.179 1.00 25.39 88 PHE E C 1
ATOM 3318 O O . PHE E 1 88 ? -13.013 -29.037 14.058 1.00 25.28 88 PHE E O 1
ATOM 3326 N N . ASP E 1 89 ? -12.979 -28.307 16.204 1.00 25.82 89 ASP E N 1
ATOM 3327 C CA . ASP E 1 89 ? -14.204 -27.500 16.112 1.00 26.43 89 ASP E CA 1
ATOM 3328 C C . ASP E 1 89 ? -14.094 -26.395 15.060 1.00 27.04 89 ASP E C 1
ATOM 3329 O O . ASP E 1 89 ? -14.998 -26.208 14.236 1.00 27.08 89 ASP E O 1
ATOM 3334 N N . LYS E 1 90 ? -12.977 -25.677 15.074 1.00 27.76 90 LYS E N 1
ATOM 3335 C CA . LYS E 1 90 ? -12.799 -24.594 14.130 1.00 28.59 90 LYS E CA 1
ATOM 3336 C C . LYS E 1 90 ? -12.605 -25.056 12.664 1.00 28.84 90 LYS E C 1
ATOM 3337 O O . LYS E 1 90 ? -12.920 -24.291 11.749 1.00 29.10 90 LYS E O 1
ATOM 3343 N N . LEU E 1 91 ? -12.110 -26.273 12.446 1.00 28.84 91 LEU E N 1
ATOM 3344 C CA . LEU E 1 91 ? -11.776 -26.720 11.094 1.00 29.15 91 LEU E CA 1
ATOM 3345 C C . LEU E 1 91 ? -12.738 -27.738 10.479 1.00 29.53 91 LEU E C 1
ATOM 3346 O O . LEU E 1 91 ? -13.136 -27.575 9.327 1.00 29.51 91 LEU E O 1
ATOM 3351 N N . HIS E 1 92 ? -13.117 -28.771 11.239 1.00 29.84 92 HIS E N 1
ATOM 3352 C CA . HIS E 1 92 ? -13.905 -29.876 10.690 1.00 30.25 92 HIS E CA 1
ATOM 3353 C C . HIS E 1 92 ? -15.402 -29.905 11.003 1.00 30.64 92 HIS E C 1
ATOM 3354 O O . HIS E 1 92 ? -16.139 -30.622 10.320 1.00 30.81 92 HIS E O 1
ATOM 3361 N N . VAL E 1 93 ? -15.858 -29.148 11.999 1.00 31.20 93 VAL E N 1
ATOM 3362 C CA . VAL E 1 93 ? -17.278 -29.185 12.387 1.00 31.75 93 VAL E CA 1
ATOM 3363 C C . VAL E 1 93 ? -18.148 -28.355 11.445 1.00 32.53 93 VAL E C 1
ATOM 3364 O O . VAL E 1 93 ? -17.893 -27.174 11.191 1.00 32.57 93 VAL E O 1
ATOM 3368 N N . GLN E 1 94 ? -19.170 -29.039 10.945 1.00 33.57 94 GLN E N 1
ATOM 3369 C CA . GLN E 1 94 ? -20.188 -28.498 10.059 1.00 34.61 94 GLN E CA 1
ATOM 3370 C C . GLN E 1 94 ? -21.454 -28.303 10.884 1.00 35.20 94 GLN E C 1
ATOM 3371 O O . GLN E 1 94 ? -21.623 -28.933 11.933 1.00 35.19 94 GLN E O 1
ATOM 3377 N N . THR E 1 95 ? -22.342 -27.434 10.409 1.00 35.98 95 THR E N 1
ATOM 3378 C CA . THR E 1 95 ? -23.547 -27.065 11.165 1.00 36.58 95 THR E CA 1
ATOM 3379 C C . THR E 1 95 ? -24.584 -28.173 11.208 1.00 36.92 95 THR E C 1
ATOM 3380 O O . THR E 1 95 ? -24.453 -29.203 10.539 1.00 37.24 95 THR E O 1
ATOM 3384 N N . THR E 1 96 ? -25.613 -27.931 12.012 1.00 37.25 96 THR E N 1
ATOM 3385 C CA . THR E 1 96 ? -26.761 -28.806 12.155 1.00 37.44 96 THR E CA 1
ATOM 3386 C C . THR E 1 96 ? -27.635 -28.726 10.902 1.00 37.41 96 THR E C 1
ATOM 3387 O O . THR E 1 96 ? -28.042 -29.741 10.342 1.00 37.64 96 THR E O 1
ATOM 3391 N N . ALA F 2 4 ? -43.057 -61.080 36.450 1.00 35.52 4 ALA L N 1
ATOM 3392 C CA . ALA F 2 4 ? -42.597 -59.952 37.338 1.00 35.83 4 ALA L CA 1
ATOM 3393 C C . ALA F 2 4 ? -42.343 -58.597 36.609 1.00 35.92 4 ALA L C 1
ATOM 3394 O O . ALA F 2 4 ? -41.676 -58.567 35.557 1.00 35.90 4 ALA L O 1
ATOM 3396 N N . PRO F 2 5 ? -42.863 -57.477 37.178 1.00 35.93 5 PRO L N 1
ATOM 3397 C CA . PRO F 2 5 ? -42.989 -56.202 36.458 1.00 35.93 5 PRO L CA 1
ATOM 3398 C C . PRO F 2 5 ? -41.683 -55.581 35.991 1.00 36.04 5 PRO L C 1
ATOM 3399 O O . PRO F 2 5 ? -40.661 -55.793 36.644 1.00 36.23 5 PRO L O 1
ATOM 3403 N N . PRO F 2 6 ? -41.723 -54.824 34.869 1.00 36.01 6 PRO L N 1
ATOM 3404 C CA . PRO F 2 6 ? -40.554 -54.092 34.390 1.00 36.12 6 PRO L CA 1
ATOM 3405 C C . PRO F 2 6 ? -40.269 -52.931 35.323 1.00 36.22 6 PRO L C 1
ATOM 3406 O O . PRO F 2 6 ? -41.229 -52.340 35.861 1.00 36.40 6 PRO L O 1
ATOM 3410 N N . PRO F 2 7 ? -38.975 -52.600 35.524 1.00 36.26 7 PRO L N 1
ATOM 3411 C CA . PRO F 2 7 ? -38.631 -51.479 36.413 1.00 36.26 7 PRO L CA 1
ATOM 3412 C C . PRO F 2 7 ? -39.259 -50.160 35.975 1.00 36.48 7 PRO L C 1
ATOM 3413 O O . PRO F 2 7 ? -39.346 -49.869 34.779 1.00 36.71 7 PRO L O 1
ATOM 3417 N N . GLY F 2 8 ? -39.710 -49.389 36.955 1.00 36.80 8 GLY L N 1
ATOM 3418 C CA . GLY F 2 8 ? -40.249 -48.066 36.737 1.00 37.30 8 GLY L CA 1
ATOM 3419 C C . GLY F 2 8 ? -41.667 -47.994 36.231 1.00 37.94 8 GLY L C 1
ATOM 3420 O O . GLY F 2 8 ? -42.161 -46.902 35.978 1.00 38.22 8 GLY L O 1
ATOM 3421 N N . LEU F 2 9 ? -42.335 -49.132 36.074 1.00 38.62 9 LEU L N 1
ATOM 3422 C CA . LEU F 2 9 ? -43.730 -49.163 35.597 1.00 39.18 9 LEU L CA 1
ATOM 3423 C C . LEU F 2 9 ? -44.649 -49.955 36.539 1.00 39.83 9 LEU L C 1
ATOM 3424 O O . LEU F 2 9 ? -44.447 -51.168 36.747 1.00 40.11 9 LEU L O 1
ATOM 3429 N N . SER F 2 10 ? -45.645 -49.279 37.116 1.00 40.44 10 SER L N 1
ATOM 3430 C CA . SER F 2 10 ? -46.682 -49.968 37.921 1.00 41.06 10 SER L CA 1
ATOM 3431 C C . SER F 2 10 ? -48.023 -49.223 37.9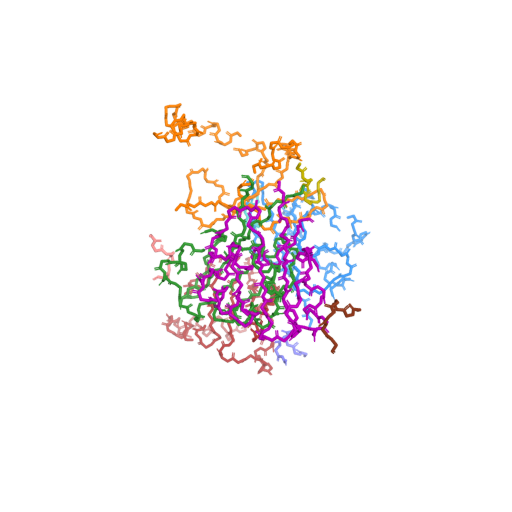94 1.00 41.22 10 SER L C 1
ATOM 3432 O O . SER F 2 10 ? -49.089 -49.859 37.989 1.00 41.49 10 SER L O 1
ATOM 3435 N N . ILE G 2 3 ? -30.707 -16.506 13.624 1.00 34.80 3 ILE M N 1
ATOM 3436 C CA . ILE G 2 3 ? -30.470 -17.833 14.289 1.00 34.76 3 ILE M CA 1
ATOM 3437 C C . ILE G 2 3 ? -31.101 -18.967 13.493 1.00 34.53 3 ILE M C 1
ATOM 3438 O O . ILE G 2 3 ? -32.315 -18.955 13.295 1.00 34.66 3 ILE M O 1
ATOM 3443 N N . ALA G 2 4 ? -30.296 -19.935 13.051 1.00 34.29 4 ALA M N 1
ATOM 3444 C CA . ALA G 2 4 ? -30.798 -21.113 12.312 1.00 34.03 4 ALA M CA 1
ATOM 3445 C C . ALA G 2 4 ? -31.611 -22.073 13.207 1.00 33.88 4 ALA M C 1
ATOM 3446 O O . ALA G 2 4 ? -31.227 -22.299 14.369 1.00 33.91 4 ALA M O 1
ATOM 3448 N N . PRO G 2 5 ? -32.731 -22.634 12.682 1.00 33.59 5 PRO M N 1
ATOM 3449 C CA . PRO G 2 5 ? -33.564 -23.604 13.423 1.00 33.25 5 PRO M CA 1
ATOM 3450 C C . PRO G 2 5 ? -32.811 -24.849 13.906 1.00 33.02 5 PRO M C 1
ATOM 3451 O O . PRO G 2 5 ? -31.888 -25.281 13.207 1.00 33.08 5 PRO M O 1
ATOM 3455 N N . PRO G 2 6 ? -33.190 -25.418 15.083 1.00 32.65 6 PRO M N 1
ATOM 3456 C CA . PRO G 2 6 ? -32.571 -26.653 15.552 1.00 32.40 6 PRO M CA 1
ATOM 3457 C C . PRO G 2 6 ? -33.026 -27.809 14.676 1.00 32.12 6 PRO M C 1
ATOM 3458 O O . PRO G 2 6 ? -34.167 -27.767 14.213 1.00 32.06 6 PRO M O 1
ATOM 3462 N N . PRO G 2 7 ? -32.163 -28.831 14.451 1.00 32.01 7 PRO M N 1
ATOM 3463 C CA . PRO G 2 7 ? -32.571 -29.911 13.523 1.00 31.79 7 PRO M CA 1
ATOM 3464 C C . PRO G 2 7 ? -33.800 -30.682 14.012 1.00 31.60 7 PRO M C 1
ATOM 3465 O O . PRO G 2 7 ? -34.024 -30.836 15.231 1.00 31.50 7 PRO M O 1
ATOM 3469 N N . GLY G 2 8 ? -34.584 -31.140 13.042 1.00 31.35 8 GLY M N 1
ATOM 3470 C CA . GLY G 2 8 ? -35.796 -31.905 13.292 1.00 31.08 8 GLY M CA 1
ATOM 3471 C C . GLY G 2 8 ? -36.964 -31.196 13.955 1.00 31.00 8 GLY M C 1
ATOM 3472 O O . GLY G 2 8 ? -37.892 -31.873 14.381 1.00 31.23 8 GLY M O 1
ATOM 3473 N N . LEU G 2 9 ? -36.953 -29.866 14.061 1.00 30.92 9 LEU M N 1
ATOM 3474 C CA . LEU G 2 9 ? -38.110 -29.143 14.624 1.00 30.79 9 LEU M CA 1
ATOM 3475 C C . LEU G 2 9 ? -38.734 -28.111 13.674 1.00 30.86 9 LEU M C 1
ATOM 3476 O O . LEU G 2 9 ? -38.055 -27.484 12.859 1.00 30.88 9 LEU M O 1
ATOM 3481 N N . ALA H 2 4 ? -7.979 -26.826 37.810 1.00 34.85 4 ALA N N 1
ATOM 3482 C CA . ALA H 2 4 ? -8.862 -27.841 38.479 1.00 35.03 4 ALA N CA 1
ATOM 3483 C C . ALA H 2 4 ? -8.925 -29.182 37.698 1.00 35.03 4 ALA N C 1
ATOM 3484 O O . ALA H 2 4 ? -9.480 -29.216 36.590 1.00 35.14 4 ALA N O 1
ATOM 3486 N N . PRO H 2 5 ? -8.366 -30.283 38.271 1.00 34.92 5 PRO N N 1
ATOM 3487 C CA . PRO H 2 5 ? -8.213 -31.596 37.600 1.00 34.66 5 PRO N CA 1
ATOM 3488 C C . PRO H 2 5 ? -9.476 -32.239 37.003 1.00 34.49 5 PRO N C 1
ATOM 3489 O O . PRO H 2 5 ? -10.551 -32.154 37.615 1.00 34.33 5 PRO N O 1
ATOM 3493 N N . PRO H 2 6 ? -9.339 -32.878 35.811 1.00 34.33 6 PRO N N 1
ATOM 3494 C CA . PRO H 2 6 ? -10.406 -33.684 35.205 1.00 34.26 6 PRO N CA 1
ATOM 3495 C C . PRO H 2 6 ? -10.681 -34.949 36.024 1.00 34.26 6 PRO N C 1
ATOM 3496 O O . PRO H 2 6 ? -9.724 -35.593 36.478 1.00 34.46 6 PRO N O 1
ATOM 3500 N N . PRO H 2 7 ? -11.967 -35.308 36.223 1.00 34.18 7 PRO N N 1
ATOM 3501 C CA . PRO H 2 7 ? -12.260 -36.459 37.089 1.00 34.17 7 PRO N CA 1
ATOM 3502 C C . PRO H 2 7 ? -11.664 -37.770 36.574 1.00 34.37 7 PRO N C 1
ATOM 3503 O O . PRO H 2 7 ? -11.670 -38.035 35.362 1.00 34.35 7 PRO N O 1
ATOM 3507 N N . GLY H 2 8 ? -11.147 -38.560 37.514 1.00 34.49 8 GLY N N 1
ATOM 3508 C CA . GLY H 2 8 ? -10.551 -39.858 37.231 1.00 34.65 8 GLY N CA 1
ATOM 3509 C C . GLY H 2 8 ? -9.166 -39.834 36.602 1.00 34.90 8 GLY N C 1
ATOM 3510 O O . GLY H 2 8 ? -8.674 -40.889 36.195 1.00 35.25 8 GLY N O 1
ATOM 3511 N N . LEU H 2 9 ? -8.543 -38.655 36.520 1.00 34.85 9 LEU N N 1
ATOM 3512 C CA . LEU H 2 9 ? -7.203 -38.476 35.960 1.00 34.74 9 LEU N CA 1
ATOM 3513 C C . LEU H 2 9 ? -6.338 -37.616 36.876 1.00 34.80 9 LEU N C 1
ATOM 3514 O O . LEU H 2 9 ? -5.616 -38.131 37.725 1.00 34.96 9 LEU N O 1
ATOM 3519 N N . ALA I 2 4 ? -20.134 -66.829 11.695 1.00 34.71 4 ALA O N 1
ATOM 3520 C CA . ALA I 2 4 ? -19.899 -65.501 11.045 1.00 34.89 4 ALA O CA 1
ATOM 3521 C C . ALA I 2 4 ? -19.105 -64.537 11.953 1.00 35.05 4 ALA O C 1
ATOM 3522 O O . ALA I 2 4 ? -19.375 -64.485 13.167 1.00 35.12 4 ALA O O 1
ATOM 3524 N N . PRO I 2 5 ? -18.132 -63.775 11.386 1.00 35.11 5 PRO O N 1
ATOM 3525 C CA . PRO I 2 5 ? -17.307 -62.852 12.195 1.00 35.18 5 PRO O CA 1
ATOM 3526 C C . PRO I 2 5 ? -18.053 -61.674 12.868 1.00 35.22 5 PRO O C 1
ATOM 3527 O O . PRO I 2 5 ? -19.049 -61.193 12.317 1.00 35.29 5 PRO O O 1
ATOM 3531 N N . PRO I 2 6 ? -17.582 -61.221 14.056 1.00 35.25 6 PRO O N 1
ATOM 3532 C CA . PRO I 2 6 ? -18.103 -60.008 14.696 1.00 35.31 6 PRO O CA 1
ATOM 3533 C C . PRO I 2 6 ? -17.719 -58.776 13.876 1.00 35.39 6 PRO O C 1
ATOM 3534 O O . PRO I 2 6 ? -16.562 -58.705 13.439 1.00 35.45 6 PRO O O 1
ATOM 3538 N N . PRO I 2 7 ? -18.659 -57.818 13.660 1.00 35.44 7 PRO O N 1
ATOM 3539 C CA . PRO I 2 7 ? -18.325 -56.651 12.821 1.00 35.42 7 PRO O CA 1
ATOM 3540 C C . PRO I 2 7 ? -17.083 -55.909 13.315 1.00 35.49 7 PRO O C 1
ATOM 3541 O O . PRO I 2 7 ? -16.921 -55.693 14.520 1.00 35.56 7 PRO O O 1
ATOM 3545 N N . GLY I 2 8 ? -16.215 -55.548 12.375 1.00 35.62 8 GLY O N 1
ATOM 3546 C CA . GLY I 2 8 ? -15.014 -54.766 12.658 1.00 35.74 8 GLY O CA 1
ATOM 3547 C C . GLY I 2 8 ? -13.873 -55.489 13.343 1.00 35.81 8 GLY O C 1
ATOM 3548 O O . GLY I 2 8 ? -12.945 -54.844 13.829 1.00 35.83 8 GLY O O 1
ATOM 3549 N N . LEU I 2 9 ? -13.927 -56.815 13.393 1.00 35.90 9 LEU O N 1
ATOM 3550 C CA . LEU I 2 9 ? -12.809 -57.574 13.954 1.00 36.16 9 LEU O CA 1
ATOM 3551 C C . LEU I 2 9 ? -12.093 -58.377 12.867 1.00 36.41 9 LEU O C 1
ATOM 3552 O O . LEU I 2 9 ? -11.723 -59.536 13.033 1.00 36.39 9 LEU O O 1
ATOM 3557 N N . SER I 2 10 ? -11.930 -57.676 11.747 1.00 36.81 10 SER O N 1
ATOM 3558 C CA . SER I 2 10 ? -11.076 -58.008 10.622 1.00 37.02 10 SER O CA 1
ATOM 3559 C C . SER I 2 10 ? -10.669 -56.655 10.050 1.00 37.12 10 SER O C 1
ATOM 3560 O O . SER I 2 10 ? -9.663 -56.537 9.355 1.00 37.34 10 SER O O 1
ATOM 3563 N N . ALA J 2 4 ? -6.458 -23.811 -12.172 1.00 32.25 4 ALA P N 1
ATOM 3564 C CA . ALA J 2 4 ? -5.926 -22.685 -13.013 1.00 32.49 4 ALA P CA 1
ATOM 3565 C C . ALA J 2 4 ? -4.869 -21.788 -12.295 1.00 32.75 4 ALA P C 1
ATOM 3566 O O . ALA J 2 4 ? -5.181 -21.147 -11.278 1.00 32.83 4 ALA P O 1
ATOM 3568 N N . PRO J 2 5 ? -3.627 -21.721 -12.838 1.00 32.85 5 PRO P N 1
ATOM 3569 C CA . PRO J 2 5 ? -2.420 -21.175 -12.182 1.00 32.91 5 PRO P CA 1
ATOM 3570 C C . PRO J 2 5 ? -2.455 -19.705 -11.709 1.00 33.09 5 PRO P C 1
ATOM 3571 O O . PRO J 2 5 ? -3.081 -18.877 -12.378 1.00 33.20 5 PRO P O 1
ATOM 3575 N N . PRO J 2 6 ? -1.785 -19.387 -10.568 1.00 33.05 6 PRO P N 1
ATOM 3576 C CA . PRO J 2 6 ? -1.703 -18.019 -10.052 1.00 33.12 6 PRO P CA 1
ATOM 3577 C C . PRO J 2 6 ? -0.776 -17.160 -10.905 1.00 33.26 6 PRO P C 1
ATOM 3578 O O . PRO J 2 6 ? 0.221 -17.695 -11.405 1.00 33.66 6 PRO P O 1
ATOM 3582 N N . PRO J 2 7 ? -1.080 -15.851 -11.081 1.00 33.21 7 PRO P N 1
ATOM 3583 C CA . PRO J 2 7 ? -0.225 -14.999 -11.927 1.00 33.27 7 PRO P CA 1
ATOM 3584 C C . PRO J 2 7 ? 1.230 -14.912 -11.447 1.00 33.44 7 PRO P C 1
ATOM 3585 O O . PRO J 2 7 ? 1.482 -14.738 -10.251 1.00 33.53 7 PRO P O 1
ATOM 3589 N N . GLY J 2 8 ? 2.161 -15.047 -12.386 1.00 33.53 8 GLY P N 1
ATOM 3590 C CA . GLY J 2 8 ? 3.585 -14.955 -12.113 1.00 33.87 8 GLY P CA 1
ATOM 3591 C C . GLY J 2 8 ? 4.278 -16.157 -11.498 1.00 34.34 8 GLY P C 1
ATOM 3592 O O . GLY J 2 8 ? 5.420 -16.030 -11.063 1.00 34.44 8 GLY P O 1
ATOM 3593 N N . LEU J 2 9 ? 3.626 -17.319 -11.454 1.00 34.75 9 LEU P N 1
ATOM 3594 C CA . LEU J 2 9 ? 4.247 -18.520 -10.872 1.00 35.19 9 LEU P CA 1
ATOM 3595 C C . LEU J 2 9 ? 4.313 -19.758 -11.799 1.00 35.65 9 LEU P C 1
ATOM 3596 O O . LEU J 2 9 ? 3.921 -20.857 -11.393 1.00 35.87 9 LEU P O 1
ATOM 3601 N N . SER J 2 10 ? 4.814 -19.588 -13.025 1.00 36.04 10 SER P N 1
ATOM 3602 C CA . SER J 2 10 ? 4.942 -20.689 -14.009 1.00 36.45 10 SER P CA 1
ATOM 3603 C C . SER J 2 10 ? 5.690 -21.924 -13.497 1.00 36.58 10 SER P C 1
ATOM 3604 O O . SER J 2 10 ? 5.134 -23.026 -13.448 1.00 36.70 10 SER P O 1
#

B-factor: mean 30.56, std 3.94, range [18.71, 48.84]